Protein AF-0000000086677381 (afdb_homodimer)

Sequence (700 aa):
MGLAEIAEVVGISAPALYKHFRSKQDLLCALLEDELAALDEALAVGGGDIYDALATFAAERTAFGVLWQRERPKVDSADRARFDERMAALRDRVTIGTTGEPVLTRAMLSVVESTTYYADRPDRTAQRAALRNILVAVGGTSGLTTVCPPVVAASGPLLSARPWLSRRQAILILAPQLTQVRGGYDDVTMEDLGTAAGMSGAAAYHYFPSKADVFQAAFAQAASWGQAMLEQAWTAATSPDDMLDRVLAGAVRLSKDFPAIIRTALNNTVELPEPQRVAALAGAAQYTGEWQRCLAVVRPDLSKEDIEVLTFAVLAMIGDLAGPTSGDNVVVPAADLVVLARRVVLTGVAMGLAEIAEVVGISAPALYKHFRSKQDLLCALLEDELAALDEALAVGGGDIYDALATFAAERTAFGVLWQRERPKVDSADRARFDERMAALRDRVTIGTTGEPVLTRAMLSVVESTTYYADRPDRTAQRAALRNILVAVGGTSGLTTVCPPVVAASGPLLSARPWLSRRQAILILAPQLTQVRGGYDDVTMEDLGTAAGMSGAAAYHYFPSKADVFQAAFAQAASWGQAMLEQAWTAATSPDDMLDRVLAGAVRLSKDFPAIIRTALNNTVELPEPQRVAALAGAAQYTGEWQRCLAVVRPDLSKEDIEVLTFAVLAMIGDLAGPTSGDNVVVPAADLVVLARRVVLTGVA

Secondary structure (DSSP, 8-state):
--HHHHHHHHT--HHHHHHH-SSHHHHHHHHHHHHHHHHHHHHHHSTT-HHHHHHHHHHH-TTHHHIIIIIGGGS-HHHHHHHHHHHHHHHHHHHHHTTS-HHHHHHHHHHHHGGGGGTT-S-HHHHHHHHHHHHHHHHT------B-----------GGG-TTS-HHHHHHHHHHHHHHHHTSGGG--HHHHHHHTTS-HHHHHHH-SSHHHHHHHHHHHHHHHHHHHHHHHHHH-SSHHHHHHHHHHHHHHHHHH-HHHHHHHHHSGGGSPTTHHHHHHHHHHHHHHHHHHHHHHH-TTS-HHHHHHHHHHHHHHHHHHHSPPSS---B--HHHHHHHHHHHHHHS--/--HHHHHHHHT--HHHHHHH-SSHHHHHHHHHHHHHHHHHHHHHHSTT-HHHHHHHHHHH-TTHHHIIIIIGGGS-HHHHHHHHHHHHHHHHHHHHHTTS-HHHHHHHHHHHHGGGGGTT-S-HHHHHHHHHHHHHHHHT------B-----------GGG-TTS-HHHHHHHHHHHHHHHHTSGGG--HHHHHHHTTS-HHHHHHH-SSHHHHHHHHHHHHHHHHHHHHHHHHHH-SSHHHHHHHHHHHHHHHHHH-HHHHHHHHHSGGGSPTTHHHHHHHHHHHHHHHHHHHHHHH-TTS-HHHHHHHHHHHHHHHHHHHSPPSS---B--HHHHHHHHHHHHHHS--

pLDDT: mean 85.24, std 13.35, range [35.53, 97.75]

Organism: NCBI:txid175570

Nearest PDB structures (foldseek):
  9b7y-assembly1_D  TM=8.079E-01  e=8.214E-14  Mycobacterium tuberculosis H37Rv
  6yj2-assembly1_A  TM=9.111E-01  e=9.525E-06  Mycobacterium tuberculosis H37Rv
  6yj2-assembly2_C  TM=7.985E-01  e=2.273E-05  Mycobacterium tuberculosis H37Rv
  3ccy-assembly1_A-2  TM=8.434E-01  e=1.239E-04  Bordetella parapertussis 12822
  4g12-assembly1_A  TM=8.703E-01  e=2.278E-04  Mycobacterium tuberculosis

Solvent-accessible surface area (backbone atoms only — not comparable to full-atom values): 36465 Å² total; per-residue (Å²): 123,54,68,51,55,46,15,59,62,68,70,42,64,44,72,64,49,59,76,76,28,95,39,74,62,52,42,52,51,50,52,52,49,50,51,53,50,49,51,51,49,34,63,66,61,35,80,78,41,55,44,55,20,48,16,49,44,22,56,69,44,28,46,49,24,51,45,58,71,48,45,42,52,64,44,56,69,68,59,35,52,53,52,51,51,53,49,50,55,52,46,49,51,51,12,68,67,62,72,61,40,60,69,48,38,52,38,42,50,27,37,37,30,27,34,41,81,59,57,86,58,83,60,50,66,62,48,23,53,40,41,22,34,29,38,47,31,48,56,66,59,77,86,68,73,68,41,67,56,75,78,58,79,72,65,59,71,58,69,67,71,41,84,86,52,50,70,64,56,39,38,40,60,43,47,35,46,46,19,66,72,56,22,26,74,88,64,52,47,52,49,54,42,10,49,60,50,69,40,49,36,73,59,39,44,76,74,29,88,40,64,54,52,40,51,32,51,34,39,44,49,53,32,50,49,51,43,47,47,46,51,50,21,60,68,55,35,87,46,57,68,49,24,49,53,41,39,42,50,47,51,42,49,50,18,49,63,35,29,43,52,51,44,38,48,73,65,43,42,82,72,39,55,83,68,44,21,59,57,35,50,51,38,51,49,52,44,52,50,53,49,34,52,53,48,41,65,64,40,70,88,56,52,74,66,54,38,50,53,51,45,40,25,47,52,33,26,42,42,59,44,38,27,71,43,99,82,44,62,48,37,52,48,67,71,45,53,36,52,53,47,50,43,28,70,73,52,6,66,123,123,54,69,52,53,48,16,60,61,71,71,41,64,43,73,64,50,59,75,77,29,94,38,72,61,52,43,52,50,50,52,51,50,50,49,54,50,51,51,52,48,33,62,66,61,33,81,79,42,55,44,55,20,47,16,49,45,23,57,71,44,27,44,48,24,51,45,59,72,46,46,42,50,64,44,56,69,70,58,36,51,52,51,51,50,53,47,50,55,53,46,49,52,49,13,68,68,62,71,60,40,62,70,47,39,51,40,43,50,28,38,39,30,28,32,40,82,60,57,86,58,82,59,51,66,63,49,22,53,40,42,22,34,29,37,46,30,49,55,67,58,77,87,69,68,72,40,67,56,74,78,58,77,72,64,57,72,57,68,67,71,40,83,85,53,51,70,66,57,40,37,40,59,43,48,36,44,47,19,66,72,56,22,26,74,87,64,52,47,52,48,54,42,9,49,61,46,69,39,49,35,72,58,38,44,76,73,31,88,39,62,56,50,41,51,31,51,34,38,44,49,52,30,52,48,50,45,48,48,46,52,50,21,61,69,57,35,87,44,56,68,50,23,49,52,41,39,42,48,46,52,44,49,50,20,48,63,36,30,43,52,52,45,39,48,74,66,44,41,83,74,38,54,84,68,43,20,60,56,36,48,50,39,51,49,52,44,53,50,52,49,33,53,53,49,42,67,63,39,70,87,55,52,75,66,53,38,49,53,50,44,40,26,47,51,32,25,43,41,58,44,39,27,70,42,100,84,42,62,47,36,53,41,66,69,43,51,36,52,52,48,50,44,28,70,73,51,7,64,125

Structure (mmCIF, N/CA/C/O backbone):
data_AF-0000000086677381-model_v1
#
loop_
_entity.id
_entity.type
_entity.pdbx_description
1 polymer 'TetR family transcriptional regulator'
#
loop_
_atom_site.group_PDB
_atom_site.id
_atom_site.type_symbol
_atom_site.label_atom_id
_atom_site.label_alt_id
_atom_site.label_comp_id
_atom_site.label_asym_id
_atom_site.label_entity_id
_atom_site.label_seq_id
_atom_site.pdbx_PDB_ins_code
_atom_site.Cartn_x
_atom_site.Cartn_y
_atom_site.Cartn_z
_atom_site.occupancy
_atom_site.B_iso_or_equiv
_atom_site.auth_seq_id
_atom_site.auth_comp_id
_atom_site.auth_asym_id
_atom_site.auth_atom_id
_atom_site.pdbx_PDB_model_num
ATOM 1 N N . MET A 1 1 ? -8.352 -21.5 -23.578 1 52.47 1 MET A N 1
ATOM 2 C CA . MET A 1 1 ? -7.285 -21.812 -24.531 1 52.47 1 MET A CA 1
ATOM 3 C C . MET A 1 1 ? -7.77 -22.781 -25.594 1 52.47 1 MET A C 1
ATOM 5 O O . MET A 1 1 ? -8.484 -23.734 -25.281 1 52.47 1 MET A O 1
ATOM 9 N N . GLY A 1 2 ? -7.688 -22.281 -26.719 1 55.53 2 GLY A N 1
ATOM 10 C CA . GLY A 1 2 ? -8.039 -23.203 -27.797 1 55.53 2 GLY A CA 1
ATOM 11 C C . GLY A 1 2 ? -7.133 -24.422 -27.859 1 55.53 2 GLY A C 1
ATOM 12 O O . GLY A 1 2 ? -6.113 -24.469 -27.172 1 55.53 2 GLY A O 1
ATOM 13 N N . LEU A 1 3 ? -7.617 -25.438 -28.422 1 54.19 3 LEU A N 1
ATOM 14 C CA . LEU A 1 3 ? -6.898 -26.688 -28.578 1 54.19 3 LEU A CA 1
ATOM 15 C C . LEU A 1 3 ? -5.473 -26.453 -29.047 1 54.19 3 LEU A C 1
ATOM 17 O O . LEU A 1 3 ? -4.539 -27.109 -28.594 1 54.19 3 LEU A O 1
ATOM 21 N N . ALA A 1 4 ? -5.371 -25.469 -29.828 1 53.22 4 ALA A N 1
ATOM 22 C CA . ALA A 1 4 ? -4.062 -25.172 -30.406 1 53.22 4 ALA A CA 1
ATOM 23 C C . ALA A 1 4 ? -3.121 -24.562 -29.375 1 53.22 4 ALA A C 1
ATOM 25 O O . ALA A 1 4 ? -1.938 -24.906 -29.328 1 53.22 4 ALA A O 1
ATOM 26 N N . GLU A 1 5 ? -3.637 -23.734 -28.562 1 60.88 5 GLU A N 1
ATOM 27 C CA . GLU A 1 5 ? -2.818 -23.094 -27.531 1 60.88 5 GLU A CA 1
ATOM 28 C C . GLU A 1 5 ? -2.391 -24.078 -26.453 1 60.88 5 GLU A C 1
ATOM 30 O O . GLU A 1 5 ? -1.255 -24.031 -25.984 1 60.88 5 GLU A O 1
ATOM 35 N N . ILE A 1 6 ? -3.363 -24.922 -26.219 1 60.03 6 ILE A N 1
ATOM 36 C CA . ILE A 1 6 ? -3.045 -26 -25.281 1 60.03 6 ILE A CA 1
ATOM 37 C C . ILE A 1 6 ? -1.959 -26.891 -25.875 1 60.03 6 ILE A C 1
ATOM 39 O O . ILE A 1 6 ? -1.016 -27.281 -25.188 1 60.03 6 ILE A O 1
ATOM 43 N N . ALA A 1 7 ? -2.221 -27.109 -27.141 1 56.72 7 ALA A N 1
ATOM 44 C CA . ALA A 1 7 ? -1.248 -27.938 -27.859 1 56.72 7 ALA A CA 1
ATOM 45 C C . ALA A 1 7 ? 0.146 -27.312 -27.797 1 56.72 7 ALA A C 1
ATOM 47 O O . ALA A 1 7 ? 1.138 -28.031 -27.594 1 56.72 7 ALA A O 1
ATOM 48 N N . GLU A 1 8 ? 0.105 -26.047 -27.922 1 59.12 8 GLU A N 1
ATOM 49 C CA . GLU A 1 8 ? 1.378 -25.328 -27.906 1 59.12 8 GLU A CA 1
ATOM 50 C C . GLU A 1 8 ? 2.041 -25.406 -26.531 1 59.12 8 GLU A C 1
ATOM 52 O O . GLU A 1 8 ? 3.256 -25.594 -26.438 1 59.12 8 GLU A O 1
ATOM 57 N N . VAL A 1 9 ? 1.159 -25.375 -25.594 1 57.81 9 VAL A N 1
ATOM 58 C CA . VAL A 1 9 ? 1.688 -25.359 -24.234 1 57.81 9 VAL A CA 1
ATOM 59 C C . VAL A 1 9 ? 2.182 -26.75 -23.859 1 57.81 9 VAL A C 1
ATOM 61 O O . VAL A 1 9 ? 3.193 -26.891 -23.156 1 57.81 9 VAL A O 1
ATOM 64 N N . VAL A 1 10 ? 1.461 -27.797 -24.438 1 56.66 10 VAL A N 1
ATOM 65 C CA . VAL A 1 10 ? 1.819 -29.172 -24.078 1 56.66 10 VAL A CA 1
ATOM 66 C C . VAL A 1 10 ? 2.77 -29.75 -25.125 1 56.66 10 VAL A C 1
ATOM 68 O O . VAL A 1 10 ? 3.291 -30.859 -24.938 1 56.66 10 VAL A O 1
ATOM 71 N N . GLY A 1 11 ? 3.113 -28.875 -26.125 1 52.03 11 GLY A N 1
ATOM 72 C CA . GLY A 1 11 ? 4.066 -29.266 -27.141 1 52.03 11 GLY A CA 1
ATOM 73 C C . GLY A 1 11 ? 3.508 -30.297 -28.109 1 52.03 11 GLY A C 1
ATOM 74 O O . GLY A 1 11 ? 4.242 -31.172 -28.594 1 52.03 11 GLY A O 1
ATOM 75 N N . ILE A 1 12 ? 2.264 -30.531 -28.234 1 52.84 12 ILE A N 1
ATOM 76 C CA . ILE A 1 12 ? 1.64 -31.453 -29.188 1 52.84 12 ILE A CA 1
ATOM 77 C C . ILE A 1 12 ? 0.984 -30.641 -30.312 1 52.84 12 ILE A C 1
ATOM 79 O O . ILE A 1 12 ? 0.414 -29.578 -30.062 1 52.84 12 ILE A O 1
ATOM 83 N N . SER A 1 13 ? 1.271 -31.109 -31.531 1 51.22 13 SER A N 1
ATOM 84 C CA . SER A 1 13 ? 0.668 -30.453 -32.688 1 51.22 13 SER A CA 1
ATOM 85 C C . SER A 1 13 ? -0.854 -30.531 -32.656 1 51.22 13 SER A C 1
ATOM 87 O O . SER A 1 13 ? -1.41 -31.531 -32.156 1 51.22 13 SER A O 1
ATOM 89 N N . ALA A 1 14 ? -1.6 -29.469 -32.906 1 55.62 14 ALA A N 1
ATOM 90 C CA . ALA A 1 14 ? -3.055 -29.344 -32.875 1 55.62 14 ALA A CA 1
ATOM 91 C C . ALA A 1 14 ? -3.715 -30.422 -33.719 1 55.62 14 ALA A C 1
ATOM 93 O O . ALA A 1 14 ? -4.68 -31.062 -33.281 1 55.62 14 ALA A O 1
ATOM 94 N N . PRO A 1 15 ? -3.326 -30.688 -34.844 1 53.16 15 PRO A N 1
ATOM 95 C CA . PRO A 1 15 ? -3.986 -31.719 -35.656 1 53.16 15 PRO A CA 1
ATOM 96 C C . PRO A 1 15 ? -3.943 -33.094 -35 1 53.16 15 PRO A C 1
ATOM 98 O O . PRO A 1 15 ? -4.898 -33.875 -35.125 1 53.16 15 PRO A O 1
ATOM 101 N N . ALA A 1 16 ? -2.971 -33.406 -34.375 1 52.66 16 ALA A N 1
ATOM 102 C CA . ALA A 1 16 ? -2.818 -34.688 -33.719 1 52.66 16 ALA A CA 1
ATOM 103 C C . ALA A 1 16 ? -3.768 -34.812 -32.531 1 52.66 16 ALA A C 1
ATOM 105 O O . ALA A 1 16 ? -4.262 -35.906 -32.219 1 52.66 16 ALA A O 1
ATOM 106 N N . LEU A 1 17 ? -4.035 -33.688 -32 1 59.62 17 LEU A N 1
ATOM 107 C CA . LEU A 1 17 ? -4.895 -33.688 -30.828 1 59.62 17 LEU A CA 1
ATOM 108 C C . LEU A 1 17 ? -6.348 -33.938 -31.203 1 59.62 17 LEU A C 1
ATOM 110 O O . LEU A 1 17 ? -7.062 -34.656 -30.484 1 59.62 17 LEU A O 1
ATOM 114 N N . TYR A 1 18 ? -6.703 -33.469 -32.375 1 59.12 18 TYR A N 1
ATOM 115 C CA . TYR A 1 18 ? -8.086 -33.594 -32.844 1 59.12 18 TYR A CA 1
ATOM 116 C C . TYR A 1 18 ? -8.414 -35.062 -33.188 1 59.12 18 TYR A C 1
ATOM 118 O O . TYR A 1 18 ? -9.57 -35.469 -33.094 1 59.12 18 TYR A O 1
ATOM 126 N N . LYS A 1 19 ? -7.477 -35.781 -33.594 1 59.31 19 LYS A N 1
ATOM 127 C CA . LYS A 1 19 ? -7.707 -37.156 -34.031 1 59.31 19 LYS A CA 1
ATOM 128 C C . LYS A 1 19 ? -7.918 -38.094 -32.812 1 59.31 19 LYS A C 1
ATOM 130 O O . LYS A 1 19 ? -8.656 -39.062 -32.906 1 59.31 19 LYS A O 1
ATOM 135 N N . HIS A 1 20 ? -7.398 -37.781 -31.812 1 61.97 20 HIS A N 1
ATOM 136 C CA . HIS A 1 20 ? -7.383 -38.688 -30.688 1 61.97 20 HIS A CA 1
ATOM 137 C C . HIS A 1 20 ? -8.414 -38.312 -29.641 1 61.97 20 HIS A C 1
ATOM 139 O O . HIS A 1 20 ? -8.828 -39.156 -28.828 1 61.97 20 HIS A O 1
ATOM 145 N N . PHE A 1 21 ? -8.883 -37 -29.766 1 67.5 21 PHE A N 1
ATOM 146 C CA . PHE A 1 21 ? -9.766 -36.594 -28.672 1 67.5 21 PHE A CA 1
ATOM 147 C C . PHE A 1 21 ? -11.086 -36.094 -29.203 1 67.5 21 PHE A C 1
ATOM 149 O O . PHE A 1 21 ? -11.125 -35.406 -30.234 1 67.5 21 PHE A O 1
ATOM 156 N N . ARG A 1 22 ? -12.188 -36.656 -28.688 1 66.19 22 ARG A N 1
ATOM 157 C CA . ARG A 1 22 ? -13.555 -36.438 -29.125 1 66.19 22 ARG A CA 1
ATOM 158 C C . ARG A 1 22 ? -13.977 -35 -28.828 1 66.19 22 ARG A C 1
ATOM 160 O O . ARG A 1 22 ? -14.836 -34.438 -29.516 1 66.19 22 ARG A O 1
ATOM 167 N N . SER A 1 23 ? -13.453 -34.531 -27.766 1 79.44 23 SER A N 1
ATOM 168 C CA . SER A 1 23 ? -13.859 -33.188 -27.328 1 79.44 23 SER A CA 1
ATOM 169 C C . SER A 1 23 ? -12.742 -32.469 -26.578 1 79.44 23 SER A C 1
ATOM 171 O O . SER A 1 23 ? -11.758 -33.125 -26.188 1 79.44 23 SER A O 1
ATOM 173 N N . LYS A 1 24 ? -12.812 -31.219 -26.516 1 78.75 24 LYS A N 1
ATOM 174 C CA . LYS A 1 24 ? -11.891 -30.422 -25.703 1 78.75 24 LYS A CA 1
ATOM 175 C C . LYS A 1 24 ? -11.859 -30.922 -24.266 1 78.75 24 LYS A C 1
ATOM 177 O O . LYS A 1 24 ? -10.797 -30.969 -23.641 1 78.75 24 LYS A O 1
ATOM 182 N N . GLN A 1 25 ? -12.945 -31.344 -23.828 1 82.62 25 GLN A N 1
ATOM 183 C CA . GLN A 1 25 ? -13.07 -31.859 -22.469 1 82.62 25 GLN A CA 1
ATOM 184 C C . GLN A 1 25 ? -12.273 -33.156 -22.281 1 82.62 25 GLN A C 1
ATOM 186 O O . GLN A 1 25 ? -11.57 -33.312 -21.297 1 82.62 25 GLN A O 1
ATOM 191 N N . ASP A 1 26 ? -12.383 -33.938 -23.234 1 85.75 26 ASP A N 1
ATOM 192 C CA . ASP A 1 26 ? -11.68 -35.219 -23.188 1 85.75 26 ASP A CA 1
ATOM 193 C C . ASP A 1 26 ? -10.164 -35 -23.234 1 85.75 26 ASP A C 1
ATOM 195 O O . ASP A 1 26 ? -9.422 -35.688 -22.531 1 85.75 26 ASP A O 1
ATOM 199 N N . LEU A 1 27 ? -9.805 -34.156 -24.078 1 85.5 27 LEU A N 1
ATOM 200 C CA . LEU A 1 27 ? -8.383 -33.844 -24.203 1 85.5 27 LEU A CA 1
ATOM 201 C C . LEU A 1 27 ? -7.84 -33.281 -22.891 1 85.5 27 LEU A C 1
ATOM 203 O O . LEU A 1 27 ? -6.781 -33.719 -22.422 1 85.5 27 LEU A O 1
ATOM 207 N N . LEU A 1 28 ? -8.523 -32.344 -22.297 1 87.69 28 LEU A N 1
ATOM 208 C CA . LEU A 1 28 ? -8.102 -31.75 -21.031 1 87.69 28 LEU A CA 1
ATOM 209 C C . LEU A 1 28 ? -7.996 -32.812 -19.938 1 87.69 28 LEU A C 1
ATOM 211 O O . LEU A 1 28 ? -7.031 -32.812 -19.156 1 87.69 28 LEU A O 1
ATOM 215 N N . CYS A 1 29 ? -8.945 -33.656 -19.875 1 90.31 29 CYS A N 1
ATOM 216 C CA . CYS A 1 29 ? -8.938 -34.719 -18.875 1 90.31 29 CYS A CA 1
ATOM 217 C C . CYS A 1 29 ? -7.746 -35.656 -19.062 1 90.31 29 CYS A C 1
ATOM 219 O O . CYS A 1 29 ? -7.09 -36.031 -18.094 1 90.31 29 CYS A O 1
ATOM 221 N N . ALA A 1 30 ? -7.52 -35.969 -20.297 1 90.38 30 ALA A N 1
ATOM 222 C CA . ALA A 1 30 ? -6.391 -36.844 -20.594 1 90.38 30 ALA A CA 1
ATOM 223 C C . ALA A 1 30 ? -5.07 -36.188 -20.188 1 90.38 30 ALA A C 1
ATOM 225 O O . ALA A 1 30 ? -4.184 -36.844 -19.656 1 90.38 30 ALA A O 1
ATOM 226 N N . LEU A 1 31 ? -4.918 -34.969 -20.484 1 90.06 31 LEU A N 1
ATOM 227 C CA . LEU A 1 31 ? -3.701 -34.219 -20.141 1 90.06 31 LEU A CA 1
ATOM 228 C C . LEU A 1 31 ? -3.523 -34.156 -18.641 1 90.06 31 LEU A C 1
ATOM 230 O O . LEU A 1 31 ? -2.42 -34.344 -18.125 1 90.06 31 LEU A O 1
ATOM 234 N N . LEU A 1 32 ? -4.559 -33.812 -17.938 1 93.25 32 LEU A N 1
ATOM 235 C CA . LEU A 1 32 ? -4.508 -33.75 -16.484 1 93.25 32 LEU A CA 1
ATOM 236 C C . LEU A 1 32 ? -4.164 -35.094 -15.883 1 93.25 32 LEU A C 1
ATOM 238 O O . LEU A 1 32 ? -3.371 -35.188 -14.945 1 93.25 32 LEU A O 1
ATOM 242 N N . GLU A 1 33 ? -4.785 -36.156 -16.438 1 93.19 33 GLU A N 1
ATOM 243 C CA . GLU A 1 33 ? -4.469 -37.5 -15.992 1 93.19 33 GLU A CA 1
ATOM 244 C C . GLU A 1 33 ? -2.992 -37.812 -16.203 1 93.19 33 GLU A C 1
ATOM 246 O O . GLU A 1 33 ? -2.355 -38.406 -15.328 1 93.19 33 GLU A O 1
ATOM 251 N N . ASP A 1 34 ? -2.543 -37.469 -17.328 1 93.44 34 ASP A N 1
ATOM 252 C CA . ASP A 1 34 ? -1.144 -37.719 -17.672 1 93.44 34 ASP A CA 1
ATOM 253 C C . ASP A 1 34 ? -0.211 -36.969 -16.703 1 93.44 34 ASP A C 1
ATOM 255 O O . ASP A 1 34 ? 0.804 -37.531 -16.281 1 93.44 34 ASP A O 1
ATOM 259 N N . GLU A 1 35 ? -0.477 -35.719 -16.438 1 94.12 35 GLU A N 1
ATOM 260 C CA . GLU A 1 35 ? 0.331 -34.938 -15.516 1 94.12 35 GLU A CA 1
ATOM 261 C C . GLU A 1 35 ? 0.336 -35.562 -14.125 1 94.12 35 GLU A C 1
ATOM 263 O O . GLU A 1 35 ? 1.386 -35.656 -13.484 1 94.12 35 GLU A O 1
ATOM 268 N N . LEU A 1 36 ? -0.848 -35.938 -13.594 1 95.69 36 LEU A N 1
ATOM 269 C CA . LEU A 1 36 ? -0.958 -36.531 -12.258 1 95.69 36 LEU A CA 1
ATOM 270 C C . LEU A 1 36 ? -0.256 -37.875 -12.195 1 95.69 36 LEU A C 1
ATOM 272 O O . LEU A 1 36 ? 0.368 -38.219 -11.188 1 95.69 36 LEU A O 1
ATOM 276 N N . ALA A 1 37 ? -0.398 -38.625 -13.305 1 95.38 37 ALA A N 1
ATOM 277 C CA . ALA A 1 37 ? 0.305 -39.906 -13.383 1 95.38 37 ALA A CA 1
ATOM 278 C C . ALA A 1 37 ? 1.817 -39.719 -13.352 1 95.38 37 ALA A C 1
ATOM 280 O O . ALA A 1 37 ? 2.541 -40.469 -12.703 1 95.38 37 ALA A O 1
ATOM 281 N N . ALA A 1 38 ? 2.285 -38.75 -14.078 1 94.88 38 ALA A N 1
ATOM 282 C CA . ALA A 1 38 ? 3.713 -38.438 -14.102 1 94.88 38 ALA A CA 1
ATOM 283 C C . ALA A 1 38 ? 4.211 -38.031 -12.719 1 94.88 38 ALA A C 1
ATOM 285 O O . ALA A 1 38 ? 5.309 -38.406 -12.312 1 94.88 38 ALA A O 1
ATOM 286 N N . LEU A 1 39 ? 3.441 -37.188 -12.039 1 95.69 39 LEU A N 1
ATOM 287 C CA . LEU A 1 39 ? 3.809 -36.781 -10.688 1 95.69 39 LEU A CA 1
ATOM 288 C C . LEU A 1 39 ? 3.84 -37.969 -9.742 1 95.69 39 LEU A C 1
ATOM 290 O O . LEU A 1 39 ? 4.758 -38.125 -8.93 1 95.69 39 LEU A O 1
ATOM 294 N N . ASP A 1 40 ? 2.855 -38.844 -9.859 1 95 40 ASP A N 1
ATOM 295 C CA . ASP A 1 40 ? 2.789 -40.062 -9.07 1 95 40 ASP A CA 1
ATOM 296 C C . ASP A 1 40 ? 4.027 -40.938 -9.297 1 95 40 ASP A C 1
ATOM 298 O O . ASP A 1 40 ? 4.625 -41.406 -8.344 1 95 40 ASP A O 1
ATOM 302 N N . GLU A 1 41 ? 4.387 -41.062 -10.508 1 94.38 41 GLU A N 1
ATOM 303 C CA . GLU A 1 41 ? 5.559 -41.875 -10.867 1 94.38 41 GLU A CA 1
ATOM 304 C C . GLU A 1 41 ? 6.836 -41.219 -10.328 1 94.38 41 GLU A C 1
ATOM 306 O O . GLU A 1 41 ? 7.723 -41.938 -9.836 1 94.38 41 GLU A O 1
ATOM 311 N N . ALA A 1 42 ? 6.953 -39.938 -10.492 1 93.56 42 ALA A N 1
ATOM 312 C CA . ALA A 1 42 ? 8.125 -39.25 -9.992 1 93.56 42 ALA A CA 1
ATOM 313 C C . ALA A 1 42 ? 8.289 -39.438 -8.484 1 93.56 42 ALA A C 1
ATOM 315 O O . ALA A 1 42 ? 9.406 -39.656 -8 1 93.56 42 ALA A O 1
ATOM 316 N N . LEU A 1 43 ? 7.23 -39.406 -7.711 1 93.38 43 LEU A N 1
ATOM 317 C CA . LEU A 1 43 ? 7.27 -39.562 -6.262 1 93.38 43 LEU A CA 1
ATOM 318 C C . LEU A 1 43 ? 7.574 -41 -5.875 1 93.38 43 LEU A C 1
ATOM 320 O O . LEU A 1 43 ? 8.148 -41.25 -4.812 1 93.38 43 LEU A O 1
ATOM 324 N N . ALA A 1 44 ? 7.164 -41.938 -6.711 1 89 44 ALA A N 1
ATOM 325 C CA . ALA A 1 44 ? 7.398 -43.344 -6.449 1 89 44 ALA A CA 1
ATOM 326 C C . ALA A 1 44 ? 8.867 -43.719 -6.656 1 89 44 ALA A C 1
ATOM 328 O O . ALA A 1 44 ? 9.438 -44.5 -5.895 1 89 44 ALA A O 1
ATOM 329 N N . VAL A 1 45 ? 9.5 -43.188 -7.684 1 78.94 45 VAL A N 1
ATOM 330 C CA . VAL A 1 45 ? 10.867 -43.5 -8.078 1 78.94 45 VAL A CA 1
ATOM 331 C C . VAL A 1 45 ? 11.852 -42.781 -7.172 1 78.94 45 VAL A C 1
ATOM 333 O O . VAL A 1 45 ? 12.953 -43.25 -6.914 1 78.94 45 VAL A O 1
ATOM 336 N N . GLY A 1 46 ? 11.648 -41.594 -6.863 1 68.19 46 GLY A N 1
ATOM 337 C CA . GLY A 1 46 ? 12.57 -40.656 -6.234 1 68.19 46 GLY A CA 1
ATOM 338 C C . GLY A 1 46 ? 13.203 -41.219 -4.969 1 68.19 46 GLY A C 1
ATOM 339 O O . GLY A 1 46 ? 14.133 -40.625 -4.422 1 68.19 46 GLY A O 1
ATOM 340 N N . GLY A 1 47 ? 13.102 -42.688 -4.754 1 64.44 47 GLY A N 1
ATOM 341 C CA . GLY A 1 47 ? 13.922 -43.469 -3.857 1 64.44 47 GLY A CA 1
ATOM 342 C C . GLY A 1 47 ? 14.234 -42.781 -2.551 1 64.44 47 GLY A C 1
ATOM 343 O O . GLY A 1 47 ? 15.352 -42.875 -2.031 1 64.44 47 GLY A O 1
ATOM 344 N N . GLY A 1 48 ? 13.508 -41.781 -1.96 1 75.88 48 GLY A N 1
ATOM 345 C CA . GLY A 1 48 ? 13.68 -41.188 -0.642 1 75.88 48 GLY A CA 1
ATOM 346 C C . GLY A 1 48 ? 13.898 -39.688 -0.683 1 75.88 48 GLY A C 1
ATOM 347 O O . GLY A 1 48 ? 13.734 -39 0.329 1 75.88 48 GLY A O 1
ATOM 348 N N . ASP A 1 49 ? 14.32 -39.188 -1.836 1 90.75 49 ASP A N 1
ATOM 349 C CA . ASP A 1 49 ? 14.492 -37.75 -1.889 1 90.75 49 ASP A CA 1
ATOM 350 C C . ASP A 1 49 ? 13.328 -37.062 -2.617 1 90.75 49 ASP A C 1
ATOM 352 O O . ASP A 1 49 ? 13.422 -36.781 -3.807 1 90.75 49 ASP A O 1
ATOM 356 N N . ILE A 1 50 ? 12.375 -36.781 -1.968 1 94.38 50 ILE A N 1
ATOM 357 C CA . ILE A 1 50 ? 11.133 -36.219 -2.496 1 94.38 50 ILE A CA 1
ATOM 358 C C . ILE A 1 50 ? 11.398 -34.875 -3.131 1 94.38 50 ILE A C 1
ATOM 360 O O . ILE A 1 50 ? 10.758 -34.5 -4.121 1 94.38 50 ILE A O 1
ATOM 364 N N . TYR A 1 51 ? 12.391 -34.125 -2.598 1 95 51 TYR A N 1
ATOM 365 C CA . TYR A 1 51 ? 12.695 -32.812 -3.137 1 95 51 TYR A CA 1
ATOM 366 C C . TYR A 1 51 ? 13.258 -32.906 -4.547 1 95 51 TYR A C 1
ATOM 368 O O . TYR A 1 51 ? 12.883 -32.156 -5.434 1 95 51 TYR A O 1
ATOM 376 N N . ASP A 1 52 ? 14.078 -33.875 -4.73 1 94.31 52 ASP A N 1
ATOM 377 C CA . ASP A 1 52 ? 14.648 -34.094 -6.055 1 94.31 52 ASP A CA 1
ATOM 378 C C . ASP A 1 52 ? 13.578 -34.562 -7.035 1 94.31 52 ASP A C 1
ATOM 380 O O . ASP A 1 52 ? 13.578 -34.188 -8.203 1 94.31 52 ASP A O 1
ATOM 384 N N . ALA A 1 53 ? 12.742 -35.438 -6.555 1 95.31 53 ALA A N 1
ATOM 385 C CA . ALA A 1 53 ? 11.664 -35.969 -7.387 1 95.31 53 ALA A CA 1
ATOM 386 C C . ALA A 1 53 ? 10.75 -34.844 -7.863 1 95.31 53 ALA A C 1
ATOM 388 O O . ALA A 1 53 ? 10.414 -34.75 -9.047 1 95.31 53 ALA A O 1
ATOM 389 N N . LEU A 1 54 ? 10.359 -33.969 -6.949 1 96.38 54 LEU A N 1
ATOM 390 C CA . LEU A 1 54 ? 9.492 -32.844 -7.277 1 96.38 54 LEU A CA 1
ATOM 391 C C . LEU A 1 54 ? 10.188 -31.891 -8.234 1 96.38 54 LEU A C 1
ATOM 393 O O . LEU A 1 54 ? 9.57 -31.391 -9.18 1 96.38 54 LEU A O 1
ATOM 397 N N . ALA A 1 55 ? 11.469 -31.609 -7.973 1 95.31 55 ALA A N 1
ATOM 398 C CA . ALA A 1 55 ? 12.227 -30.703 -8.828 1 95.31 55 ALA A CA 1
ATOM 399 C C . ALA A 1 55 ? 12.336 -31.25 -10.25 1 95.31 55 ALA A C 1
ATOM 401 O O . ALA A 1 55 ? 12.203 -30.5 -11.219 1 95.31 55 ALA A O 1
ATOM 402 N N . THR A 1 56 ? 12.562 -32.531 -10.336 1 93.25 56 THR A N 1
ATOM 403 C CA . THR A 1 56 ? 12.672 -33.188 -11.633 1 93.25 56 THR A CA 1
ATOM 404 C C . THR A 1 56 ? 11.352 -33.094 -12.391 1 93.25 56 THR A C 1
ATOM 406 O O . THR A 1 56 ? 11.32 -32.75 -13.57 1 93.25 56 THR A O 1
ATOM 409 N N . PHE A 1 57 ? 10.352 -33.438 -11.68 1 94.5 57 PHE A N 1
ATOM 410 C CA . PHE A 1 57 ? 9.023 -33.344 -12.281 1 94.5 57 PHE A CA 1
ATOM 411 C C . PHE A 1 57 ? 8.742 -31.922 -12.773 1 94.5 57 PHE A C 1
ATOM 413 O O . PHE A 1 57 ? 8.297 -31.734 -13.914 1 94.5 57 PHE A O 1
ATOM 420 N N . ALA A 1 58 ? 8.992 -30.938 -11.906 1 94.75 58 ALA A N 1
ATOM 421 C CA . ALA A 1 58 ? 8.711 -29.547 -12.227 1 94.75 58 ALA A CA 1
ATOM 422 C C . ALA A 1 58 ? 9.508 -29.094 -13.453 1 94.75 58 ALA A C 1
ATOM 424 O O . ALA A 1 58 ? 8.992 -28.344 -14.289 1 94.75 58 ALA A O 1
ATOM 425 N N . ALA A 1 59 ? 10.75 -29.469 -13.57 1 90.94 59 ALA A N 1
ATOM 426 C CA . ALA A 1 59 ? 11.617 -29.062 -14.672 1 90.94 59 ALA A CA 1
ATOM 427 C C . ALA A 1 59 ? 11.18 -29.703 -15.984 1 90.94 59 ALA A C 1
ATOM 429 O O . ALA A 1 59 ? 11.344 -29.125 -17.062 1 90.94 59 ALA A O 1
ATOM 430 N N . GLU A 1 60 ? 10.555 -30.875 -15.906 1 89.5 60 GLU A N 1
ATOM 431 C CA . GLU A 1 60 ? 10.195 -31.625 -17.109 1 89.5 60 GLU A CA 1
ATOM 432 C C . GLU A 1 60 ? 8.773 -31.312 -17.562 1 89.5 60 GLU A C 1
ATOM 434 O O . GLU A 1 60 ? 8.477 -31.312 -18.75 1 89.5 60 GLU A O 1
ATOM 439 N N . ARG A 1 61 ? 7.965 -31.125 -16.578 1 91 61 ARG A N 1
ATOM 440 C CA . ARG A 1 61 ? 6.551 -30.922 -16.875 1 91 61 ARG A CA 1
ATOM 441 C C . ARG A 1 61 ? 6.148 -29.469 -16.609 1 91 61 ARG A C 1
ATOM 443 O O . ARG A 1 61 ? 5.336 -29.203 -15.727 1 91 61 ARG A O 1
ATOM 450 N N . THR A 1 62 ? 6.629 -28.594 -17.484 1 89.06 62 THR A N 1
ATOM 451 C CA . THR A 1 62 ? 6.496 -27.172 -17.25 1 89.06 62 THR A CA 1
ATOM 452 C C . THR A 1 62 ? 5.066 -26.703 -17.516 1 89.06 62 THR A C 1
ATOM 454 O O . THR A 1 62 ? 4.684 -25.594 -17.125 1 89.06 62 THR A O 1
ATOM 457 N N . ALA A 1 63 ? 4.219 -27.562 -18.062 1 86.75 63 ALA A N 1
ATOM 458 C CA . ALA A 1 63 ? 2.838 -27.188 -18.359 1 86.75 63 ALA A CA 1
ATOM 459 C C . ALA A 1 63 ? 1.918 -27.516 -17.188 1 86.75 63 ALA A C 1
ATOM 461 O O . ALA A 1 63 ? 0.756 -27.109 -17.156 1 86.75 63 ALA A O 1
ATOM 462 N N . PHE A 1 64 ? 2.412 -28.219 -16.203 1 90.38 64 PHE A N 1
ATOM 463 C CA . PHE A 1 64 ? 1.589 -28.703 -15.094 1 90.38 64 PHE A CA 1
ATOM 464 C C . PHE A 1 64 ? 0.852 -27.547 -14.422 1 90.38 64 PHE A C 1
ATOM 466 O O . PHE A 1 64 ? -0.345 -27.656 -14.141 1 90.38 64 PHE A O 1
ATOM 473 N N . GLY A 1 65 ? 1.564 -26.469 -14.18 1 88.5 65 GLY A N 1
ATOM 474 C CA . GLY A 1 65 ? 0.973 -25.328 -13.492 1 88.5 65 GLY A CA 1
ATOM 475 C C . GLY A 1 65 ? -0.235 -24.766 -14.211 1 88.5 65 GLY A C 1
ATOM 476 O O . GLY A 1 65 ? -1.276 -24.531 -13.594 1 88.5 65 GLY A O 1
ATOM 477 N N . VAL A 1 66 ? -0.104 -24.547 -15.453 1 84.25 66 VAL A N 1
ATOM 478 C CA . VAL A 1 66 ? -1.188 -23.984 -16.25 1 84.25 66 VAL A CA 1
ATOM 479 C C . VAL A 1 66 ? -2.363 -24.953 -16.297 1 84.25 66 VAL A C 1
ATOM 481 O O . VAL A 1 66 ? -3.52 -24.547 -16.156 1 84.25 66 VAL A O 1
ATOM 484 N N . LEU A 1 67 ? -2.084 -26.219 -16.469 1 87.19 67 LEU A N 1
ATOM 485 C CA . LEU A 1 67 ? -3.141 -27.219 -16.562 1 87.19 67 LEU A CA 1
ATOM 486 C C . LEU A 1 67 ? -3.893 -27.328 -15.234 1 87.19 67 LEU A C 1
ATOM 488 O O . LEU A 1 67 ? -5.125 -27.391 -15.227 1 87.19 67 LEU A O 1
ATOM 492 N N . TRP A 1 68 ? -3.133 -27.297 -14.234 1 89.25 68 TRP A N 1
ATOM 493 C CA . TRP A 1 68 ? -3.736 -27.5 -12.922 1 89.25 68 TRP A CA 1
ATOM 494 C C . TRP A 1 68 ? -4.48 -26.25 -12.461 1 89.25 68 TRP A C 1
ATOM 496 O O . TRP A 1 68 ? -5.59 -26.344 -11.93 1 89.25 68 TRP A O 1
ATOM 506 N N . GLN A 1 69 ? -3.945 -25.094 -12.633 1 83.06 69 GLN A N 1
ATOM 507 C CA . GLN A 1 69 ? -4.504 -23.875 -12.078 1 83.06 69 GLN A CA 1
ATOM 508 C C . GLN A 1 69 ? -5.566 -23.281 -13.008 1 83.06 69 GLN A C 1
ATOM 510 O O . GLN A 1 69 ? -6.555 -22.719 -12.539 1 83.06 69 GLN A O 1
ATOM 515 N N . ARG A 1 70 ? -5.379 -23.375 -14.242 1 80.81 70 ARG A N 1
ATOM 516 C CA . ARG A 1 70 ? -6.234 -22.656 -15.18 1 80.81 70 ARG A CA 1
ATOM 517 C C . ARG A 1 70 ? -7.215 -23.609 -15.867 1 80.81 70 ARG A C 1
ATOM 519 O O . ARG A 1 70 ? -8.367 -23.25 -16.094 1 80.81 70 ARG A O 1
ATOM 526 N N . GLU A 1 71 ? -6.75 -24.797 -16.203 1 82.94 71 GLU A N 1
ATOM 527 C CA . GLU A 1 71 ? -7.555 -25.672 -17.047 1 82.94 71 GLU A CA 1
ATOM 528 C C . GLU A 1 71 ? -8.414 -26.625 -16.219 1 82.94 71 GLU A C 1
ATOM 530 O O . GLU A 1 71 ? -9.539 -26.938 -16.594 1 82.94 71 GLU A O 1
ATOM 535 N N . ARG A 1 72 ? -7.969 -27.078 -15.141 1 86.62 72 ARG A N 1
ATOM 536 C CA . ARG A 1 72 ? -8.664 -28.031 -14.281 1 86.62 72 ARG A CA 1
ATOM 537 C C . ARG A 1 72 ? -10.055 -27.531 -13.914 1 86.62 72 ARG A C 1
ATOM 539 O O . ARG A 1 72 ? -11.031 -28.281 -13.93 1 86.62 72 ARG A O 1
ATOM 546 N N . PRO A 1 73 ? -10.18 -26.203 -13.594 1 81.94 73 PRO A N 1
ATOM 547 C CA . PRO A 1 73 ? -11.516 -25.719 -13.227 1 81.94 73 PRO A CA 1
ATOM 548 C C . PRO A 1 73 ? -12.508 -25.797 -14.383 1 81.94 73 PRO A C 1
ATOM 550 O O . PRO A 1 73 ? -13.719 -25.688 -14.164 1 81.94 73 PRO A O 1
ATOM 553 N N . LYS A 1 74 ? -12.031 -26.031 -15.562 1 81.12 74 LYS A N 1
ATOM 554 C CA . LYS A 1 74 ? -12.891 -26.016 -16.75 1 81.12 74 LYS A CA 1
ATOM 555 C C . LYS A 1 74 ? -13.477 -27.391 -17.016 1 81.12 74 LYS A C 1
ATOM 557 O O . LYS A 1 74 ? -14.383 -27.531 -17.844 1 81.12 74 LYS A O 1
ATOM 562 N N . VAL A 1 75 ? -12.969 -28.422 -16.422 1 86.25 75 VAL A N 1
ATOM 563 C CA . VAL A 1 75 ? -13.492 -29.766 -16.641 1 86.25 75 VAL A CA 1
ATOM 564 C C . VAL A 1 75 ? -14.773 -29.953 -15.836 1 86.25 75 VAL A C 1
ATOM 566 O O . VAL A 1 75 ? -15.078 -29.156 -14.938 1 86.25 75 VAL A O 1
ATOM 569 N N . ASP A 1 76 ? -15.523 -30.938 -16.234 1 86.88 76 ASP A N 1
ATOM 570 C CA . ASP A 1 76 ? -16.797 -31.188 -15.555 1 86.88 76 ASP A CA 1
ATOM 571 C C . ASP A 1 76 ? -16.562 -31.5 -14.078 1 86.88 76 ASP A C 1
ATOM 573 O O . ASP A 1 76 ? -15.492 -31.953 -13.688 1 86.88 76 ASP A O 1
ATOM 577 N N . SER A 1 77 ? -17.594 -31.281 -13.266 1 87.88 77 SER A N 1
ATOM 578 C CA . SER A 1 77 ? -17.516 -31.359 -11.812 1 87.88 77 SER A CA 1
ATOM 579 C C . SER A 1 77 ? -17.062 -32.75 -11.352 1 87.88 77 SER A C 1
ATOM 581 O O . SER A 1 77 ? -16.266 -32.844 -10.406 1 87.88 77 SER A O 1
ATOM 583 N N . ALA A 1 78 ? -17.578 -33.75 -12 1 91.75 78 ALA A N 1
ATOM 584 C CA . ALA A 1 78 ? -17.234 -35.094 -11.602 1 91.75 78 ALA A CA 1
ATOM 585 C C . ALA A 1 78 ? -15.75 -35.375 -11.836 1 91.75 78 ALA A C 1
ATOM 587 O O . ALA A 1 78 ? -15.07 -35.938 -10.969 1 91.75 78 ALA A O 1
ATOM 588 N N . ASP A 1 79 ? -15.266 -35 -13 1 92.5 79 ASP A N 1
ATOM 589 C CA . ASP A 1 79 ? -13.852 -35.188 -13.328 1 92.5 79 ASP A CA 1
ATOM 590 C C . ASP A 1 79 ? -12.961 -34.312 -12.43 1 92.5 79 ASP A C 1
ATOM 592 O O . ASP A 1 79 ? -11.914 -34.781 -11.969 1 92.5 79 ASP A O 1
ATOM 596 N N . ARG A 1 80 ? -13.375 -33.156 -12.18 1 91.25 80 ARG A N 1
ATOM 597 C CA . ARG A 1 80 ? -12.625 -32.281 -11.289 1 91.25 80 ARG A CA 1
ATOM 598 C C . ARG A 1 80 ? -12.469 -32.906 -9.906 1 91.25 80 ARG A C 1
ATOM 600 O O . ARG A 1 80 ? -11.383 -32.875 -9.32 1 91.25 80 ARG A O 1
ATOM 607 N N . ALA A 1 81 ? -13.555 -33.406 -9.414 1 92.06 81 ALA A N 1
ATOM 608 C CA . ALA A 1 81 ? -13.516 -34.062 -8.109 1 92.06 81 ALA A CA 1
ATOM 609 C C . ALA A 1 81 ? -12.523 -35.219 -8.102 1 92.06 81 ALA A C 1
ATOM 611 O O . ALA A 1 81 ? -11.797 -35.438 -7.125 1 92.06 81 ALA A O 1
ATOM 612 N N . ARG A 1 82 ? -12.562 -35.969 -9.18 1 94.38 82 ARG A N 1
ATOM 613 C CA . ARG A 1 82 ? -11.641 -37.094 -9.305 1 94.38 82 ARG A CA 1
ATOM 614 C C . ARG A 1 82 ? -10.195 -36.625 -9.297 1 94.38 82 ARG A C 1
ATOM 616 O O . ARG A 1 82 ? -9.344 -37.188 -8.625 1 94.38 82 ARG A O 1
ATOM 623 N N . PHE A 1 83 ? -9.867 -35.625 -10.055 1 94.44 83 PHE A N 1
ATOM 624 C CA . PHE A 1 83 ? -8.516 -35.062 -10.102 1 94.44 83 PHE A CA 1
ATOM 625 C C . PHE A 1 83 ? -8.117 -34.5 -8.742 1 94.44 83 PHE A C 1
ATOM 627 O O . PHE A 1 83 ? -6.977 -34.688 -8.305 1 94.44 83 PHE A O 1
ATOM 634 N N . ASP A 1 84 ? -9.047 -33.844 -8.102 1 92.38 84 ASP A N 1
ATOM 635 C CA . ASP A 1 84 ? -8.773 -33.25 -6.789 1 92.38 84 ASP A CA 1
ATOM 636 C C . ASP A 1 84 ? -8.453 -34.375 -5.773 1 92.38 84 ASP A C 1
ATOM 638 O O . ASP A 1 84 ? -7.578 -34.188 -4.926 1 92.38 84 ASP A O 1
ATOM 642 N N . GLU A 1 85 ? -9.156 -35.406 -5.863 1 93.94 85 GLU A N 1
ATOM 643 C CA . GLU A 1 85 ? -8.898 -36.531 -4.98 1 93.94 85 GLU A CA 1
ATOM 644 C C . GLU A 1 85 ? -7.52 -37.156 -5.238 1 93.94 85 GLU A C 1
ATOM 646 O O . GLU A 1 85 ? -6.805 -37.5 -4.301 1 93.94 85 GLU A O 1
ATOM 651 N N . ARG A 1 86 ? -7.211 -37.312 -6.492 1 95.12 86 ARG A N 1
ATOM 652 C CA . ARG A 1 86 ? -5.898 -37.844 -6.852 1 95.12 86 ARG A CA 1
ATOM 653 C C . ARG A 1 86 ? -4.789 -36.906 -6.359 1 95.12 86 ARG A C 1
ATOM 655 O O . ARG A 1 86 ? -3.771 -37.375 -5.84 1 95.12 86 ARG A O 1
ATOM 662 N N . MET A 1 87 ? -4.969 -35.688 -6.523 1 94.31 87 MET A N 1
ATOM 663 C CA . MET A 1 87 ? -3.988 -34.719 -6.059 1 94.31 87 MET A CA 1
ATOM 664 C C . MET A 1 87 ? -3.857 -34.75 -4.539 1 94.31 87 MET A C 1
ATOM 666 O O . MET A 1 87 ? -2.758 -34.625 -4.004 1 94.31 87 MET A O 1
ATOM 670 N N . ALA A 1 88 ? -4.984 -34.906 -3.867 1 92.75 88 ALA A N 1
ATOM 671 C CA . ALA A 1 88 ? -4.961 -35 -2.41 1 92.75 88 ALA A CA 1
ATOM 672 C C . ALA A 1 88 ? -4.082 -36.156 -1.955 1 92.75 88 ALA A C 1
ATOM 674 O O . ALA A 1 88 ? -3.318 -36.031 -0.995 1 92.75 88 ALA A O 1
ATOM 675 N N . ALA A 1 89 ? -4.246 -37.25 -2.643 1 93.75 89 ALA A N 1
ATOM 676 C CA . ALA A 1 89 ? -3.436 -38.406 -2.32 1 93.75 89 ALA A CA 1
ATOM 677 C C . ALA A 1 89 ? -1.953 -38.125 -2.543 1 93.75 89 ALA A C 1
ATOM 679 O O . ALA A 1 89 ? -1.108 -38.562 -1.749 1 93.75 89 ALA A O 1
ATOM 680 N N . LEU A 1 90 ? -1.61 -37.469 -3.596 1 94.38 90 LEU A N 1
ATOM 681 C CA . LEU A 1 90 ? -0.226 -37.125 -3.893 1 94.38 90 LEU A CA 1
ATOM 682 C C . LEU A 1 90 ? 0.322 -36.156 -2.857 1 94.38 90 LEU A C 1
ATOM 684 O O . LEU A 1 90 ? 1.472 -36.281 -2.43 1 94.38 90 LEU A O 1
ATOM 688 N N . ARG A 1 91 ? -0.469 -35.219 -2.467 1 92.94 91 ARG A N 1
ATOM 689 C CA . ARG A 1 91 ? -0.089 -34.281 -1.426 1 92.94 91 ARG A CA 1
ATOM 690 C C . ARG A 1 91 ? 0.22 -35 -0.117 1 92.94 91 ARG A C 1
ATOM 692 O O . ARG A 1 91 ? 1.174 -34.656 0.581 1 92.94 91 ARG A O 1
ATOM 699 N N . ASP A 1 92 ? -0.632 -35.906 0.198 1 91.94 92 ASP A N 1
ATOM 700 C CA . ASP A 1 92 ? -0.415 -36.688 1.413 1 91.94 92 ASP A CA 1
ATOM 701 C C . ASP A 1 92 ? 0.929 -37.406 1.369 1 91.94 92 ASP A C 1
ATOM 703 O O . ASP A 1 92 ? 1.648 -37.469 2.369 1 91.94 92 ASP A O 1
ATOM 707 N N . ARG A 1 93 ? 1.238 -37.969 0.285 1 92.25 93 ARG A N 1
ATOM 708 C CA . ARG A 1 93 ? 2.51 -38.688 0.115 1 92.25 93 ARG A CA 1
ATOM 709 C C . ARG A 1 93 ? 3.686 -37.719 0.31 1 92.25 93 ARG A C 1
ATOM 711 O O . ARG A 1 93 ? 4.68 -38.062 0.948 1 92.25 93 ARG A O 1
ATOM 718 N N . VAL A 1 94 ? 3.584 -36.531 -0.262 1 92.38 94 VAL A N 1
ATOM 719 C CA . VAL A 1 94 ? 4.637 -35.531 -0.126 1 92.38 94 VAL A CA 1
ATOM 720 C C . VAL A 1 94 ? 4.746 -35.094 1.331 1 92.38 94 VAL A C 1
ATOM 722 O O . VAL A 1 94 ? 5.852 -34.938 1.855 1 92.38 94 VAL A O 1
ATOM 725 N N . THR A 1 95 ? 3.625 -34.906 1.982 1 89.56 95 THR A N 1
ATOM 726 C CA . THR A 1 95 ? 3.596 -34.5 3.379 1 89.56 95 THR A CA 1
ATOM 727 C C . THR A 1 95 ? 4.297 -35.531 4.266 1 89.56 95 THR A C 1
ATOM 729 O O . THR A 1 95 ? 5.16 -35.156 5.07 1 89.56 95 THR A O 1
ATOM 732 N N . ILE A 1 96 ? 3.957 -36.719 4.082 1 85.69 96 ILE A N 1
ATOM 733 C CA . ILE A 1 96 ? 4.508 -37.812 4.887 1 85.69 96 ILE A CA 1
ATOM 734 C C . ILE A 1 96 ? 6 -37.969 4.59 1 85.69 96 ILE A C 1
ATOM 736 O O . ILE A 1 96 ? 6.797 -38.219 5.5 1 85.69 96 ILE A O 1
ATOM 740 N N . GLY A 1 97 ? 6.414 -37.781 3.42 1 85.25 97 GLY A N 1
ATOM 741 C CA . GLY A 1 97 ? 7.785 -38 2.992 1 85.25 97 GLY A CA 1
ATOM 742 C C . GLY A 1 97 ? 8.703 -36.844 3.285 1 85.25 97 GLY A C 1
ATOM 743 O O . GLY A 1 97 ? 9.914 -36.938 3.076 1 85.25 97 GLY A O 1
ATOM 744 N N . THR A 1 98 ? 8.172 -35.75 3.795 1 87.75 98 THR A N 1
ATOM 745 C CA . THR A 1 98 ? 8.984 -34.594 4.074 1 87.75 98 THR A CA 1
ATOM 746 C C . THR A 1 98 ? 8.773 -34.125 5.512 1 87.75 98 THR A C 1
ATOM 748 O O . THR A 1 98 ? 9.242 -34.75 6.453 1 87.75 98 THR A O 1
ATOM 751 N N . THR A 1 99 ? 8.016 -33.062 5.762 1 81.31 99 THR A N 1
ATOM 752 C CA . THR A 1 99 ? 8 -32.375 7.062 1 81.31 99 THR A CA 1
ATOM 753 C C . THR A 1 99 ? 6.781 -32.812 7.871 1 81.31 99 THR A C 1
ATOM 755 O O . THR A 1 99 ? 6.727 -32.625 9.086 1 81.31 99 THR A O 1
ATOM 758 N N . GLY A 1 100 ? 5.816 -33.406 7.219 1 84.38 100 GLY A N 1
ATOM 759 C CA . GLY A 1 100 ? 4.562 -33.719 7.879 1 84.38 100 GLY A CA 1
ATOM 760 C C . GLY A 1 100 ? 3.641 -32.531 8.008 1 84.38 100 GLY A C 1
ATOM 761 O O . GLY A 1 100 ? 2.596 -32.594 8.664 1 84.38 100 GLY A O 1
ATOM 762 N N . GLU A 1 101 ? 4.016 -31.469 7.465 1 88.5 101 GLU A N 1
ATOM 763 C CA . GLU A 1 101 ? 3.223 -30.25 7.547 1 88.5 101 GLU A CA 1
ATOM 764 C C . GLU A 1 101 ? 2.516 -29.969 6.223 1 88.5 101 GLU A C 1
ATOM 766 O O . GLU A 1 101 ? 3.146 -29.531 5.258 1 88.5 101 GLU A O 1
ATOM 771 N N . PRO A 1 102 ? 1.266 -30.078 6.176 1 87.75 102 PRO A N 1
ATOM 772 C CA . PRO A 1 102 ? 0.508 -29.906 4.934 1 87.75 102 PRO A CA 1
ATOM 773 C C . PRO A 1 102 ? 0.725 -28.531 4.301 1 87.75 102 PRO A C 1
ATOM 775 O O . PRO A 1 102 ? 0.707 -28.391 3.076 1 87.75 102 PRO A O 1
ATOM 778 N N . VAL A 1 103 ? 0.902 -27.516 5.145 1 88.75 103 VAL A N 1
ATOM 779 C CA . VAL A 1 103 ? 1.094 -26.156 4.617 1 88.75 103 VAL A CA 1
ATOM 780 C C . VAL A 1 103 ? 2.379 -26.109 3.795 1 88.75 103 VAL A C 1
ATOM 782 O O . VAL A 1 103 ? 2.43 -25.453 2.756 1 88.75 103 VAL A O 1
ATOM 785 N N . LEU A 1 104 ? 3.346 -26.797 4.211 1 92.69 104 LEU A N 1
ATOM 786 C CA . LEU A 1 104 ? 4.613 -26.812 3.488 1 92.69 104 LEU A CA 1
ATOM 787 C C . LEU A 1 104 ? 4.496 -27.625 2.201 1 92.69 104 LEU A C 1
ATOM 789 O O . LEU A 1 104 ? 5.137 -27.297 1.198 1 92.69 104 LEU A O 1
ATOM 793 N N . THR A 1 105 ? 3.721 -28.672 2.262 1 92.75 105 THR A N 1
ATOM 794 C CA . THR A 1 105 ? 3.447 -29.422 1.045 1 92.75 105 THR A CA 1
ATOM 795 C C . THR A 1 105 ? 2.773 -28.547 -0.001 1 92.75 105 THR A C 1
ATOM 797 O O . THR A 1 105 ? 3.146 -28.578 -1.176 1 92.75 105 THR A O 1
ATOM 800 N N . ARG A 1 106 ? 1.834 -27.766 0.442 1 91.75 106 ARG A N 1
ATOM 801 C CA . ARG A 1 106 ? 1.17 -26.828 -0.458 1 91.75 106 ARG A CA 1
ATOM 802 C C . ARG A 1 106 ? 2.166 -25.844 -1.049 1 91.75 106 ARG A C 1
ATOM 804 O O . ARG A 1 106 ? 2.109 -25.531 -2.24 1 91.75 106 ARG A O 1
ATOM 811 N N . ALA A 1 107 ? 2.996 -25.359 -0.197 1 94.25 107 ALA A N 1
ATOM 812 C CA . ALA A 1 107 ? 4.023 -24.438 -0.651 1 94.25 107 ALA A CA 1
ATOM 813 C C . ALA A 1 107 ? 4.926 -25.078 -1.696 1 94.25 107 ALA A C 1
ATOM 815 O O . ALA A 1 107 ? 5.246 -24.469 -2.717 1 94.25 107 ALA A O 1
ATOM 816 N N . MET A 1 108 ? 5.312 -26.266 -1.478 1 95.62 108 MET A N 1
ATOM 817 C CA . MET A 1 108 ? 6.18 -26.969 -2.412 1 95.62 108 MET A CA 1
ATOM 818 C C . MET A 1 108 ? 5.488 -27.172 -3.756 1 95.62 108 MET A C 1
ATOM 820 O O . MET A 1 108 ? 6.102 -26.984 -4.809 1 95.62 108 MET A O 1
ATOM 824 N N . LEU A 1 109 ? 4.27 -27.516 -3.688 1 94.56 109 LEU A N 1
ATOM 825 C CA . LEU A 1 109 ? 3.539 -27.719 -4.934 1 94.56 109 LEU A CA 1
ATOM 826 C C . LEU A 1 109 ? 3.359 -26.406 -5.684 1 94.56 109 LEU A C 1
ATOM 828 O O . LEU A 1 109 ? 3.354 -26.391 -6.918 1 94.56 109 LEU A O 1
ATOM 832 N N . SER A 1 110 ? 3.211 -25.328 -4.934 1 93.94 110 SER A N 1
ATOM 833 C CA . SER A 1 110 ? 3.162 -24.031 -5.582 1 93.94 110 SER A CA 1
ATOM 834 C C . SER A 1 110 ? 4.457 -23.734 -6.332 1 93.94 110 SER A C 1
ATOM 836 O O . SER A 1 110 ? 4.434 -23.141 -7.414 1 93.94 110 SER A O 1
ATOM 838 N N . VAL A 1 111 ? 5.543 -24.109 -5.758 1 95.94 111 VAL A N 1
ATOM 839 C CA . VAL A 1 111 ? 6.844 -23.938 -6.398 1 95.94 111 VAL A CA 1
ATOM 840 C C . VAL A 1 111 ? 6.898 -24.781 -7.68 1 95.94 111 VAL A C 1
ATOM 842 O O . VAL A 1 111 ? 7.336 -24.281 -8.727 1 95.94 111 VAL A O 1
ATOM 845 N N . VAL A 1 112 ? 6.426 -25.969 -7.609 1 95.62 112 VAL A N 1
ATOM 846 C CA . VAL A 1 112 ? 6.391 -26.859 -8.766 1 95.62 112 VAL A CA 1
ATOM 847 C C . VAL A 1 112 ? 5.543 -26.234 -9.867 1 95.62 112 VAL A C 1
ATOM 849 O O . VAL A 1 112 ? 5.953 -26.203 -11.031 1 95.62 112 VAL A O 1
ATOM 852 N N . GLU A 1 113 ? 4.422 -25.719 -9.5 1 92.88 113 GLU A N 1
ATOM 853 C CA . GLU A 1 113 ? 3.484 -25.125 -10.453 1 92.88 113 GLU A CA 1
ATOM 854 C C . GLU A 1 113 ? 4.055 -23.859 -11.07 1 92.88 113 GLU A C 1
ATOM 856 O O . GLU A 1 113 ? 3.67 -23.469 -12.18 1 92.88 113 GLU A O 1
ATOM 861 N N . SER A 1 114 ? 4.977 -23.203 -10.406 1 92.81 114 SER A N 1
ATOM 862 C CA . SER A 1 114 ? 5.484 -21.906 -10.836 1 92.81 114 SER A CA 1
ATOM 863 C C . SER A 1 114 ? 6.316 -22.016 -12.109 1 92.81 114 SER A C 1
ATOM 865 O O . SER A 1 114 ? 6.582 -21.031 -12.781 1 92.81 114 SER A O 1
ATOM 867 N N . THR A 1 115 ? 6.754 -23.219 -12.516 1 91.62 115 THR A N 1
ATOM 868 C CA . THR A 1 115 ? 7.625 -23.422 -13.664 1 91.62 115 THR A CA 1
ATOM 869 C C . THR A 1 115 ? 6.906 -23.031 -14.961 1 91.62 115 THR A C 1
ATOM 871 O O . THR A 1 115 ? 7.551 -22.734 -15.969 1 91.62 115 THR A O 1
ATOM 874 N N . THR A 1 116 ? 5.629 -23 -14.906 1 86.75 116 THR A N 1
ATOM 875 C CA . THR A 1 116 ? 4.836 -22.672 -16.078 1 86.75 116 THR A CA 1
ATOM 876 C C . THR A 1 116 ? 5.07 -21.219 -16.5 1 86.75 116 THR A C 1
ATOM 878 O O . THR A 1 116 ? 4.863 -20.844 -17.656 1 86.75 116 THR A O 1
ATOM 881 N N . TYR A 1 117 ? 5.543 -20.391 -15.617 1 86.38 117 TYR A N 1
ATOM 882 C CA . TYR A 1 117 ? 5.707 -18.969 -15.883 1 86.38 117 TYR A CA 1
ATOM 883 C C . TYR A 1 117 ? 7.02 -18.688 -16.609 1 86.38 117 TYR A C 1
ATOM 885 O O . TYR A 1 117 ? 7.223 -17.609 -17.156 1 86.38 117 TYR A O 1
ATOM 893 N N . TYR A 1 118 ? 7.914 -19.625 -16.641 1 82.81 118 TYR A N 1
ATOM 894 C CA . TYR A 1 118 ? 9.211 -19.469 -17.281 1 82.81 118 TYR A CA 1
ATOM 895 C C . TYR A 1 118 ? 9.609 -20.734 -18.031 1 82.81 118 TYR A C 1
ATOM 897 O O . TYR A 1 118 ? 10.75 -21.188 -17.922 1 82.81 118 TYR A O 1
ATOM 905 N N . ALA A 1 119 ? 8.734 -21.328 -18.703 1 72.31 119 ALA A N 1
ATOM 906 C CA . ALA A 1 119 ? 8.867 -22.625 -19.344 1 72.31 119 ALA A CA 1
ATOM 907 C C . ALA A 1 119 ? 9.891 -22.578 -20.469 1 72.31 119 ALA A C 1
ATOM 909 O O . ALA A 1 119 ? 10.492 -23.594 -20.828 1 72.31 119 ALA A O 1
ATOM 910 N N . ASP A 1 120 ? 10.156 -21.5 -21.016 1 68.94 120 ASP A N 1
ATOM 911 C CA . ASP A 1 120 ? 10.984 -21.406 -22.203 1 68.94 120 ASP A CA 1
ATOM 912 C C . ASP A 1 120 ? 12.469 -21.438 -21.844 1 68.94 120 ASP A C 1
ATOM 914 O O . ASP A 1 120 ? 13.328 -21.266 -22.719 1 68.94 120 ASP A O 1
ATOM 918 N N . ARG A 1 121 ? 12.852 -21.953 -20.719 1 65.56 121 ARG A N 1
ATOM 919 C CA . ARG A 1 121 ? 14.25 -21.781 -20.359 1 65.56 121 ARG A CA 1
ATOM 920 C C . ARG A 1 121 ? 15.086 -22.984 -20.812 1 65.56 121 ARG A C 1
ATOM 922 O O . ARG A 1 121 ? 14.68 -24.125 -20.641 1 65.56 121 ARG A O 1
ATOM 929 N N . PRO A 1 122 ? 16.219 -22.594 -21.297 1 63.69 122 PRO A N 1
ATOM 930 C CA . PRO A 1 122 ? 17.016 -23.594 -22.016 1 63.69 122 PRO A CA 1
ATOM 931 C C . PRO A 1 122 ? 17.75 -24.547 -21.062 1 63.69 122 PRO A C 1
ATOM 933 O O . PRO A 1 122 ? 17.938 -25.719 -21.391 1 63.69 122 PRO A O 1
ATOM 936 N N . ASP A 1 123 ? 18.234 -24.031 -19.938 1 81.75 123 ASP A N 1
ATOM 937 C CA . ASP A 1 123 ? 19.078 -24.906 -19.125 1 81.75 123 ASP A CA 1
ATOM 938 C C . ASP A 1 123 ? 18.25 -25.609 -18.062 1 81.75 123 ASP A C 1
ATOM 940 O O . ASP A 1 123 ? 18.141 -25.125 -16.922 1 81.75 123 ASP A O 1
ATOM 944 N N . ARG A 1 124 ? 17.781 -26.828 -18.359 1 83.5 124 ARG A N 1
ATOM 945 C CA . ARG A 1 124 ? 16.891 -27.609 -17.5 1 83.5 124 ARG A CA 1
ATOM 946 C C . ARG A 1 124 ? 17.625 -28.109 -16.281 1 83.5 124 ARG A C 1
ATOM 948 O O . ARG A 1 124 ? 17.031 -28.234 -15.195 1 83.5 124 ARG A O 1
ATOM 955 N N . THR A 1 125 ? 18.906 -28.297 -16.453 1 86.75 125 THR A N 1
ATOM 956 C CA . THR A 1 125 ? 19.688 -28.812 -15.328 1 86.75 125 THR A CA 1
ATOM 957 C C . THR A 1 125 ? 19.844 -27.75 -14.234 1 86.75 125 THR A C 1
ATOM 959 O O . THR A 1 125 ? 19.609 -28.031 -13.055 1 86.75 125 THR A O 1
ATOM 962 N N . ALA A 1 126 ? 20.172 -26.625 -14.664 1 87.62 126 ALA A N 1
ATOM 963 C CA . ALA A 1 126 ? 20.312 -25.531 -13.711 1 87.62 126 ALA A CA 1
ATOM 964 C C . ALA A 1 126 ? 18.969 -25.203 -13.055 1 87.62 126 ALA A C 1
ATOM 966 O O . ALA A 1 126 ? 18.906 -24.906 -11.859 1 87.62 126 ALA A O 1
ATOM 967 N N . GLN A 1 127 ? 17.953 -25.312 -13.805 1 90.25 127 GLN A N 1
ATOM 968 C CA . GLN A 1 127 ? 16.609 -25.047 -13.289 1 90.25 127 GLN A CA 1
ATOM 969 C C . GLN A 1 127 ? 16.219 -26.078 -12.234 1 90.25 127 GLN A C 1
ATOM 971 O O . GLN A 1 127 ? 15.672 -25.734 -11.188 1 90.25 127 GLN A O 1
ATOM 976 N N . ARG A 1 128 ? 16.5 -27.312 -12.57 1 92.44 128 ARG A N 1
ATOM 977 C CA . ARG A 1 128 ? 16.203 -28.391 -11.633 1 92.44 128 ARG A CA 1
ATOM 978 C C . ARG A 1 128 ? 16.938 -28.188 -10.312 1 92.44 128 ARG A C 1
ATOM 980 O O . ARG A 1 128 ? 16.359 -28.375 -9.242 1 92.44 128 ARG A O 1
ATOM 987 N N . ALA A 1 129 ? 18.188 -27.828 -10.391 1 93.19 129 ALA A N 1
ATOM 988 C CA . ALA A 1 129 ? 18.984 -27.609 -9.195 1 93.19 129 ALA A CA 1
ATOM 989 C C . ALA A 1 129 ? 18.422 -26.469 -8.352 1 93.19 129 ALA A C 1
ATOM 991 O O . ALA A 1 129 ? 18.328 -26.578 -7.129 1 93.19 129 ALA A O 1
ATOM 992 N N . ALA A 1 130 ? 18.078 -25.391 -9.047 1 93.94 130 ALA A N 1
ATOM 993 C CA . ALA A 1 130 ? 17.484 -24.25 -8.352 1 93.94 130 ALA A CA 1
ATOM 994 C C . ALA A 1 130 ? 16.172 -24.625 -7.676 1 93.94 130 ALA A C 1
ATOM 996 O O . ALA A 1 130 ? 15.953 -24.281 -6.512 1 93.94 130 ALA A O 1
ATOM 997 N N . LEU A 1 131 ? 15.352 -25.359 -8.383 1 95.62 131 LEU A N 1
ATOM 998 C CA . LEU A 1 131 ? 14.062 -25.781 -7.855 1 95.62 131 LEU A CA 1
ATOM 999 C C . LEU A 1 131 ? 14.242 -26.688 -6.641 1 95.62 131 LEU A C 1
ATOM 1001 O O . LEU A 1 131 ? 13.539 -26.547 -5.641 1 95.62 131 LEU A O 1
ATOM 1005 N N . ARG A 1 132 ? 15.172 -27.609 -6.758 1 95.38 132 ARG A N 1
ATOM 1006 C CA . ARG A 1 132 ? 15.414 -28.5 -5.633 1 95.38 132 ARG A CA 1
ATOM 1007 C C . ARG A 1 132 ? 15.828 -27.719 -4.391 1 95.38 132 ARG A C 1
ATOM 1009 O O . ARG A 1 132 ? 15.336 -28 -3.291 1 95.38 132 ARG A O 1
ATOM 1016 N N . ASN A 1 133 ? 16.734 -26.812 -4.578 1 95.31 133 ASN A N 1
ATOM 1017 C CA . ASN A 1 133 ? 17.188 -26 -3.451 1 95.31 133 ASN A CA 1
ATOM 1018 C C . ASN A 1 133 ? 16.047 -25.219 -2.818 1 95.31 133 ASN A C 1
ATOM 1020 O O . ASN A 1 133 ? 15.977 -25.094 -1.595 1 95.31 133 ASN A O 1
ATOM 1024 N N . ILE A 1 134 ? 15.164 -24.672 -3.631 1 97.06 134 ILE A N 1
ATOM 1025 C CA . ILE A 1 134 ? 14.008 -23.938 -3.141 1 97.06 134 ILE A CA 1
ATOM 1026 C C . ILE A 1 134 ? 13.086 -24.875 -2.363 1 97.06 134 ILE A C 1
ATOM 1028 O O . ILE A 1 134 ? 12.617 -24.531 -1.276 1 97.06 134 ILE A O 1
ATOM 1032 N N . LEU A 1 135 ? 12.859 -26.016 -2.906 1 96.88 135 LEU A N 1
ATOM 1033 C CA . LEU A 1 135 ? 11.984 -27 -2.264 1 96.88 135 LEU A CA 1
ATOM 1034 C C . LEU A 1 135 ? 12.555 -27.438 -0.921 1 96.88 135 LEU A C 1
ATOM 1036 O O . LEU A 1 135 ? 11.82 -27.594 0.056 1 96.88 135 LEU A O 1
ATOM 1040 N N . VAL A 1 136 ? 13.875 -27.656 -0.838 1 95.06 136 VAL A N 1
ATOM 1041 C CA . VAL A 1 136 ? 14.547 -28 0.408 1 95.06 136 VAL A CA 1
ATOM 1042 C C . VAL A 1 136 ? 14.383 -26.875 1.423 1 95.06 136 VAL A C 1
ATOM 1044 O O . VAL A 1 136 ? 14.141 -27.125 2.605 1 95.06 136 VAL A O 1
ATOM 1047 N N . ALA A 1 137 ? 14.516 -25.688 0.966 1 95.69 137 ALA A N 1
ATOM 1048 C CA . ALA A 1 137 ? 14.344 -24.531 1.848 1 95.69 137 ALA A CA 1
ATOM 1049 C C . ALA A 1 137 ? 12.922 -24.484 2.412 1 95.69 137 ALA A C 1
ATOM 1051 O O . ALA A 1 137 ? 12.727 -24.219 3.6 1 95.69 137 ALA A O 1
ATOM 1052 N N . VAL A 1 138 ? 11.938 -24.703 1.532 1 95.94 138 VAL A N 1
ATOM 1053 C CA . VAL A 1 138 ? 10.547 -24.75 1.977 1 95.94 138 VAL A CA 1
ATOM 1054 C C . VAL A 1 138 ? 10.375 -25.844 3.023 1 95.94 138 VAL A C 1
ATOM 1056 O O . VAL A 1 138 ? 9.836 -25.594 4.105 1 95.94 138 VAL A O 1
ATOM 1059 N N . GLY A 1 139 ? 10.836 -27.047 2.695 1 92.56 139 GLY A N 1
ATOM 1060 C CA . GLY A 1 139 ? 10.695 -28.188 3.59 1 92.56 139 GLY A CA 1
ATOM 1061 C C . GLY A 1 139 ? 11.422 -28 4.91 1 92.56 139 GLY A C 1
ATOM 1062 O O . GLY A 1 139 ? 11.031 -28.578 5.926 1 92.56 139 GLY A O 1
ATOM 1063 N N . GLY A 1 140 ? 12.43 -27.203 4.91 1 89.25 140 GLY A N 1
ATOM 1064 C CA . GLY A 1 140 ? 13.234 -26.969 6.098 1 89.25 140 GLY A CA 1
ATOM 1065 C C . GLY A 1 140 ? 12.672 -25.875 6.992 1 89.25 140 GLY A C 1
ATOM 1066 O O . GLY A 1 140 ? 13.25 -25.562 8.039 1 89.25 140 GLY A O 1
ATOM 1067 N N . THR A 1 141 ? 11.594 -25.312 6.613 1 89.5 141 THR A N 1
ATOM 1068 C CA . THR A 1 141 ? 10.984 -24.25 7.426 1 89.5 141 THR A CA 1
ATOM 1069 C C . THR A 1 141 ? 10.227 -24.859 8.602 1 89.5 141 THR A C 1
ATOM 1071 O O . THR A 1 141 ? 9.555 -25.875 8.461 1 89.5 141 THR A O 1
ATOM 1074 N N . SER A 1 142 ? 10.438 -24.281 9.789 1 85.44 142 SER A N 1
ATOM 1075 C CA . SER A 1 142 ? 9.758 -24.734 11 1 85.44 142 SER A CA 1
ATOM 1076 C C . SER A 1 142 ? 9.125 -23.562 11.75 1 85.44 142 SER A C 1
ATOM 1078 O O . SER A 1 142 ? 9.414 -22.406 11.453 1 85.44 142 SER A O 1
ATOM 1080 N N . GLY A 1 143 ? 8.125 -23.906 12.617 1 79.5 143 GLY A N 1
ATOM 1081 C CA . GLY A 1 143 ? 7.578 -22.891 13.516 1 79.5 143 GLY A CA 1
ATOM 1082 C C . GLY A 1 143 ? 6.41 -22.125 12.914 1 79.5 143 GLY A C 1
ATOM 1083 O O . GLY A 1 143 ? 6.109 -21.016 13.344 1 79.5 143 GLY A O 1
ATOM 1084 N N . LEU A 1 144 ? 5.859 -22.656 11.867 1 82.19 144 LEU A N 1
ATOM 1085 C CA . LEU A 1 144 ? 4.688 -22 11.305 1 82.19 144 LEU A CA 1
ATOM 1086 C C . LEU A 1 144 ? 3.455 -22.25 12.172 1 82.19 144 LEU A C 1
ATOM 1088 O O . LEU A 1 144 ? 3.277 -23.344 12.711 1 82.19 144 LEU A O 1
ATOM 1092 N N . THR A 1 145 ? 2.699 -21.172 12.664 1 77.88 145 THR A N 1
ATOM 1093 C CA . THR A 1 145 ? 1.528 -21.25 13.523 1 77.88 145 THR A CA 1
ATOM 1094 C C . THR A 1 145 ? 0.255 -21.406 12.703 1 77.88 145 THR A C 1
ATOM 1096 O O . THR A 1 145 ? -0.842 -21.5 13.258 1 77.88 145 THR A O 1
ATOM 1099 N N . THR A 1 146 ? 0.115 -22.359 11.805 1 68.69 146 THR A N 1
ATOM 1100 C CA . THR A 1 146 ? -1.059 -22.484 10.945 1 68.69 146 THR A CA 1
ATOM 1101 C C . THR A 1 146 ? -2.34 -22.453 11.773 1 68.69 146 THR A C 1
ATOM 1103 O O . THR A 1 146 ? -2.359 -22.906 12.922 1 68.69 146 THR A O 1
ATOM 1106 N N . VAL A 1 147 ? -3.252 -21.547 11.328 1 62.62 147 VAL A N 1
ATOM 1107 C CA . VAL A 1 147 ? -4.52 -21.422 12.039 1 62.62 147 VAL A CA 1
ATOM 1108 C C . VAL A 1 147 ? -5.66 -21.906 11.141 1 62.62 147 VAL A C 1
ATOM 1110 O O . VAL A 1 147 ? -5.57 -21.844 9.914 1 62.62 147 VAL A O 1
ATOM 1113 N N . CYS A 1 148 ? -6.449 -22.703 11.617 1 56.84 148 CYS A N 1
ATOM 1114 C CA . CYS A 1 148 ? -7.684 -23.047 10.93 1 56.84 148 CYS A CA 1
ATOM 1115 C C . CYS A 1 148 ? -8.812 -22.109 11.32 1 56.84 148 CYS A C 1
ATOM 1117 O O . CYS A 1 148 ? -9.453 -22.297 12.359 1 56.84 148 CYS A O 1
ATOM 1119 N N . PRO A 1 149 ? -8.758 -20.938 10.648 1 54.84 149 PRO A N 1
ATOM 1120 C CA . PRO A 1 149 ? -9.891 -20.125 11.094 1 54.84 149 PRO A CA 1
ATOM 1121 C C . PRO A 1 149 ? -11.234 -20.812 10.898 1 54.84 149 PRO A C 1
ATOM 1123 O O . PRO A 1 149 ? -11.359 -21.688 10.039 1 54.84 149 PRO A O 1
ATOM 1126 N N . PRO A 1 150 ? -12.148 -20.625 11.883 1 48.12 150 PRO A N 1
ATOM 1127 C CA . PRO A 1 150 ? -13.477 -21.203 11.633 1 48.12 150 PRO A CA 1
ATOM 1128 C C . PRO A 1 150 ? -14.016 -20.859 10.25 1 48.12 150 PRO A C 1
ATOM 1130 O O . PRO A 1 150 ? -13.727 -19.781 9.719 1 48.12 150 PRO A O 1
ATOM 1133 N N . VAL A 1 151 ? -14.273 -22.016 9.562 1 43.72 151 VAL A N 1
ATOM 1134 C CA . VAL A 1 151 ? -14.922 -21.859 8.273 1 43.72 151 VAL A CA 1
ATOM 1135 C C . VAL A 1 151 ? -15.961 -20.75 8.344 1 43.72 151 VAL A C 1
ATOM 1137 O O . VAL A 1 151 ? -17.016 -20.922 8.961 1 43.72 151 VAL A O 1
ATOM 1140 N N . VAL A 1 152 ? -15.742 -19.656 8.844 1 41.88 152 VAL A N 1
ATOM 1141 C CA . VAL A 1 152 ? -16.844 -18.719 8.656 1 41.88 152 VAL A CA 1
ATOM 1142 C C . VAL A 1 152 ? -17.188 -18.641 7.176 1 41.88 152 VAL A C 1
ATOM 1144 O O . VAL A 1 152 ? -16.312 -18.438 6.332 1 41.88 152 VAL A O 1
ATOM 1147 N N . ALA A 1 153 ? -18.219 -19.438 6.691 1 35.53 153 ALA A N 1
ATOM 1148 C CA . ALA A 1 153 ? -18.781 -19.172 5.371 1 35.53 153 ALA A CA 1
ATOM 1149 C C . ALA A 1 153 ? -18.516 -17.734 4.938 1 35.53 153 ALA A C 1
ATOM 1151 O O . ALA A 1 153 ? -19 -16.797 5.574 1 35.53 153 ALA A O 1
ATOM 1152 N N . ALA A 1 154 ? -17.391 -17.422 4.738 1 43.62 154 ALA A N 1
ATOM 1153 C CA . ALA A 1 154 ? -17.062 -16.094 4.215 1 43.62 154 ALA A CA 1
ATOM 1154 C C . ALA A 1 154 ? -18.172 -15.578 3.299 1 43.62 154 ALA A C 1
ATOM 1156 O O . ALA A 1 154 ? -18.094 -15.711 2.076 1 43.62 154 ALA A O 1
ATOM 1157 N N . SER A 1 155 ? -19.312 -15.93 3.445 1 37.81 155 SER A N 1
ATOM 1158 C CA . SER A 1 155 ? -20.266 -15.117 2.691 1 37.81 155 SER A CA 1
ATOM 1159 C C . SER A 1 155 ? -19.922 -13.633 2.789 1 37.81 155 SER A C 1
ATOM 1161 O O . SER A 1 155 ? -20.391 -12.945 3.691 1 37.81 155 SER A O 1
ATOM 1163 N N . GLY A 1 156 ? -18.672 -13.297 2.822 1 45.47 156 GLY A N 1
ATOM 1164 C CA . GLY A 1 156 ? -18.562 -11.844 2.82 1 45.47 156 GLY A CA 1
ATOM 1165 C C . GLY A 1 156 ? -19.734 -11.156 2.127 1 45.47 156 GLY A C 1
ATOM 1166 O O . GLY A 1 156 ? -20.422 -11.766 1.305 1 45.47 156 GLY A O 1
ATOM 1167 N N . PRO A 1 157 ? -20.297 -10.273 2.863 1 47.22 157 PRO A N 1
ATOM 1168 C CA . PRO A 1 157 ? -21.422 -9.609 2.217 1 47.22 157 PRO A CA 1
ATOM 1169 C C . PRO A 1 157 ? -21.219 -9.414 0.718 1 47.22 157 PRO A C 1
ATOM 1171 O O . PRO A 1 157 ? -20.094 -9.164 0.276 1 47.22 157 PRO A O 1
ATOM 1174 N N . LEU A 1 158 ? -22.062 -10.055 0.003 1 51.03 158 LEU A N 1
ATOM 1175 C CA . LEU A 1 158 ? -22.141 -9.742 -1.419 1 51.03 158 LEU A CA 1
ATOM 1176 C C . LEU A 1 158 ? -21.781 -8.281 -1.679 1 51.03 158 LEU A C 1
ATOM 1178 O O . LEU A 1 158 ? -21.984 -7.426 -0.815 1 51.03 158 LEU A O 1
ATOM 1182 N N . LEU A 1 159 ? -20.797 -8.008 -2.594 1 57 159 LEU A N 1
ATOM 1183 C CA . LEU A 1 159 ? -20.375 -6.691 -3.062 1 57 159 LEU A CA 1
ATOM 1184 C C . LEU A 1 159 ? -21.531 -5.695 -2.99 1 57 159 LEU A C 1
ATOM 1186 O O . LEU A 1 159 ? -21.312 -4.492 -2.822 1 57 159 LEU A O 1
ATOM 1190 N N . SER A 1 160 ? -22.812 -6.25 -3.057 1 55.72 160 SER A N 1
ATOM 1191 C CA . SER A 1 160 ? -23.969 -5.359 -3.012 1 55.72 160 SER A CA 1
ATOM 1192 C C . SER A 1 160 ? -24.062 -4.652 -1.663 1 55.72 160 SER A C 1
ATOM 1194 O O . SER A 1 160 ? -24.719 -3.609 -1.55 1 55.72 160 SER A O 1
ATOM 1196 N N . ALA A 1 161 ? -23.344 -5.16 -0.677 1 59.72 161 ALA A N 1
ATOM 1197 C CA . ALA A 1 161 ? -23.5 -4.59 0.658 1 59.72 161 ALA A CA 1
ATOM 1198 C C . ALA A 1 161 ? -22.438 -3.521 0.923 1 59.72 161 ALA A C 1
ATOM 1200 O O . ALA A 1 161 ? -22.422 -2.922 2 1 59.72 161 ALA A O 1
ATOM 1201 N N . ARG A 1 162 ? -21.734 -3.195 -0.231 1 76.94 162 ARG A N 1
ATOM 1202 C CA . ARG A 1 162 ? -20.688 -2.195 0.013 1 76.94 162 ARG A CA 1
ATOM 1203 C C . ARG A 1 162 ? -21.016 -0.885 -0.695 1 76.94 162 ARG A C 1
ATOM 1205 O O . ARG A 1 162 ? -20.5 -0.614 -1.781 1 76.94 162 ARG A O 1
ATOM 1212 N N . PRO A 1 163 ? -21.891 -0.038 -0.063 1 75.25 163 PRO A N 1
ATOM 1213 C CA . PRO A 1 163 ? -22.391 1.168 -0.727 1 75.25 163 PRO A CA 1
ATOM 1214 C C . PRO A 1 163 ? -21.281 2.176 -1.036 1 75.25 163 PRO A C 1
ATOM 1216 O O . PR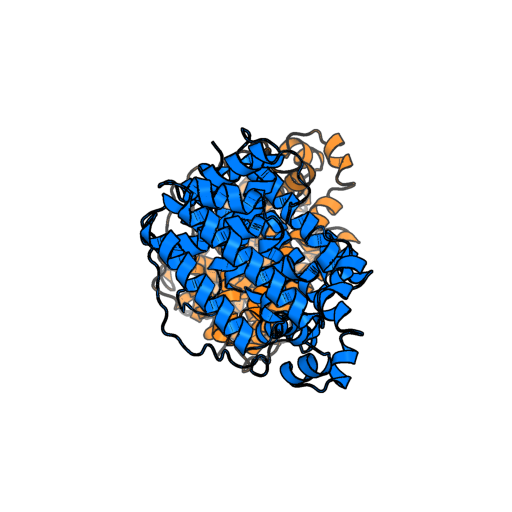O A 1 163 ? -21.484 3.092 -1.837 1 75.25 163 PRO A O 1
ATOM 1219 N N . TRP A 1 164 ? -20.094 1.9 -0.48 1 80.81 164 TRP A N 1
ATOM 1220 C CA . TRP A 1 164 ? -19.031 2.881 -0.691 1 80.81 164 TRP A CA 1
ATOM 1221 C C . TRP A 1 164 ? -18.281 2.592 -1.981 1 80.81 164 TRP A C 1
ATOM 1223 O O . TRP A 1 164 ? -17.516 3.436 -2.465 1 80.81 164 TRP A O 1
ATOM 1233 N N . LEU A 1 165 ? -18.547 1.47 -2.543 1 84 165 LEU A N 1
ATOM 1234 C CA . LEU A 1 165 ? -17.875 1.137 -3.795 1 84 165 LEU A CA 1
ATOM 1235 C C . LEU A 1 165 ? -18.688 1.606 -4.992 1 84 165 LEU A C 1
ATOM 1237 O O . LEU A 1 165 ? -19.906 1.444 -5.016 1 84 165 LEU A O 1
ATOM 1241 N N . SER A 1 166 ? -18.016 2.322 -5.898 1 83.44 166 SER A N 1
ATOM 1242 C CA . SER A 1 166 ? -18.703 2.623 -7.152 1 83.44 166 SER A CA 1
ATOM 1243 C C . SER A 1 166 ? -19.047 1.347 -7.91 1 83.44 166 SER A C 1
ATOM 1245 O O . SER A 1 166 ? -18.438 0.297 -7.684 1 83.44 166 SER A O 1
ATOM 1247 N N . ARG A 1 167 ? -20.016 1.471 -8.789 1 85.19 167 ARG A N 1
ATOM 1248 C CA . ARG A 1 167 ? -20.422 0.322 -9.594 1 85.19 167 ARG A CA 1
ATOM 1249 C C . ARG A 1 167 ? -19.281 -0.165 -10.477 1 85.19 167 ARG A C 1
ATOM 1251 O O . ARG A 1 167 ? -19.109 -1.37 -10.664 1 85.19 167 ARG A O 1
ATOM 1258 N N . ARG A 1 168 ? -18.516 0.775 -10.977 1 88.62 168 ARG A N 1
ATOM 1259 C CA . ARG A 1 168 ? -17.359 0.407 -11.797 1 88.62 168 ARG A CA 1
ATOM 1260 C C . ARG A 1 168 ? -16.359 -0.409 -10.992 1 88.62 168 ARG A C 1
ATOM 1262 O O . ARG A 1 168 ? -15.883 -1.453 -11.453 1 88.62 168 ARG A O 1
ATOM 1269 N N . GLN A 1 169 ? -16.078 0.069 -9.82 1 87.69 169 GLN A N 1
ATOM 1270 C CA . GLN A 1 169 ? -15.133 -0.614 -8.953 1 87.69 169 GLN A CA 1
ATOM 1271 C C . GLN A 1 169 ? -15.664 -1.975 -8.516 1 87.69 169 GLN A C 1
ATOM 1273 O O . GLN A 1 169 ? -14.891 -2.926 -8.359 1 87.69 169 GLN A O 1
ATOM 1278 N N . ALA A 1 170 ? -16.938 -2.033 -8.328 1 86.69 170 ALA A N 1
ATOM 1279 C CA . ALA A 1 170 ? -17.547 -3.303 -7.961 1 86.69 170 ALA A CA 1
ATOM 1280 C C . ALA A 1 170 ? -17.328 -4.355 -9.047 1 86.69 170 ALA A C 1
ATOM 1282 O O . ALA A 1 170 ? -16.969 -5.496 -8.75 1 86.69 170 ALA A O 1
ATOM 1283 N N . ILE A 1 171 ? -17.484 -3.91 -10.258 1 89.69 171 ILE A N 1
ATOM 1284 C CA . ILE A 1 171 ? -17.281 -4.828 -11.375 1 89.69 171 ILE A CA 1
ATOM 1285 C C . ILE A 1 171 ? -15.828 -5.297 -11.406 1 89.69 171 ILE A C 1
ATOM 1287 O O . ILE A 1 171 ? -15.555 -6.484 -11.594 1 89.69 171 ILE A O 1
ATOM 1291 N N . LEU A 1 172 ? -14.922 -4.438 -11.172 1 90.25 172 LEU A N 1
ATOM 1292 C CA . LEU A 1 172 ? -13.492 -4.73 -11.258 1 90.25 172 LEU A CA 1
ATOM 1293 C C . LEU A 1 172 ? -13.078 -5.754 -10.203 1 90.25 172 LEU A C 1
ATOM 1295 O O . LEU A 1 172 ? -12.242 -6.617 -10.461 1 90.25 172 LEU A O 1
ATOM 1299 N N . ILE A 1 173 ? -13.695 -5.746 -9.141 1 86.5 173 ILE A N 1
ATOM 1300 C CA . ILE A 1 173 ? -13.297 -6.609 -8.031 1 86.5 173 ILE A CA 1
ATOM 1301 C C . ILE A 1 173 ? -13.992 -7.965 -8.156 1 86.5 173 ILE A C 1
ATOM 1303 O O . ILE A 1 173 ? -13.43 -8.992 -7.77 1 86.5 173 ILE A O 1
ATOM 1307 N N . LEU A 1 174 ? -15.133 -7.906 -8.711 1 87.44 174 LEU A N 1
ATOM 1308 C CA . LEU A 1 174 ? -15.945 -9.117 -8.766 1 87.44 174 LEU A CA 1
ATOM 1309 C C . LEU A 1 174 ? -15.516 -10.008 -9.922 1 87.44 174 LEU A C 1
ATOM 1311 O O . LEU A 1 174 ? -15.672 -11.227 -9.859 1 87.44 174 LEU A O 1
ATOM 1315 N N . ALA A 1 175 ? -14.969 -9.422 -10.922 1 90.69 175 ALA A N 1
ATOM 1316 C CA . ALA A 1 175 ? -14.648 -10.18 -12.125 1 90.69 175 ALA A CA 1
ATOM 1317 C C . ALA A 1 175 ? -13.648 -11.297 -11.82 1 90.69 175 ALA A C 1
ATOM 1319 O O . ALA A 1 175 ? -13.914 -12.469 -12.094 1 90.69 175 ALA A O 1
ATOM 1320 N N . PRO A 1 176 ? -12.555 -10.938 -11.172 1 88.44 176 PRO A N 1
ATOM 1321 C CA . PRO A 1 176 ? -11.625 -12.023 -10.82 1 88.44 176 PRO A CA 1
ATOM 1322 C C . PRO A 1 176 ? -12.234 -13.023 -9.844 1 88.44 176 PRO A C 1
ATOM 1324 O O . PRO A 1 176 ? -11.945 -14.219 -9.93 1 88.44 176 PRO A O 1
ATOM 1327 N N . GLN A 1 177 ? -13.055 -12.641 -8.961 1 85.69 177 GLN A N 1
ATOM 1328 C CA . GLN A 1 177 ? -13.688 -13.531 -7.996 1 85.69 177 GLN A CA 1
ATOM 1329 C C . GLN A 1 177 ? -14.617 -14.523 -8.688 1 85.69 177 GLN A C 1
ATOM 1331 O O . GLN A 1 177 ? -14.609 -15.711 -8.375 1 85.69 177 GLN A O 1
ATOM 1336 N N . LEU A 1 178 ? -15.391 -13.961 -9.594 1 86.69 178 LEU A N 1
ATOM 1337 C CA . LEU A 1 178 ? -16.328 -14.812 -10.328 1 86.69 178 LEU A CA 1
ATOM 1338 C C . LEU A 1 178 ? -15.57 -15.812 -11.195 1 86.69 178 LEU A C 1
ATOM 1340 O O . LEU A 1 178 ? -16.031 -16.938 -11.398 1 86.69 178 LEU A O 1
ATOM 1344 N N . THR A 1 179 ? -14.508 -15.359 -11.766 1 84.38 179 THR A N 1
ATOM 1345 C CA . THR A 1 179 ? -13.688 -16.234 -12.586 1 84.38 179 THR A CA 1
ATOM 1346 C C . THR A 1 179 ? -13.18 -17.422 -11.781 1 84.38 179 THR A C 1
ATOM 1348 O O . THR A 1 179 ? -13.117 -18.547 -12.281 1 84.38 179 THR A O 1
ATOM 1351 N N . GLN A 1 180 ? -12.836 -17.219 -10.586 1 77.44 180 GLN A N 1
ATOM 1352 C CA . GLN A 1 180 ? -12.344 -18.297 -9.711 1 77.44 180 GLN A CA 1
ATOM 1353 C C . GLN A 1 180 ? -13.453 -19.281 -9.391 1 77.44 180 GLN A C 1
ATOM 1355 O O . GLN A 1 180 ? -13.219 -20.5 -9.336 1 77.44 180 GLN A O 1
ATOM 1360 N N . VAL A 1 181 ? -14.609 -18.766 -9.227 1 76.19 181 VAL A N 1
ATOM 1361 C CA . VAL A 1 181 ? -15.734 -19.609 -8.828 1 76.19 181 VAL A CA 1
ATOM 1362 C C . VAL A 1 181 ? -16.281 -20.359 -10.039 1 76.19 181 VAL A C 1
ATOM 1364 O O . VAL A 1 181 ? -16.672 -21.531 -9.922 1 76.19 181 VAL A O 1
ATOM 1367 N N . ARG A 1 182 ? -16.344 -19.688 -11.148 1 76.56 182 ARG A N 1
ATOM 1368 C CA . ARG A 1 182 ? -16.984 -20.25 -12.328 1 76.56 182 ARG A CA 1
ATOM 1369 C C . ARG A 1 182 ? -16.016 -21.094 -13.141 1 76.56 182 ARG A C 1
ATOM 1371 O O . ARG A 1 182 ? -16.406 -21.797 -14.07 1 76.56 182 ARG A O 1
ATOM 1378 N N . GLY A 1 183 ? -14.703 -20.969 -12.797 1 70.81 183 GLY A N 1
ATOM 1379 C CA . GLY A 1 183 ? -13.773 -21.906 -13.43 1 70.81 183 GLY A CA 1
ATOM 1380 C C . GLY A 1 183 ? -12.891 -21.25 -14.469 1 70.81 183 GLY A C 1
ATOM 1381 O O . GLY A 1 183 ? -12.078 -21.922 -15.109 1 70.81 183 GLY A O 1
ATOM 1382 N N . GLY A 1 184 ? -13.156 -19.969 -14.711 1 77.44 184 GLY A N 1
ATOM 1383 C CA . GLY A 1 184 ? -12.234 -19.359 -15.664 1 77.44 184 GLY A CA 1
ATOM 1384 C C . GLY A 1 184 ? -12.828 -18.156 -16.375 1 77.44 184 GLY A C 1
ATOM 1385 O O . GLY A 1 184 ? -13.992 -17.812 -16.156 1 77.44 184 GLY A O 1
ATOM 1386 N N . TYR A 1 185 ? -12.031 -17.547 -17.234 1 82.88 185 TYR A N 1
ATOM 1387 C CA . TYR A 1 185 ? -12.375 -16.328 -17.969 1 82.88 185 TYR A CA 1
ATOM 1388 C C . TYR A 1 185 ? -13.555 -16.578 -18.891 1 82.88 185 TYR A C 1
ATOM 1390 O O . TYR A 1 185 ? -14.484 -15.773 -18.969 1 82.88 185 TYR A O 1
ATOM 1398 N N . ASP A 1 186 ? -13.609 -17.719 -19.547 1 82.62 186 ASP A N 1
ATOM 1399 C CA . ASP A 1 186 ? -14.609 -17.984 -20.562 1 82.62 186 ASP A CA 1
ATOM 1400 C C . ASP A 1 186 ? -15.969 -18.281 -19.938 1 82.62 186 ASP A C 1
ATOM 1402 O O . ASP A 1 186 ? -17 -18.156 -20.609 1 82.62 186 ASP A O 1
ATOM 1406 N N . ASP A 1 187 ? -15.984 -18.562 -18.75 1 84.56 187 ASP A N 1
ATOM 1407 C CA . ASP A 1 187 ? -17.219 -18.969 -18.094 1 84.56 187 ASP A CA 1
ATOM 1408 C C . ASP A 1 187 ? -17.891 -17.781 -17.422 1 84.56 187 ASP A C 1
ATOM 1410 O O . ASP A 1 187 ? -18.922 -17.922 -16.75 1 84.56 187 ASP A O 1
ATOM 1414 N N . VAL A 1 188 ? -17.312 -16.656 -17.516 1 90.12 188 VAL A N 1
ATOM 1415 C CA . VAL A 1 188 ? -17.859 -15.438 -16.953 1 90.12 188 VAL A CA 1
ATOM 1416 C C . VAL A 1 188 ? -18.359 -14.523 -18.078 1 90.12 188 VAL A C 1
ATOM 1418 O O . VAL A 1 188 ? -17.688 -14.367 -19.094 1 90.12 188 VAL A O 1
ATOM 1421 N N . THR A 1 189 ? -19.594 -14.031 -17.969 1 92.38 189 THR A N 1
ATOM 1422 C CA . THR A 1 189 ? -20.156 -13.141 -18.969 1 92.38 189 THR A CA 1
ATOM 1423 C C . THR A 1 189 ? -20.406 -11.75 -18.375 1 92.38 189 THR A C 1
ATOM 1425 O O . THR A 1 189 ? -20.312 -11.562 -17.172 1 92.38 189 THR A O 1
ATOM 1428 N N . MET A 1 190 ? -20.609 -10.859 -19.312 1 93.44 190 MET A N 1
ATOM 1429 C CA . MET A 1 190 ? -20.969 -9.516 -18.875 1 93.44 190 MET A CA 1
ATOM 1430 C C . MET A 1 190 ? -22.266 -9.531 -18.062 1 93.44 190 MET A C 1
ATOM 1432 O O . MET A 1 190 ? -22.422 -8.75 -17.125 1 93.44 190 MET A O 1
ATOM 1436 N N . GLU A 1 191 ? -23.156 -10.359 -18.391 1 92.88 191 GLU A N 1
ATOM 1437 C CA . GLU A 1 191 ? -24.406 -10.508 -17.656 1 92.88 191 GLU A CA 1
ATOM 1438 C C . GLU A 1 191 ? -24.141 -10.992 -16.234 1 92.88 191 GLU A C 1
ATOM 1440 O O . GLU A 1 191 ? -24.75 -10.492 -15.281 1 92.88 191 GLU A O 1
ATOM 1445 N N . ASP A 1 192 ? -23.234 -11.93 -16.156 1 92.19 192 ASP A N 1
ATOM 1446 C CA . ASP A 1 192 ? -22.844 -12.422 -14.836 1 92.19 192 ASP A CA 1
ATOM 1447 C C . ASP A 1 192 ? -22.266 -11.297 -13.977 1 92.19 192 ASP A C 1
ATOM 1449 O O . ASP A 1 192 ? -22.594 -11.188 -12.797 1 92.19 192 ASP A O 1
ATOM 1453 N N . LEU A 1 193 ? -21.391 -10.5 -14.578 1 91.56 193 LEU A N 1
ATOM 1454 C CA . LEU A 1 193 ? -20.719 -9.414 -13.875 1 91.56 193 LEU A CA 1
ATOM 1455 C C . LEU A 1 193 ? -21.703 -8.344 -13.438 1 91.56 193 LEU A C 1
ATOM 1457 O O . LEU A 1 193 ? -21.656 -7.859 -12.312 1 91.56 193 LEU A O 1
ATOM 1461 N N . GLY A 1 194 ? -22.609 -7.969 -14.336 1 90.56 194 GLY A N 1
ATOM 1462 C CA . GLY A 1 194 ? -23.656 -7.027 -13.984 1 90.56 194 GLY A CA 1
ATOM 1463 C C . GLY A 1 194 ? -24.516 -7.496 -12.82 1 90.56 194 GLY A C 1
ATOM 1464 O O . GLY A 1 194 ? -24.688 -6.766 -11.844 1 90.56 194 GLY A O 1
ATOM 1465 N N . THR A 1 195 ? -24.953 -8.742 -12.867 1 88.69 195 THR A N 1
ATOM 1466 C CA . THR A 1 195 ? -25.797 -9.328 -11.836 1 88.69 195 THR A CA 1
ATOM 1467 C C . THR A 1 195 ? -25.078 -9.352 -10.492 1 88.69 195 THR A C 1
ATOM 1469 O O . THR A 1 195 ? -25.656 -9 -9.461 1 88.69 195 THR A O 1
ATOM 1472 N N . ALA A 1 196 ? -23.859 -9.75 -10.57 1 86 196 ALA A N 1
ATOM 1473 C CA . ALA A 1 196 ? -23.062 -9.828 -9.344 1 86 196 ALA A CA 1
ATOM 1474 C C . ALA A 1 196 ? -22.891 -8.453 -8.711 1 86 196 ALA A C 1
ATOM 1476 O O . ALA A 1 196 ? -22.828 -8.328 -7.488 1 86 196 ALA A O 1
ATOM 1477 N N . ALA A 1 197 ? -22.797 -7.449 -9.508 1 86.38 197 ALA A N 1
ATOM 1478 C CA . ALA A 1 197 ? -22.609 -6.082 -9.039 1 86.38 197 ALA A CA 1
ATOM 1479 C C . ALA A 1 197 ? -23.953 -5.422 -8.719 1 86.38 197 ALA A C 1
ATOM 1481 O O . ALA A 1 197 ? -24 -4.223 -8.43 1 86.38 197 ALA A O 1
ATOM 1482 N N . GLY A 1 198 ? -25.016 -6.148 -8.859 1 85.94 198 GLY A N 1
ATOM 1483 C CA . GLY A 1 198 ? -26.328 -5.629 -8.539 1 85.94 198 GLY A CA 1
ATOM 1484 C C . GLY A 1 198 ? -26.922 -4.785 -9.648 1 85.94 198 GLY A C 1
ATOM 1485 O O . GLY A 1 198 ? -27.703 -3.869 -9.383 1 85.94 198 GLY A O 1
ATOM 1486 N N . MET A 1 199 ? -26.422 -4.984 -10.742 1 89.06 199 MET A N 1
ATOM 1487 C CA . MET A 1 199 ? -26.906 -4.266 -11.914 1 89.06 199 MET A CA 1
ATOM 1488 C C . MET A 1 199 ? -27.281 -5.234 -13.031 1 89.06 199 MET A C 1
ATOM 1490 O O . MET A 1 199 ? -27.078 -6.441 -12.906 1 89.06 199 MET A O 1
ATOM 1494 N N . SER A 1 200 ? -27.922 -4.652 -14.094 1 87.75 200 SER A N 1
ATOM 1495 C CA . SER A 1 200 ? -28.188 -5.453 -15.281 1 87.75 200 SER A CA 1
ATOM 1496 C C . SER A 1 200 ? -26.938 -5.613 -16.125 1 87.75 200 SER A C 1
ATOM 1498 O O . SER A 1 200 ? -25.969 -4.852 -15.977 1 87.75 200 SER A O 1
ATOM 1500 N N . GLY A 1 201 ? -26.953 -6.707 -16.969 1 87 201 GLY A N 1
ATOM 1501 C CA . GLY A 1 201 ? -25.875 -6.848 -17.938 1 87 201 GLY A CA 1
ATOM 1502 C C . GLY A 1 201 ? -25.703 -5.625 -18.828 1 87 201 GLY A C 1
ATOM 1503 O O . GLY A 1 201 ? -24.578 -5.184 -19.078 1 87 201 GLY A O 1
ATOM 1504 N N . ALA A 1 202 ? -26.812 -5.047 -19.219 1 89.94 202 ALA A N 1
ATOM 1505 C CA . ALA A 1 202 ? -26.797 -3.854 -20.062 1 89.94 202 ALA A CA 1
ATOM 1506 C C . ALA A 1 202 ? -26.141 -2.682 -19.344 1 89.94 202 ALA A C 1
ATOM 1508 O O . ALA A 1 202 ? -25.391 -1.916 -19.953 1 89.94 202 ALA A O 1
ATOM 1509 N N . ALA A 1 203 ? -26.344 -2.553 -18.141 1 91.19 203 ALA A N 1
ATOM 1510 C CA . ALA A 1 203 ? -25.75 -1.482 -17.344 1 91.19 203 ALA A CA 1
ATOM 1511 C C . ALA A 1 203 ? -24.234 -1.663 -17.234 1 91.19 203 ALA A C 1
ATOM 1513 O O . ALA A 1 203 ? -23.484 -0.684 -17.203 1 91.19 203 ALA A O 1
ATOM 1514 N N . ALA A 1 204 ? -23.781 -2.928 -17.125 1 92.38 204 ALA A N 1
ATOM 1515 C CA . ALA A 1 204 ? -22.359 -3.219 -17.031 1 92.38 204 ALA A CA 1
ATOM 1516 C C . ALA A 1 204 ? -21.625 -2.725 -18.281 1 92.38 204 ALA A C 1
ATOM 1518 O O . ALA A 1 204 ? -20.469 -2.273 -18.188 1 92.38 204 ALA A O 1
ATOM 1519 N N . TYR A 1 205 ? -22.312 -2.729 -19.391 1 94 205 TYR A N 1
ATOM 1520 C CA . TYR A 1 205 ? -21.703 -2.324 -20.656 1 94 205 TYR A CA 1
ATOM 1521 C C . TYR A 1 205 ? -21.484 -0.818 -20.688 1 94 205 TYR A C 1
ATOM 1523 O O . TYR A 1 205 ? -20.688 -0.324 -21.5 1 94 205 TYR A O 1
ATOM 1531 N N . HIS A 1 206 ? -22.156 -0.085 -19.875 1 93.75 206 HIS A N 1
ATOM 1532 C CA . HIS A 1 206 ? -21.938 1.353 -19.781 1 93.75 206 HIS A CA 1
ATOM 1533 C C . HIS A 1 206 ? -20.578 1.657 -19.156 1 93.75 206 HIS A C 1
ATOM 1535 O O . HIS A 1 206 ? -19.984 2.703 -19.438 1 93.75 206 HIS A O 1
ATOM 1541 N N . TYR A 1 207 ? -20.094 0.735 -18.406 1 93.31 207 TYR A N 1
ATOM 1542 C CA . TYR A 1 207 ? -18.828 0.955 -17.719 1 93.31 207 TYR A CA 1
ATOM 1543 C C . TYR A 1 207 ? -17.672 0.33 -18.5 1 93.31 207 TYR A C 1
ATOM 1545 O O . TYR A 1 207 ? -16.562 0.88 -18.531 1 93.31 207 TYR A O 1
ATOM 1553 N N . PHE A 1 208 ? -17.969 -0.808 -19.031 1 95.75 208 PHE A N 1
ATOM 1554 C CA . PHE A 1 208 ? -16.938 -1.516 -19.781 1 95.75 208 PHE A CA 1
ATOM 1555 C C . PHE A 1 208 ? -17.516 -2.072 -21.078 1 95.75 208 PHE A C 1
ATOM 1557 O O . PHE A 1 208 ? -18.5 -2.807 -21.062 1 95.75 208 PHE A O 1
ATOM 1564 N N . PRO A 1 209 ? -16.828 -1.762 -22.141 1 94.56 209 PRO A N 1
ATOM 1565 C CA . PRO A 1 209 ? -17.375 -2.176 -23.438 1 94.56 209 PRO A CA 1
ATOM 1566 C C . PRO A 1 209 ? -17.359 -3.691 -23.625 1 94.56 209 PRO A C 1
ATOM 1568 O O . PRO A 1 209 ? -18.141 -4.223 -24.422 1 94.56 209 PRO A O 1
ATOM 1571 N N . SER A 1 210 ? -16.453 -4.379 -22.969 1 94.25 210 SER A N 1
ATOM 1572 C CA . SER A 1 210 ? -16.344 -5.828 -23.109 1 94.25 210 SER A CA 1
ATOM 1573 C C . SER A 1 210 ? -15.812 -6.469 -21.844 1 94.25 210 SER A C 1
ATOM 1575 O O . SER A 1 210 ? -15.273 -5.785 -20.969 1 94.25 210 SER A O 1
ATOM 1577 N N . LYS A 1 211 ? -15.992 -7.738 -21.781 1 93.25 211 LYS A N 1
ATOM 1578 C CA . LYS A 1 211 ? -15.438 -8.508 -20.656 1 93.25 211 LYS A CA 1
ATOM 1579 C C . LYS A 1 211 ? -13.922 -8.406 -20.625 1 93.25 211 LYS A C 1
ATOM 1581 O O . LYS A 1 211 ? -13.32 -8.336 -19.562 1 93.25 211 LYS A O 1
ATOM 1586 N N . ALA A 1 212 ? -13.312 -8.398 -21.844 1 94 212 ALA A N 1
ATOM 1587 C CA . ALA A 1 212 ? -11.859 -8.266 -21.938 1 94 212 ALA A CA 1
ATOM 1588 C C . ALA A 1 212 ? -11.391 -6.945 -21.344 1 94 212 ALA A C 1
ATOM 1590 O O . ALA A 1 212 ? -10.352 -6.895 -20.688 1 94 212 ALA A O 1
ATOM 1591 N N . ASP A 1 213 ? -12.172 -5.957 -21.5 1 95.56 213 ASP A N 1
ATOM 1592 C CA . ASP A 1 213 ? -11.836 -4.648 -20.938 1 95.56 213 ASP A CA 1
ATOM 1593 C C . ASP A 1 213 ? -11.914 -4.664 -19.422 1 95.56 213 ASP A C 1
ATOM 1595 O O . ASP A 1 213 ? -11.141 -3.984 -18.75 1 95.56 213 ASP A O 1
ATOM 1599 N N . VAL A 1 214 ? -12.852 -5.375 -18.891 1 95.44 214 VAL A N 1
ATOM 1600 C CA . VAL A 1 214 ? -12.992 -5.504 -17.453 1 95.44 214 VAL A CA 1
ATOM 1601 C C . VAL A 1 214 ? -11.734 -6.145 -16.859 1 95.44 214 VAL A C 1
ATOM 1603 O O . VAL A 1 214 ? -11.148 -5.621 -15.914 1 95.44 214 VAL A O 1
ATOM 1606 N N . PHE A 1 215 ? -11.336 -7.199 -17.453 1 94.5 215 PHE A N 1
ATOM 1607 C CA . PHE A 1 215 ? -10.195 -7.949 -16.922 1 94.5 215 PHE A CA 1
ATOM 1608 C C . PHE A 1 215 ? -8.898 -7.18 -17.125 1 94.5 215 PHE A C 1
ATOM 1610 O O . PHE A 1 215 ? -8.023 -7.18 -16.266 1 94.5 215 PHE A O 1
ATOM 1617 N N . GLN A 1 216 ? -8.781 -6.57 -18.297 1 94.75 216 GLN A N 1
ATOM 1618 C CA . GLN A 1 216 ? -7.609 -5.727 -18.5 1 94.75 216 GLN A CA 1
ATOM 1619 C C . GLN A 1 216 ? -7.5 -4.656 -17.422 1 94.75 216 GLN A C 1
ATOM 1621 O O . GLN A 1 216 ? -6.422 -4.43 -16.875 1 94.75 216 GLN A O 1
ATOM 1626 N N . ALA A 1 217 ? -8.609 -4.043 -17.156 1 94.38 217 ALA A N 1
ATOM 1627 C CA . ALA A 1 217 ? -8.633 -2.992 -16.141 1 94.38 217 ALA A CA 1
ATOM 1628 C C . ALA A 1 217 ? -8.344 -3.559 -14.75 1 94.38 217 ALA A C 1
ATOM 1630 O O . ALA A 1 217 ? -7.629 -2.939 -13.961 1 94.38 217 ALA A O 1
ATOM 1631 N N . ALA A 1 218 ? -8.906 -4.68 -14.414 1 93.88 218 ALA A N 1
ATOM 1632 C CA . ALA A 1 218 ? -8.672 -5.332 -13.133 1 93.88 218 ALA A CA 1
ATOM 1633 C C . ALA A 1 218 ? -7.199 -5.691 -12.961 1 93.88 218 ALA A C 1
ATOM 1635 O O . ALA A 1 218 ? -6.613 -5.445 -11.906 1 93.88 218 ALA A O 1
ATOM 1636 N N . PHE A 1 219 ? -6.609 -6.219 -13.992 1 93.81 219 PHE A N 1
ATOM 1637 C CA . PHE A 1 219 ? -5.207 -6.621 -13.938 1 93.81 219 PHE A CA 1
ATOM 1638 C C . PHE A 1 219 ? -4.293 -5.402 -13.883 1 93.81 219 PHE A C 1
ATOM 1640 O O . PHE A 1 219 ? -3.268 -5.422 -13.195 1 93.81 219 PHE A O 1
ATOM 1647 N N . ALA A 1 220 ? -4.676 -4.395 -14.633 1 91.88 220 ALA A N 1
ATOM 1648 C CA . ALA A 1 220 ? -3.918 -3.145 -14.57 1 91.88 220 ALA A CA 1
ATOM 1649 C C . ALA A 1 220 ? -3.941 -2.559 -13.164 1 91.88 220 ALA A C 1
ATOM 1651 O O . ALA A 1 220 ? -2.939 -2.014 -12.695 1 91.88 220 ALA A O 1
ATOM 1652 N N . GLN A 1 221 ? -5.043 -2.641 -12.539 1 90.56 221 GLN A N 1
ATOM 1653 C CA . GLN A 1 221 ? -5.168 -2.172 -11.156 1 90.56 221 GLN A CA 1
ATOM 1654 C C . GLN A 1 221 ? -4.277 -2.979 -10.219 1 90.56 221 GLN A C 1
ATOM 1656 O O . GLN A 1 221 ? -3.58 -2.408 -9.375 1 90.56 221 GLN A O 1
ATOM 1661 N N . ALA A 1 222 ? -4.293 -4.238 -10.328 1 92.19 222 ALA A N 1
ATOM 1662 C CA . ALA A 1 222 ? -3.436 -5.102 -9.516 1 92.19 222 ALA A CA 1
ATOM 1663 C C . ALA A 1 222 ? -1.962 -4.766 -9.727 1 92.19 222 ALA A C 1
ATOM 1665 O O . ALA A 1 222 ? -1.192 -4.684 -8.766 1 92.19 222 ALA A O 1
ATOM 1666 N N . ALA A 1 223 ? -1.605 -4.582 -10.992 1 91.38 223 ALA A N 1
ATOM 1667 C CA . ALA A 1 223 ? -0.228 -4.227 -11.328 1 91.38 223 ALA A CA 1
ATOM 1668 C C . ALA A 1 223 ? 0.162 -2.891 -10.703 1 91.38 223 ALA A C 1
ATOM 1670 O O . ALA A 1 223 ? 1.272 -2.738 -10.195 1 91.38 223 ALA A O 1
ATOM 1671 N N . SER A 1 224 ? -0.76 -1.972 -10.789 1 90.31 224 SER A N 1
ATOM 1672 C CA . SER A 1 224 ? -0.504 -0.655 -10.211 1 90.31 224 SER A CA 1
ATOM 1673 C C . SER A 1 224 ? -0.304 -0.741 -8.703 1 90.31 224 SER A C 1
ATOM 1675 O O . SER A 1 224 ? 0.558 -0.059 -8.148 1 90.31 224 SER A O 1
ATOM 1677 N N . TRP A 1 225 ? -1.097 -1.531 -8.016 1 92 225 TRP A N 1
ATOM 1678 C CA . TRP A 1 225 ? -0.946 -1.748 -6.582 1 92 225 TRP A CA 1
ATOM 1679 C C . TRP A 1 225 ? 0.408 -2.373 -6.266 1 92 225 TRP A C 1
ATOM 1681 O O . TRP A 1 225 ? 1.1 -1.938 -5.34 1 92 225 TRP A O 1
ATOM 1691 N N . GLY A 1 226 ? 0.736 -3.359 -7.023 1 94.25 226 GLY A N 1
ATOM 1692 C CA . GLY A 1 226 ? 2.025 -4.008 -6.836 1 94.25 226 GLY A CA 1
ATOM 1693 C C . GLY A 1 226 ? 3.199 -3.07 -7.051 1 94.25 226 GLY A C 1
ATOM 1694 O O . GLY A 1 226 ? 4.16 -3.086 -6.281 1 94.25 226 GLY A O 1
ATOM 1695 N N . GLN A 1 227 ? 3.09 -2.266 -8.086 1 90.69 227 GLN A N 1
ATOM 1696 C CA . GLN A 1 227 ? 4.16 -1.319 -8.391 1 90.69 227 GLN A CA 1
ATOM 1697 C C . GLN A 1 227 ? 4.312 -0.288 -7.273 1 90.69 227 GLN A C 1
ATOM 1699 O O . GLN A 1 227 ? 5.434 0.036 -6.871 1 90.69 227 GLN A O 1
ATOM 1704 N N . ALA A 1 228 ? 3.217 0.205 -6.855 1 90.75 228 ALA A N 1
ATOM 1705 C CA . ALA A 1 228 ? 3.254 1.175 -5.762 1 90.75 228 ALA A CA 1
ATOM 1706 C C . ALA A 1 228 ? 3.859 0.561 -4.504 1 90.75 228 ALA A C 1
ATOM 1708 O O . ALA A 1 228 ? 4.652 1.205 -3.811 1 90.75 228 ALA A O 1
ATOM 1709 N N . MET A 1 229 ? 3.469 -0.623 -4.223 1 93.88 229 MET A N 1
ATOM 1710 C CA . MET A 1 229 ? 3.982 -1.348 -3.062 1 93.88 229 MET A CA 1
ATOM 1711 C C . MET A 1 229 ? 5.496 -1.521 -3.154 1 93.88 229 MET A C 1
ATOM 1713 O O . MET A 1 229 ? 6.211 -1.285 -2.18 1 93.88 229 MET A O 1
ATOM 1717 N N . LEU A 1 230 ? 6 -1.896 -4.273 1 93.88 230 LEU A N 1
ATOM 1718 C CA . LEU A 1 230 ? 7.434 -2.094 -4.465 1 93.88 230 LEU A CA 1
ATOM 1719 C C . LEU A 1 230 ? 8.18 -0.77 -4.367 1 93.88 230 LEU A C 1
ATOM 1721 O O . LEU A 1 230 ? 9.234 -0.692 -3.723 1 93.88 230 LEU A O 1
ATOM 1725 N N . GLU A 1 231 ? 7.609 0.228 -5 1 88.81 231 GLU A N 1
ATOM 1726 C CA . GLU A 1 231 ? 8.227 1.551 -4.957 1 88.81 231 GLU A CA 1
ATOM 1727 C C . GLU A 1 231 ? 8.352 2.055 -3.523 1 88.81 231 GLU A C 1
ATOM 1729 O O . GLU A 1 231 ? 9.391 2.604 -3.145 1 88.81 231 GLU A O 1
ATOM 1734 N N . GLN A 1 232 ? 7.332 1.902 -2.785 1 91.69 232 GLN A N 1
ATOM 1735 C CA . GLN A 1 232 ? 7.359 2.299 -1.382 1 91.69 232 GLN A CA 1
ATOM 1736 C C . GLN A 1 232 ? 8.398 1.5 -0.601 1 91.69 232 GLN A C 1
ATOM 1738 O O . GLN A 1 232 ? 9.148 2.062 0.2 1 91.69 232 GLN A O 1
ATOM 1743 N N . ALA A 1 233 ? 8.453 0.223 -0.844 1 92.06 233 ALA A N 1
ATOM 1744 C CA . ALA A 1 233 ? 9.383 -0.655 -0.133 1 92.06 233 ALA A CA 1
ATOM 1745 C C . ALA A 1 233 ? 10.828 -0.259 -0.404 1 92.06 233 ALA A C 1
ATOM 1747 O O . ALA A 1 233 ? 11.625 -0.116 0.527 1 92.06 233 ALA A O 1
ATOM 1748 N N . TRP A 1 234 ? 11.125 0.006 -1.706 1 88.19 234 TRP A N 1
ATOM 1749 C CA . TRP A 1 234 ? 12.484 0.385 -2.084 1 88.19 234 TRP A CA 1
ATOM 1750 C C . TRP A 1 234 ? 12.859 1.737 -1.486 1 88.19 234 TRP A C 1
ATOM 1752 O O . TRP A 1 234 ? 14 1.941 -1.061 1 88.19 234 TRP A O 1
ATOM 1762 N N . THR A 1 235 ? 11.914 2.564 -1.499 1 85.94 235 THR A N 1
ATOM 1763 C CA . THR A 1 235 ? 12.18 3.939 -1.084 1 85.94 235 THR A CA 1
ATOM 1764 C C . THR A 1 235 ? 12.359 4.02 0.429 1 85.94 235 THR A C 1
ATOM 1766 O O . THR A 1 235 ? 13.219 4.758 0.916 1 85.94 235 THR A O 1
ATOM 1769 N N . ALA A 1 236 ? 11.633 3.24 1.148 1 88.19 236 ALA A N 1
ATOM 1770 C CA . ALA A 1 236 ? 11.641 3.307 2.607 1 88.19 236 ALA A CA 1
ATOM 1771 C C . ALA A 1 236 ? 12.773 2.463 3.189 1 88.19 236 ALA A C 1
ATOM 1773 O O . ALA A 1 236 ? 13.141 2.625 4.355 1 88.19 236 ALA A O 1
ATOM 1774 N N . ALA A 1 237 ? 13.281 1.543 2.41 1 90.19 237 ALA A N 1
ATOM 1775 C CA . ALA A 1 237 ? 14.242 0.564 2.916 1 90.19 237 ALA A CA 1
ATOM 1776 C C . ALA A 1 237 ? 15.555 1.234 3.307 1 90.19 237 ALA A C 1
ATOM 1778 O O . ALA A 1 237 ? 16.016 2.15 2.625 1 90.19 237 ALA A O 1
ATOM 1779 N N . THR A 1 238 ? 16.188 0.738 4.391 1 85.31 238 THR A N 1
ATOM 1780 C CA . THR A 1 238 ? 17.453 1.281 4.875 1 85.31 238 THR A CA 1
ATOM 1781 C C . THR A 1 238 ? 18.594 0.302 4.613 1 85.31 238 THR A C 1
ATOM 1783 O O . THR A 1 238 ? 19.766 0.641 4.809 1 85.31 238 THR A O 1
ATOM 1786 N N . SER A 1 239 ? 18.375 -0.906 4.293 1 90.12 239 SER A N 1
ATOM 1787 C CA . SER A 1 239 ? 19.312 -1.966 3.938 1 90.12 239 SER A CA 1
ATOM 1788 C C . SER A 1 239 ? 18.656 -2.986 3.006 1 90.12 239 SER A C 1
ATOM 1790 O O . SER A 1 239 ? 17.438 -3.021 2.869 1 90.12 239 SER A O 1
ATOM 1792 N N . PRO A 1 240 ? 19.422 -3.762 2.332 1 91.19 240 PRO A N 1
ATOM 1793 C CA . PRO A 1 240 ? 18.844 -4.805 1.483 1 91.19 240 PRO A CA 1
ATOM 1794 C C . PRO A 1 240 ? 17.922 -5.758 2.256 1 91.19 240 PRO A C 1
ATOM 1796 O O . PRO A 1 240 ? 16.875 -6.156 1.75 1 91.19 240 PRO A O 1
ATOM 1799 N N . ASP A 1 241 ? 18.297 -6.098 3.477 1 92.88 241 ASP A N 1
ATOM 1800 C CA . ASP A 1 241 ? 17.469 -6.973 4.305 1 92.88 241 ASP A CA 1
ATOM 1801 C C . ASP A 1 241 ? 16.141 -6.305 4.656 1 92.88 241 ASP A C 1
ATOM 1803 O O . ASP A 1 241 ? 15.086 -6.941 4.613 1 92.88 241 ASP A O 1
ATOM 1807 N N . ASP A 1 242 ? 16.25 -5.07 4.988 1 93.25 242 ASP A N 1
ATOM 1808 C CA . ASP A 1 242 ? 15.047 -4.301 5.273 1 93.25 242 ASP A CA 1
ATOM 1809 C C . ASP A 1 242 ? 14.148 -4.203 4.039 1 93.25 242 ASP A C 1
ATOM 1811 O O . ASP A 1 242 ? 12.93 -4.293 4.145 1 93.25 242 ASP A O 1
ATOM 1815 N N . MET A 1 243 ? 14.797 -4.02 2.906 1 93.38 243 MET A N 1
ATOM 1816 C CA . MET A 1 243 ? 14.07 -3.971 1.642 1 93.38 243 MET A CA 1
ATOM 1817 C C . MET A 1 243 ? 13.312 -5.27 1.398 1 93.38 243 MET A C 1
ATOM 1819 O O . MET A 1 243 ? 12.125 -5.25 1.065 1 93.38 243 MET A O 1
ATOM 1823 N N . LEU A 1 244 ? 13.984 -6.352 1.608 1 96.12 244 LEU A N 1
ATOM 1824 C CA . LEU A 1 244 ? 13.359 -7.656 1.419 1 96.12 244 LEU A CA 1
ATOM 1825 C C . LEU A 1 244 ? 12.156 -7.82 2.342 1 96.12 244 LEU A C 1
ATOM 1827 O O . LEU A 1 244 ? 11.094 -8.258 1.905 1 96.12 244 LEU A O 1
ATOM 1831 N N . ASP A 1 245 ? 12.32 -7.48 3.594 1 96.31 245 ASP A N 1
ATOM 1832 C CA . ASP A 1 245 ? 11.242 -7.621 4.57 1 96.31 245 ASP A CA 1
ATOM 1833 C C . ASP A 1 245 ? 10.023 -6.793 4.164 1 96.31 245 ASP A C 1
ATOM 1835 O O . ASP A 1 245 ? 8.891 -7.258 4.27 1 96.31 245 ASP A O 1
ATOM 1839 N N . ARG A 1 246 ? 10.273 -5.609 3.701 1 95.31 246 ARG A N 1
ATOM 1840 C CA . ARG A 1 246 ? 9.188 -4.727 3.287 1 95.31 246 ARG A CA 1
ATOM 1841 C C . ARG A 1 246 ? 8.484 -5.27 2.049 1 95.31 246 ARG A C 1
ATOM 1843 O O . ARG A 1 246 ? 7.258 -5.227 1.957 1 95.31 246 ARG A O 1
ATOM 1850 N N . VAL A 1 247 ? 9.281 -5.719 1.119 1 96.88 247 VAL A N 1
ATOM 1851 C CA . VAL A 1 247 ? 8.734 -6.258 -0.12 1 96.88 247 VAL A CA 1
ATOM 1852 C C . VAL A 1 247 ? 7.871 -7.484 0.187 1 96.88 247 VAL A C 1
ATOM 1854 O O . VAL A 1 247 ? 6.742 -7.594 -0.291 1 96.88 247 VAL A O 1
ATOM 1857 N N . LEU A 1 248 ? 8.367 -8.383 0.988 1 97.75 248 LEU A N 1
ATOM 1858 C CA . LEU A 1 248 ? 7.637 -9.602 1.318 1 97.75 248 LEU A CA 1
ATOM 1859 C C . LEU A 1 248 ? 6.375 -9.289 2.113 1 97.75 248 LEU A C 1
ATOM 1861 O O . LEU A 1 248 ? 5.309 -9.836 1.834 1 97.75 248 LEU A O 1
ATOM 1865 N N . ALA A 1 249 ? 6.469 -8.438 3.094 1 96.81 249 ALA A N 1
ATOM 1866 C CA . ALA A 1 249 ? 5.301 -8.047 3.879 1 96.81 249 ALA A CA 1
ATOM 1867 C C . ALA A 1 249 ? 4.227 -7.43 2.992 1 96.81 249 ALA A C 1
ATOM 1869 O O . ALA A 1 249 ? 3.037 -7.723 3.148 1 96.81 249 ALA A O 1
ATOM 1870 N N . GLY A 1 250 ? 4.672 -6.566 2.111 1 96.44 250 GLY A N 1
ATOM 1871 C CA . GLY A 1 250 ? 3.74 -5.938 1.189 1 96.44 250 GLY A CA 1
ATOM 1872 C C . GLY A 1 250 ? 3.082 -6.926 0.245 1 96.44 250 GLY A C 1
ATOM 1873 O O . GLY A 1 250 ? 1.87 -6.867 0.021 1 96.44 250 GLY A O 1
ATOM 1874 N N . ALA A 1 251 ? 3.842 -7.789 -0.325 1 96.88 251 ALA A N 1
ATOM 1875 C CA . ALA A 1 251 ? 3.316 -8.789 -1.252 1 96.88 251 ALA A CA 1
ATOM 1876 C C . ALA A 1 251 ? 2.318 -9.711 -0.557 1 96.88 251 ALA A C 1
ATOM 1878 O O . ALA A 1 251 ? 1.275 -10.047 -1.122 1 96.88 251 ALA A O 1
ATOM 1879 N N . VAL A 1 252 ? 2.625 -10.133 0.625 1 96.62 252 VAL A N 1
ATOM 1880 C CA . VAL A 1 252 ? 1.742 -11 1.4 1 96.62 252 VAL A CA 1
ATOM 1881 C C . VAL A 1 252 ? 0.441 -10.266 1.711 1 96.62 252 VAL A C 1
ATOM 1883 O O . VAL A 1 252 ? -0.648 -10.82 1.548 1 96.62 252 VAL A O 1
ATOM 1886 N N . ARG A 1 253 ? 0.547 -9.062 2.104 1 94.25 253 ARG A N 1
ATOM 1887 C CA . ARG A 1 253 ? -0.643 -8.273 2.408 1 94.25 253 ARG A CA 1
ATOM 1888 C C . ARG A 1 253 ? -1.541 -8.141 1.182 1 94.25 253 ARG A C 1
ATOM 1890 O O . ARG A 1 253 ? -2.754 -8.336 1.271 1 94.25 253 ARG A O 1
ATOM 1897 N N . LEU A 1 254 ? -0.972 -7.746 0.082 1 94.19 254 LEU A N 1
ATOM 1898 C CA . LEU A 1 254 ? -1.736 -7.598 -1.151 1 94.19 254 LEU A CA 1
ATOM 1899 C C . LEU A 1 254 ? -2.426 -8.906 -1.525 1 94.19 254 LEU A C 1
ATOM 1901 O O . LEU A 1 254 ? -3.607 -8.906 -1.882 1 94.19 254 LEU A O 1
ATOM 1905 N N . SER A 1 255 ? -1.669 -9.977 -1.401 1 93.94 255 SER A N 1
ATOM 1906 C CA . SER A 1 255 ? -2.209 -11.273 -1.792 1 93.94 255 SER A CA 1
ATOM 1907 C C . SER A 1 255 ? -3.309 -11.727 -0.837 1 93.94 255 SER A C 1
ATOM 1909 O O . SER A 1 255 ? -4.258 -12.398 -1.248 1 93.94 255 SER A O 1
ATOM 1911 N N . LYS A 1 256 ? -3.184 -11.438 0.381 1 91.88 256 LYS A N 1
ATOM 1912 C CA . LYS A 1 256 ? -4.211 -11.805 1.352 1 91.88 256 LYS A CA 1
ATOM 1913 C C . LYS A 1 256 ? -5.457 -10.945 1.189 1 91.88 256 LYS A C 1
ATOM 1915 O O . LYS A 1 256 ? -6.582 -11.438 1.319 1 91.88 256 LYS A O 1
ATOM 1920 N N . ASP A 1 257 ? -5.273 -9.719 0.901 1 89.69 257 ASP A N 1
ATOM 1921 C CA . ASP A 1 257 ? -6.395 -8.797 0.739 1 89.69 257 ASP A CA 1
ATOM 1922 C C . ASP A 1 257 ? -7.129 -9.055 -0.575 1 89.69 257 ASP A C 1
ATOM 1924 O O . ASP A 1 257 ? -8.344 -8.867 -0.66 1 89.69 257 ASP A O 1
ATOM 1928 N N . PHE A 1 258 ? -6.336 -9.484 -1.591 1 90.12 258 PHE A N 1
ATOM 1929 C CA . PHE A 1 258 ? -6.914 -9.625 -2.922 1 90.12 258 PHE A CA 1
ATOM 1930 C C . PHE A 1 258 ? -6.473 -10.93 -3.566 1 90.12 258 PHE A C 1
ATOM 1932 O O . PHE A 1 258 ? -5.926 -10.93 -4.672 1 90.12 258 PHE A O 1
ATOM 1939 N N . PRO A 1 259 ? -6.797 -11.992 -2.986 1 88.06 259 PRO A N 1
ATOM 1940 C CA . PRO A 1 259 ? -6.289 -13.266 -3.486 1 88.06 259 PRO A CA 1
ATOM 1941 C C . PRO A 1 259 ? -6.781 -13.586 -4.898 1 88.06 259 PRO A C 1
ATOM 1943 O O . PRO A 1 259 ? -6 -14.047 -5.734 1 88.06 259 PRO A O 1
ATOM 1946 N N . ALA A 1 260 ? -8.016 -13.266 -5.219 1 86.56 260 ALA A N 1
ATOM 1947 C CA . ALA A 1 260 ? -8.578 -13.617 -6.516 1 86.56 260 ALA A CA 1
ATOM 1948 C C . ALA A 1 260 ? -7.906 -12.836 -7.641 1 86.56 260 ALA A C 1
ATOM 1950 O O . ALA A 1 260 ? -7.555 -13.406 -8.68 1 86.56 260 ALA A O 1
ATOM 1951 N N . ILE A 1 261 ? -7.734 -11.555 -7.414 1 88.56 261 ILE A N 1
ATOM 1952 C CA . ILE A 1 261 ? -7.172 -10.711 -8.469 1 88.56 261 ILE A CA 1
ATOM 1953 C C . ILE A 1 261 ? -5.715 -11.094 -8.711 1 88.56 261 ILE A C 1
ATOM 1955 O O . ILE A 1 261 ? -5.266 -11.156 -9.859 1 88.56 261 ILE A O 1
ATOM 1959 N N . ILE A 1 262 ? -4.988 -11.359 -7.66 1 87.38 262 ILE A N 1
ATOM 1960 C CA . ILE A 1 262 ? -3.576 -11.703 -7.781 1 87.38 262 ILE A CA 1
ATOM 1961 C C . ILE A 1 262 ? -3.43 -13.047 -8.484 1 87.38 262 ILE A C 1
ATOM 1963 O O . ILE A 1 262 ? -2.633 -13.18 -9.422 1 87.38 262 ILE A O 1
ATOM 1967 N N . ARG A 1 263 ? -4.234 -13.977 -8.094 1 83.69 263 ARG A N 1
ATOM 1968 C CA . ARG A 1 263 ? -4.168 -15.297 -8.703 1 83.69 263 ARG A CA 1
ATOM 1969 C C . ARG A 1 263 ? -4.57 -15.25 -10.172 1 83.69 263 ARG A C 1
ATOM 1971 O O . ARG A 1 263 ? -3.918 -15.859 -11.023 1 83.69 263 ARG A O 1
ATOM 1978 N N . THR A 1 264 ? -5.629 -14.547 -10.477 1 86.56 264 THR A N 1
ATOM 1979 C CA . THR A 1 264 ? -6.102 -14.469 -11.852 1 86.56 264 THR A CA 1
ATOM 1980 C C . THR A 1 264 ? -5.117 -13.688 -12.719 1 86.56 264 THR A C 1
ATOM 1982 O O . THR A 1 264 ? -4.941 -14 -13.898 1 86.56 264 THR A O 1
ATOM 1985 N N . ALA A 1 265 ? -4.52 -12.672 -12.133 1 87.38 265 ALA A N 1
ATOM 1986 C CA . ALA A 1 265 ? -3.537 -11.891 -12.883 1 87.38 265 ALA A CA 1
ATOM 1987 C C . ALA A 1 265 ? -2.328 -12.75 -13.25 1 87.38 265 ALA A C 1
ATOM 1989 O O . ALA A 1 265 ? -1.752 -12.586 -14.328 1 87.38 265 ALA A O 1
ATOM 1990 N N . LEU A 1 266 ? -1.981 -13.664 -12.438 1 80.06 266 LEU A N 1
ATOM 1991 C CA . LEU A 1 266 ? -0.846 -14.539 -12.695 1 80.06 266 LEU A CA 1
ATOM 1992 C C . LEU A 1 266 ? -1.227 -15.656 -13.664 1 80.06 266 LEU A C 1
ATOM 1994 O O . LEU A 1 266 ? -0.428 -16.031 -14.523 1 80.06 266 LEU A O 1
ATOM 1998 N N . ASN A 1 267 ? -2.516 -16.031 -13.594 1 78.56 267 ASN A N 1
ATOM 1999 C CA . ASN A 1 267 ? -2.857 -17.281 -14.266 1 78.56 267 ASN A CA 1
ATOM 2000 C C . ASN A 1 267 ? -3.656 -17.031 -15.539 1 78.56 267 ASN A C 1
ATOM 2002 O O . ASN A 1 267 ? -3.646 -17.859 -16.453 1 78.56 267 ASN A O 1
ATOM 2006 N N . ASN A 1 268 ? -4.316 -15.883 -15.648 1 80.75 268 ASN A N 1
ATOM 2007 C CA . ASN A 1 268 ? -5.352 -15.773 -16.672 1 80.75 268 ASN A CA 1
ATOM 2008 C C . ASN A 1 268 ? -5.062 -14.641 -17.641 1 80.75 268 ASN A C 1
ATOM 2010 O O . ASN A 1 268 ? -5.809 -14.438 -18.609 1 80.75 268 ASN A O 1
ATOM 2014 N N . THR A 1 269 ? -3.992 -13.945 -17.422 1 84.25 269 THR A N 1
ATOM 2015 C CA . THR A 1 269 ? -3.666 -12.828 -18.297 1 84.25 269 THR A CA 1
ATOM 2016 C C . THR A 1 269 ? -3.549 -13.297 -19.75 1 84.25 269 THR A C 1
ATOM 2018 O O . THR A 1 269 ? -4.016 -12.617 -20.672 1 84.25 269 THR A O 1
ATOM 2021 N N . VAL A 1 270 ? -3.057 -14.438 -19.969 1 79.62 270 VAL A N 1
ATOM 2022 C CA . VAL A 1 270 ? -2.768 -14.977 -21.297 1 79.62 270 VAL A CA 1
ATOM 2023 C C . VAL A 1 270 ? -4.074 -15.32 -22.016 1 79.62 270 VAL A C 1
ATOM 2025 O O . VAL A 1 270 ? -4.09 -15.508 -23.234 1 79.62 270 VAL A O 1
ATOM 2028 N N . GLU A 1 271 ? -5.125 -15.391 -21.297 1 82.62 271 GLU A N 1
ATOM 2029 C CA . GLU A 1 271 ? -6.414 -15.766 -21.875 1 82.62 271 GLU A CA 1
ATOM 2030 C C . GLU A 1 271 ? -7.113 -14.562 -22.5 1 82.62 271 GLU A C 1
ATOM 2032 O O . GLU A 1 271 ? -8.086 -14.719 -23.234 1 82.62 271 GLU A O 1
ATOM 2037 N N . LEU A 1 272 ? -6.645 -13.406 -22.172 1 88.31 272 LEU A N 1
ATOM 2038 C CA . LEU A 1 272 ? -7.266 -12.203 -22.719 1 88.31 272 LEU A CA 1
ATOM 2039 C C . LEU A 1 272 ? -6.984 -12.078 -24.219 1 88.31 272 LEU A C 1
ATOM 2041 O O . LEU A 1 272 ? -5.914 -12.469 -24.688 1 88.31 272 LEU A O 1
ATOM 2045 N N . PRO A 1 273 ? -7.961 -11.602 -24.953 1 90.06 273 PRO A N 1
ATOM 2046 C CA . PRO A 1 273 ? -7.68 -11.305 -26.359 1 90.06 273 PRO A CA 1
ATOM 2047 C C . PRO A 1 273 ? -6.77 -10.086 -26.547 1 90.06 273 PRO A C 1
ATOM 2049 O O . PRO A 1 273 ? -6.566 -9.32 -25.594 1 90.06 273 PRO A O 1
ATOM 2052 N N . GLU A 1 274 ? -6.156 -10.055 -27.75 1 90.5 274 GLU A N 1
ATOM 2053 C CA . GLU A 1 274 ? -5.457 -8.82 -28.094 1 90.5 274 GLU A CA 1
ATOM 2054 C C . GLU A 1 274 ? -6.441 -7.688 -28.375 1 90.5 274 GLU A C 1
ATOM 2056 O O . GLU A 1 274 ? -7.523 -7.918 -28.922 1 90.5 274 GLU A O 1
ATOM 2061 N N . PRO A 1 275 ? -6.152 -6.488 -28.062 1 92.75 275 PRO A N 1
ATOM 2062 C CA . PRO A 1 275 ? -4.883 -5.949 -27.578 1 92.75 275 PRO A CA 1
ATOM 2063 C C . PRO A 1 275 ? -4.785 -5.973 -26.047 1 92.75 275 PRO A C 1
ATOM 2065 O O . PRO A 1 275 ? -3.727 -5.68 -25.484 1 92.75 275 PRO A O 1
ATOM 2068 N N . GLN A 1 276 ? -5.887 -6.371 -25.328 1 92.19 276 GLN A N 1
ATOM 2069 C CA . GLN A 1 276 ? -5.926 -6.332 -23.875 1 92.19 276 GLN A CA 1
ATOM 2070 C C . GLN A 1 276 ? -4.848 -7.23 -23.266 1 92.19 276 GLN A C 1
ATOM 2072 O O . GLN A 1 276 ? -4.246 -6.887 -22.25 1 92.19 276 GLN A O 1
ATOM 2077 N N . ARG A 1 277 ? -4.586 -8.281 -23.953 1 92.06 277 ARG A N 1
ATOM 2078 C CA . ARG A 1 277 ? -3.568 -9.219 -23.484 1 92.06 277 ARG A CA 1
ATOM 2079 C C . ARG A 1 277 ? -2.195 -8.555 -23.438 1 92.06 277 ARG A C 1
ATOM 2081 O O . ARG A 1 277 ? -1.464 -8.703 -22.453 1 92.06 277 ARG A O 1
ATOM 2088 N N . VAL A 1 278 ? -1.824 -7.859 -24.453 1 91.5 278 VAL A N 1
ATOM 2089 C CA . VAL A 1 278 ? -0.515 -7.227 -24.562 1 91.5 278 VAL A CA 1
ATOM 2090 C C . VAL A 1 278 ? -0.322 -6.242 -23.422 1 91.5 278 VAL A C 1
ATOM 2092 O O . VAL A 1 278 ? 0.708 -6.262 -22.734 1 91.5 278 VAL A O 1
ATOM 2095 N N . ALA A 1 279 ? -1.329 -5.477 -23.188 1 91.75 279 ALA A N 1
ATOM 2096 C CA . ALA A 1 279 ? -1.268 -4.488 -22.125 1 91.75 279 ALA A CA 1
ATOM 2097 C C . ALA A 1 279 ? -1.143 -5.16 -20.75 1 91.75 279 ALA A C 1
ATOM 2099 O O . ALA A 1 279 ? -0.351 -4.727 -19.922 1 91.75 279 ALA A O 1
ATOM 2100 N N . ALA A 1 280 ? -1.91 -6.156 -20.531 1 91.25 280 ALA A N 1
ATOM 2101 C CA . ALA A 1 280 ? -1.91 -6.859 -19.25 1 91.25 280 ALA A CA 1
ATOM 2102 C C . ALA A 1 280 ? -0.575 -7.559 -19.016 1 91.25 280 ALA A C 1
ATOM 2104 O O . ALA A 1 280 ? -0.053 -7.539 -17.891 1 91.25 280 ALA A O 1
ATOM 2105 N N . LEU A 1 281 ? 0.004 -8.117 -20.094 1 90.19 281 LEU A N 1
ATOM 2106 C CA . LEU A 1 281 ? 1.289 -8.797 -19.969 1 90.19 281 LEU A CA 1
ATOM 2107 C C . LEU A 1 281 ? 2.404 -7.801 -19.672 1 90.19 281 LEU A C 1
ATOM 2109 O O . LEU A 1 281 ? 3.34 -8.117 -18.922 1 90.19 281 LEU A O 1
ATOM 2113 N N . ALA A 1 282 ? 2.273 -6.648 -20.219 1 91.44 282 ALA A N 1
ATOM 2114 C CA . ALA A 1 282 ? 3.27 -5.609 -19.953 1 91.44 282 ALA A CA 1
ATOM 2115 C C . ALA A 1 282 ? 3.275 -5.219 -18.484 1 91.44 282 ALA A C 1
ATOM 2117 O O . ALA A 1 282 ? 4.34 -5.023 -17.891 1 91.44 282 ALA A O 1
ATOM 2118 N N . GLY A 1 283 ? 2.111 -5.074 -17.891 1 91.31 283 GLY A N 1
ATOM 2119 C CA . GLY A 1 283 ? 2.012 -4.781 -16.469 1 91.31 283 GLY A CA 1
ATOM 2120 C C . GLY A 1 283 ? 2.592 -5.871 -15.594 1 91.31 283 GLY A C 1
ATOM 2121 O O . GLY A 1 283 ? 3.312 -5.586 -14.633 1 91.31 283 GLY A O 1
ATOM 2122 N N . ALA A 1 284 ? 2.285 -7.062 -15.969 1 90.19 284 ALA A N 1
ATOM 2123 C CA . ALA A 1 284 ? 2.814 -8.203 -15.227 1 90.19 284 ALA A CA 1
ATOM 2124 C C . ALA A 1 284 ? 4.332 -8.273 -15.344 1 90.19 284 ALA A C 1
ATOM 2126 O O . ALA A 1 284 ? 5.023 -8.516 -14.352 1 90.19 284 ALA A O 1
ATOM 2127 N N . ALA A 1 285 ? 4.828 -8.039 -16.547 1 90.81 285 ALA A N 1
ATOM 2128 C CA . ALA A 1 285 ? 6.27 -8.07 -16.797 1 90.81 285 ALA A CA 1
ATOM 2129 C C . ALA A 1 285 ? 6.988 -6.988 -15.992 1 90.81 285 ALA A C 1
ATOM 2131 O O . ALA A 1 285 ? 8.07 -7.227 -15.445 1 90.81 285 ALA A O 1
ATOM 2132 N N . GLN A 1 286 ? 6.387 -5.879 -15.961 1 91.38 286 GLN A N 1
ATOM 2133 C CA . GLN A 1 286 ? 6.969 -4.785 -15.188 1 91.38 286 GLN A CA 1
ATOM 2134 C C . GLN A 1 286 ? 7.02 -5.125 -13.703 1 91.38 286 GLN A C 1
ATOM 2136 O O . GLN A 1 286 ? 8.031 -4.887 -13.039 1 91.38 286 GLN A O 1
ATOM 2141 N N . TYR A 1 287 ? 6.004 -5.656 -13.18 1 92.62 287 TYR A N 1
ATOM 2142 C CA . TYR A 1 287 ? 5.922 -6.035 -11.773 1 92.62 287 TYR A CA 1
ATOM 2143 C C . TYR A 1 287 ? 6.949 -7.105 -11.43 1 92.62 287 TYR A C 1
ATOM 2145 O O . TYR A 1 287 ? 7.723 -6.957 -10.484 1 92.62 287 TYR A O 1
ATOM 2153 N N . THR A 1 288 ? 7.012 -8.133 -12.172 1 93.69 288 THR A N 1
ATOM 2154 C CA . THR A 1 288 ? 7.941 -9.227 -11.906 1 93.69 288 THR A CA 1
ATOM 2155 C C . THR A 1 288 ? 9.383 -8.781 -12.133 1 93.69 288 THR A C 1
ATOM 2157 O O . THR A 1 288 ? 10.297 -9.242 -11.445 1 93.69 288 THR A O 1
ATOM 2160 N N . GLY A 1 289 ? 9.57 -7.918 -13.148 1 93.19 289 GLY A N 1
ATOM 2161 C CA . GLY A 1 289 ? 10.898 -7.352 -13.359 1 93.19 289 GLY A CA 1
ATOM 2162 C C . GLY A 1 289 ? 11.422 -6.594 -12.156 1 93.19 289 GLY A C 1
ATOM 2163 O O . GLY A 1 289 ? 12.594 -6.711 -11.812 1 93.19 289 GLY A O 1
ATOM 2164 N N . GLU A 1 290 ? 10.539 -5.852 -11.539 1 92.44 290 GLU A N 1
ATOM 2165 C CA . GLU A 1 290 ? 10.93 -5.113 -10.344 1 92.44 290 GLU A CA 1
ATOM 2166 C C . GLU A 1 290 ? 11.242 -6.059 -9.188 1 92.44 290 GLU A C 1
ATOM 2168 O O . GLU A 1 290 ? 12.156 -5.812 -8.406 1 92.44 290 GLU A O 1
ATOM 2173 N N . TRP A 1 291 ? 10.5 -7.102 -9.055 1 95.19 291 TRP A N 1
ATOM 2174 C CA . TRP A 1 291 ? 10.797 -8.141 -8.07 1 95.19 291 TRP A CA 1
ATOM 2175 C C . TRP A 1 291 ? 12.195 -8.711 -8.297 1 95.19 291 TRP A C 1
ATOM 2177 O O . TRP A 1 291 ? 12.961 -8.875 -7.344 1 95.19 291 TRP A O 1
ATOM 2187 N N . GLN A 1 292 ? 12.477 -9 -9.531 1 95.25 292 GLN A N 1
ATOM 2188 C CA . GLN A 1 292 ? 13.773 -9.578 -9.859 1 95.25 292 GLN A CA 1
ATOM 2189 C C . GLN A 1 292 ? 14.906 -8.617 -9.516 1 95.25 292 GLN A C 1
ATOM 2191 O O . GLN A 1 292 ? 15.953 -9.031 -9.016 1 95.25 292 GLN A O 1
ATOM 2196 N N . ARG A 1 293 ? 14.68 -7.387 -9.742 1 92.81 293 ARG A N 1
ATOM 2197 C CA . ARG A 1 293 ? 15.68 -6.391 -9.383 1 92.81 293 ARG A CA 1
ATOM 2198 C C . ARG A 1 293 ? 15.914 -6.367 -7.879 1 92.81 293 ARG A C 1
ATOM 2200 O O . ARG A 1 293 ? 17.047 -6.305 -7.422 1 92.81 293 ARG A O 1
ATOM 2207 N N . CYS A 1 294 ? 14.82 -6.422 -7.137 1 93.19 294 CYS A N 1
ATOM 2208 C CA . CYS A 1 294 ? 14.922 -6.445 -5.684 1 93.19 294 CYS A CA 1
ATOM 2209 C C . CYS A 1 294 ? 15.695 -7.664 -5.207 1 93.19 294 CYS A C 1
ATOM 2211 O O . CYS A 1 294 ? 16.609 -7.547 -4.383 1 93.19 294 CYS A O 1
ATOM 2213 N N . LEU A 1 295 ? 15.375 -8.797 -5.719 1 95.38 295 LEU A N 1
ATOM 2214 C CA . LEU A 1 295 ? 16 -10.031 -5.281 1 95.38 295 LEU A CA 1
ATOM 2215 C C . LEU A 1 295 ? 17.469 -10.062 -5.691 1 95.38 295 LEU A C 1
ATOM 2217 O O . LEU A 1 295 ? 18.312 -10.641 -4.984 1 95.38 295 LEU A O 1
ATOM 2221 N N . ALA A 1 296 ? 17.828 -9.438 -6.84 1 94.62 296 ALA A N 1
ATOM 2222 C CA . ALA A 1 296 ? 19.219 -9.367 -7.281 1 94.62 296 ALA A CA 1
ATOM 2223 C C . ALA A 1 296 ? 20.047 -8.531 -6.32 1 94.62 296 ALA A C 1
ATOM 2225 O O . ALA A 1 296 ? 21.25 -8.789 -6.137 1 94.62 296 ALA A O 1
ATOM 2226 N N . VAL A 1 297 ? 19.438 -7.57 -5.703 1 92.31 297 VAL A N 1
ATOM 2227 C CA . VAL A 1 297 ? 20.125 -6.734 -4.723 1 92.31 297 VAL A CA 1
ATOM 2228 C C . VAL A 1 297 ? 20.375 -7.535 -3.447 1 92.31 297 VAL A C 1
ATOM 2230 O O . VAL A 1 297 ? 21.438 -7.426 -2.838 1 92.31 297 VAL A O 1
ATOM 2233 N N . VAL A 1 298 ? 19.469 -8.312 -3.037 1 94.38 298 VAL A N 1
ATOM 2234 C CA . VAL A 1 298 ? 19.531 -9.078 -1.8 1 94.38 298 VAL A CA 1
ATOM 2235 C C . VAL A 1 298 ? 20.469 -10.281 -1.99 1 94.38 298 VAL A C 1
ATOM 2237 O O . VAL A 1 298 ? 21.156 -10.688 -1.061 1 94.38 298 VAL A O 1
ATOM 2240 N N . ARG A 1 299 ? 20.375 -10.836 -3.205 1 95.62 299 ARG A N 1
ATOM 2241 C CA . ARG A 1 299 ? 21.156 -12.016 -3.557 1 95.62 299 ARG A CA 1
ATOM 2242 C C . ARG A 1 299 ? 22.062 -11.734 -4.754 1 95.62 299 ARG A C 1
ATOM 2244 O O . ARG A 1 299 ? 21.859 -12.305 -5.832 1 95.62 299 ARG A O 1
ATOM 2251 N N . PRO A 1 300 ? 23.078 -10.977 -4.547 1 93.38 300 PRO A N 1
ATOM 2252 C CA . PRO A 1 300 ? 23.969 -10.641 -5.664 1 93.38 300 PRO A CA 1
ATOM 2253 C C . PRO A 1 300 ? 24.766 -11.844 -6.16 1 93.38 300 PRO A C 1
ATOM 2255 O O . PRO A 1 300 ? 25.359 -11.797 -7.238 1 93.38 300 PRO A O 1
ATOM 2258 N N . ASP A 1 301 ? 24.766 -12.914 -5.492 1 94.5 301 ASP A N 1
ATOM 2259 C CA . ASP A 1 301 ? 25.516 -14.125 -5.82 1 94.5 301 ASP A CA 1
ATOM 2260 C C . ASP A 1 301 ? 24.766 -14.984 -6.836 1 94.5 301 ASP A C 1
ATOM 2262 O O . ASP A 1 301 ? 25.344 -15.898 -7.43 1 94.5 301 ASP A O 1
ATOM 2266 N N . LEU A 1 302 ? 23.547 -14.672 -7.105 1 94.81 302 LEU A N 1
ATOM 2267 C CA . LEU A 1 302 ? 22.734 -15.523 -7.965 1 94.81 302 LEU A CA 1
ATOM 2268 C C . LEU A 1 302 ? 22.766 -15.031 -9.406 1 94.81 302 LEU A C 1
ATOM 2270 O O . LEU A 1 302 ? 22.891 -13.828 -9.656 1 94.81 302 LEU A O 1
ATOM 2274 N N . SER A 1 303 ? 22.641 -16.031 -10.328 1 93 303 SER A N 1
ATOM 2275 C CA . SER A 1 303 ? 22.516 -15.695 -11.75 1 93 303 SER A CA 1
ATOM 2276 C C . SER A 1 303 ? 21.156 -15.086 -12.055 1 93 303 SER A C 1
ATOM 2278 O O . SER A 1 303 ? 20.234 -15.172 -11.234 1 93 303 SER A O 1
ATOM 2280 N N . LYS A 1 304 ? 21.031 -14.477 -13.227 1 92.5 304 LYS A N 1
ATOM 2281 C CA . LYS A 1 304 ? 19.766 -13.914 -13.672 1 92.5 304 LYS A CA 1
ATOM 2282 C C . LYS A 1 304 ? 18.688 -14.984 -13.75 1 92.5 304 LYS A C 1
ATOM 2284 O O . LYS A 1 304 ? 17.531 -14.734 -13.391 1 92.5 304 LYS A O 1
ATOM 2289 N N . GLU A 1 305 ? 19.062 -16.125 -14.148 1 90.94 305 GLU A N 1
ATOM 2290 C CA . GLU A 1 305 ? 18.125 -17.25 -14.281 1 90.94 305 GLU A CA 1
ATOM 2291 C C . GLU A 1 305 ? 17.625 -17.719 -12.914 1 90.94 305 GLU A C 1
ATOM 2293 O O . GLU A 1 305 ? 16.438 -17.984 -12.727 1 90.94 305 GLU A O 1
ATOM 2298 N N . ASP A 1 306 ? 18.562 -17.797 -12.008 1 93.5 306 ASP A N 1
ATOM 2299 C CA . ASP A 1 306 ? 18.203 -18.219 -10.656 1 93.5 306 ASP A CA 1
ATOM 2300 C C . ASP A 1 306 ? 17.25 -17.203 -10.008 1 93.5 306 ASP A C 1
ATOM 2302 O O . ASP A 1 306 ? 16.312 -17.594 -9.297 1 93.5 306 ASP A O 1
ATOM 2306 N N . ILE A 1 307 ? 17.5 -15.953 -10.297 1 95.44 307 ILE A N 1
ATOM 2307 C CA . ILE A 1 307 ? 16.656 -14.891 -9.75 1 95.44 307 ILE A CA 1
ATOM 2308 C C . ILE A 1 307 ? 15.25 -15.023 -10.32 1 95.44 307 ILE A C 1
ATOM 2310 O O . ILE A 1 307 ? 14.266 -14.836 -9.602 1 95.44 307 ILE A O 1
ATOM 2314 N N . GLU A 1 308 ? 15.141 -15.297 -11.555 1 93.81 308 GLU A N 1
ATOM 2315 C CA . GLU A 1 308 ? 13.828 -15.461 -12.18 1 93.81 308 GLU A CA 1
ATOM 2316 C C . GLU A 1 308 ? 13.07 -16.641 -11.562 1 93.81 308 GLU A C 1
ATOM 2318 O O . GLU A 1 308 ? 11.898 -16.5 -11.211 1 93.81 308 GLU A O 1
ATOM 2323 N N . VAL A 1 309 ? 13.758 -17.766 -11.414 1 94.06 309 VAL A N 1
ATOM 2324 C CA . VAL A 1 309 ? 13.141 -18.953 -10.812 1 94.06 309 VAL A CA 1
ATOM 2325 C C . VAL A 1 309 ? 12.68 -18.625 -9.398 1 94.06 309 VAL A C 1
ATOM 2327 O O . VAL A 1 309 ? 11.539 -18.922 -9.031 1 94.06 309 VAL A O 1
ATOM 2330 N N . LEU A 1 310 ? 13.547 -18 -8.688 1 96.19 310 LEU A N 1
ATOM 2331 C CA . LEU A 1 310 ? 13.258 -17.641 -7.309 1 96.19 310 LEU A CA 1
ATOM 2332 C C . LEU A 1 310 ? 12.07 -16.688 -7.23 1 96.19 310 LEU A C 1
ATOM 2334 O O . LEU A 1 310 ? 11.188 -16.859 -6.379 1 96.19 310 LEU A O 1
ATOM 2338 N N . THR A 1 311 ? 12.023 -15.688 -8.117 1 96.19 311 THR A N 1
ATOM 2339 C CA . THR A 1 311 ? 10.961 -14.695 -8.141 1 96.19 311 THR A CA 1
ATOM 2340 C C . THR A 1 311 ? 9.602 -15.367 -8.336 1 96.19 311 THR A C 1
ATOM 2342 O O . THR A 1 311 ? 8.688 -15.164 -7.535 1 96.19 311 THR A O 1
ATOM 2345 N N . PHE A 1 312 ? 9.5 -16.188 -9.266 1 94.19 312 PHE A N 1
ATOM 2346 C CA . PHE A 1 312 ? 8.219 -16.797 -9.594 1 94.19 312 PHE A CA 1
ATOM 2347 C C . PHE A 1 312 ? 7.84 -17.844 -8.547 1 94.19 312 PHE A C 1
ATOM 2349 O O . PHE A 1 312 ? 6.66 -18 -8.227 1 94.19 312 PHE A O 1
ATOM 2356 N N . ALA A 1 313 ? 8.805 -18.531 -8 1 95.88 313 ALA A N 1
ATOM 2357 C CA . ALA A 1 313 ? 8.523 -19.484 -6.926 1 95.88 313 ALA A CA 1
ATOM 2358 C C . ALA A 1 313 ? 7.93 -18.781 -5.711 1 95.88 313 ALA A C 1
ATOM 2360 O O . ALA A 1 313 ? 6.922 -19.219 -5.156 1 95.88 313 ALA A O 1
ATOM 2361 N N . VAL A 1 314 ? 8.516 -17.688 -5.355 1 97.06 314 VAL A N 1
ATOM 2362 C CA . VAL A 1 314 ? 8.07 -16.938 -4.18 1 97.06 314 VAL A CA 1
ATOM 2363 C C . VAL A 1 314 ? 6.688 -16.359 -4.43 1 97.06 314 VAL A C 1
ATOM 2365 O O . VAL A 1 314 ? 5.805 -16.438 -3.574 1 97.06 314 VAL A O 1
ATOM 2368 N N . LEU A 1 315 ? 6.512 -15.773 -5.566 1 95.31 315 LEU A N 1
ATOM 2369 C CA . LEU A 1 315 ? 5.23 -15.164 -5.906 1 95.31 315 LEU A CA 1
ATOM 2370 C C . LEU A 1 315 ? 4.129 -16.219 -5.953 1 95.31 315 LEU A C 1
ATOM 2372 O O . LEU A 1 315 ? 3.021 -15.992 -5.457 1 95.31 315 LEU A O 1
ATOM 2376 N N . ALA A 1 316 ? 4.434 -17.328 -6.535 1 93.62 316 ALA A N 1
ATOM 2377 C CA . ALA A 1 316 ? 3.455 -18.406 -6.598 1 93.62 316 ALA A CA 1
ATOM 2378 C C . ALA A 1 316 ? 3.1 -18.906 -5.203 1 93.62 316 ALA A C 1
ATOM 2380 O O . ALA A 1 316 ? 1.924 -19.125 -4.895 1 93.62 316 ALA A O 1
ATOM 2381 N N . MET A 1 317 ? 4.082 -19.078 -4.406 1 94.25 317 MET A N 1
ATOM 2382 C CA . MET A 1 317 ? 3.871 -19.547 -3.039 1 94.25 317 MET A CA 1
ATOM 2383 C C . MET A 1 317 ? 2.998 -18.578 -2.26 1 94.25 317 MET A C 1
ATOM 2385 O O . MET A 1 317 ? 2.027 -18.969 -1.616 1 94.25 317 MET A O 1
ATOM 2389 N N . ILE A 1 318 ? 3.326 -17.328 -2.32 1 95.19 318 ILE A N 1
ATOM 2390 C CA . ILE A 1 318 ? 2.562 -16.297 -1.613 1 95.19 318 ILE A CA 1
ATOM 2391 C C . ILE A 1 318 ? 1.127 -16.281 -2.135 1 95.19 318 ILE A C 1
ATOM 2393 O O . ILE A 1 318 ? 0.175 -16.281 -1.351 1 95.19 318 ILE A O 1
ATOM 2397 N N . GLY A 1 319 ? 0.995 -16.266 -3.402 1 91.5 319 GLY A N 1
ATOM 2398 C CA . GLY A 1 319 ? -0.325 -16.234 -4.012 1 91.5 319 GLY A CA 1
ATOM 2399 C C . GLY A 1 319 ? -1.194 -17.406 -3.619 1 91.5 319 GLY A C 1
ATOM 2400 O O . GLY A 1 319 ? -2.379 -17.234 -3.324 1 91.5 319 GLY A O 1
ATOM 2401 N N . ASP A 1 320 ? -0.633 -18.531 -3.584 1 89.38 320 ASP A N 1
ATOM 2402 C CA . ASP A 1 320 ? -1.395 -19.75 -3.32 1 89.38 320 ASP A CA 1
ATOM 2403 C C . ASP A 1 320 ? -1.722 -19.875 -1.835 1 89.38 320 ASP A C 1
ATOM 2405 O O . ASP A 1 320 ? -2.777 -20.406 -1.47 1 89.38 320 ASP A O 1
ATOM 2409 N N . LEU A 1 321 ? -0.839 -19.469 -1.015 1 90.38 321 LEU A N 1
ATOM 2410 C CA . LEU A 1 321 ? -1.006 -19.688 0.416 1 90.38 321 LEU A CA 1
ATOM 2411 C C . LEU A 1 321 ? -1.777 -18.547 1.062 1 90.38 321 LEU A C 1
ATOM 2413 O O . LEU A 1 321 ? -2.246 -18.672 2.197 1 90.38 321 LEU A O 1
ATOM 2417 N N . ALA A 1 322 ? -1.853 -17.438 0.413 1 88.38 322 ALA A N 1
ATOM 2418 C CA . ALA A 1 322 ? -2.529 -16.266 0.983 1 88.38 322 ALA A CA 1
ATOM 2419 C C . ALA A 1 322 ? -4.035 -16.5 1.066 1 88.38 322 ALA A C 1
ATOM 2421 O O . ALA A 1 322 ? -4.711 -15.914 1.918 1 88.38 322 ALA A O 1
ATOM 2422 N N . GLY A 1 323 ? -4.617 -17.156 0.144 1 76.25 323 GLY A N 1
ATOM 2423 C CA . GLY A 1 323 ? -6.051 -17.406 0.146 1 76.25 323 GLY A CA 1
ATOM 2424 C C . GLY A 1 323 ? -6.418 -18.797 0.622 1 76.25 323 GLY A C 1
ATOM 2425 O O . GLY A 1 323 ? -5.543 -19.625 0.862 1 76.25 323 GLY A O 1
ATOM 2426 N N . PRO A 1 324 ? -7.754 -18.859 0.98 1 62.25 324 PRO A N 1
ATOM 2427 C CA . PRO A 1 324 ? -8.219 -20.203 1.342 1 62.25 324 PRO A CA 1
ATOM 2428 C C . PRO A 1 324 ? -8.148 -21.188 0.173 1 62.25 324 PRO A C 1
ATOM 2430 O O . PRO A 1 324 ? -8.188 -20.766 -0.988 1 62.25 324 PRO A O 1
ATOM 2433 N N . THR A 1 325 ? -7.52 -22.234 0.367 1 54.38 325 THR A N 1
ATOM 2434 C CA . THR A 1 325 ? -7.543 -23.234 -0.693 1 54.38 325 THR A CA 1
ATOM 2435 C C . THR A 1 325 ? -8.805 -24.078 -0.611 1 54.38 325 THR A C 1
ATOM 2437 O O . THR A 1 325 ? -9.383 -24.25 0.467 1 54.38 325 THR A O 1
ATOM 2440 N N . SER A 1 326 ? -9.484 -24.312 -1.867 1 51.03 326 SER A N 1
ATOM 2441 C CA . SER A 1 326 ? -10.727 -25.047 -2.078 1 51.03 326 SER A CA 1
ATOM 2442 C C . SER A 1 326 ? -10.938 -26.094 -0.992 1 51.03 326 SER A C 1
ATOM 2444 O O . SER A 1 326 ? -12.062 -26.281 -0.511 1 51.03 326 SER A O 1
ATOM 2446 N N . GLY A 1 327 ? -9.898 -26.875 -0.539 1 50.56 327 GLY A N 1
ATOM 2447 C CA . GLY A 1 327 ? -10.125 -28.047 0.297 1 50.56 327 GLY A CA 1
ATOM 2448 C C . GLY A 1 327 ? -9.672 -27.859 1.731 1 50.56 327 GLY A C 1
ATOM 2449 O O . GLY A 1 327 ? -10.102 -28.578 2.629 1 50.56 327 GLY A O 1
ATOM 2450 N N . ASP A 1 328 ? -8.805 -27.031 1.928 1 55.88 328 ASP A N 1
ATOM 2451 C CA . ASP A 1 328 ? -8.289 -26.938 3.289 1 55.88 328 ASP A CA 1
ATOM 2452 C C . ASP A 1 328 ? -8.492 -25.516 3.844 1 55.88 328 ASP A C 1
ATOM 2454 O O . ASP A 1 328 ? -8.25 -24.531 3.145 1 55.88 328 ASP A O 1
ATOM 2458 N N . ASN A 1 329 ? -9.57 -25.297 4.594 1 60.88 329 ASN A N 1
ATOM 2459 C CA . ASN A 1 329 ? -9.867 -24.062 5.324 1 60.88 329 ASN A CA 1
ATOM 2460 C C . ASN A 1 329 ? -8.664 -23.594 6.133 1 60.88 329 ASN A C 1
ATOM 2462 O O . ASN A 1 329 ? -8.828 -23 7.203 1 60.88 329 ASN A O 1
ATOM 2466 N N . VAL A 1 330 ? -7.539 -24.094 5.609 1 69.5 330 VAL A N 1
ATOM 2467 C CA . VAL A 1 330 ? -6.371 -23.688 6.383 1 69.5 330 VAL A CA 1
ATOM 2468 C C . VAL A 1 330 ? -5.848 -22.344 5.859 1 69.5 330 VAL A C 1
ATOM 2470 O O . VAL A 1 330 ? -5.66 -22.172 4.652 1 69.5 330 VAL A O 1
ATOM 2473 N N . VAL A 1 331 ? -5.793 -21.438 6.719 1 76.81 331 VAL A N 1
ATOM 2474 C CA . VAL A 1 331 ? -5.258 -20.125 6.383 1 76.81 331 VAL A CA 1
ATOM 2475 C C . VAL A 1 331 ? -3.893 -19.938 7.043 1 76.81 331 VAL A C 1
ATOM 2477 O O . VAL A 1 331 ? -3.715 -20.266 8.219 1 76.81 331 VAL A O 1
ATOM 2480 N N . VAL A 1 332 ? -2.936 -19.625 6.266 1 87.75 332 VAL A N 1
ATOM 2481 C CA . VAL A 1 332 ? -1.606 -19.328 6.789 1 87.75 332 VAL A CA 1
ATOM 2482 C C . VAL A 1 332 ? -1.543 -17.859 7.23 1 87.75 332 VAL A C 1
ATOM 2484 O O . VAL A 1 332 ? -1.826 -16.953 6.441 1 87.75 332 VAL A O 1
ATOM 2487 N N . PRO A 1 333 ? -1.205 -17.672 8.523 1 90.31 333 PRO A N 1
ATOM 2488 C CA . PRO A 1 333 ? -1.069 -16.266 8.953 1 90.31 333 PRO A CA 1
ATOM 2489 C C . PRO A 1 333 ? -0.04 -15.5 8.133 1 90.31 333 PRO A C 1
ATOM 2491 O O . PRO A 1 333 ? 0.951 -16.078 7.676 1 90.31 333 PRO A O 1
ATOM 2494 N N . ALA A 1 334 ? -0.299 -14.18 7.988 1 92.56 334 ALA A N 1
ATOM 2495 C CA . ALA A 1 334 ? 0.574 -13.32 7.195 1 92.56 334 ALA A CA 1
ATOM 2496 C C . ALA A 1 334 ? 2.018 -13.398 7.684 1 92.56 334 ALA A C 1
ATOM 2498 O O . ALA A 1 334 ? 2.947 -13.5 6.883 1 92.56 334 ALA A O 1
ATOM 2499 N N . ALA A 1 335 ? 2.191 -13.32 8.961 1 92.12 335 ALA A N 1
ATOM 2500 C CA . ALA A 1 335 ? 3.535 -13.336 9.539 1 92.12 335 ALA A CA 1
ATOM 2501 C C . ALA A 1 335 ? 4.277 -14.617 9.164 1 92.12 335 ALA A C 1
ATOM 2503 O O . ALA A 1 335 ? 5.473 -14.586 8.867 1 92.12 335 ALA A O 1
ATOM 2504 N N . ASP A 1 336 ?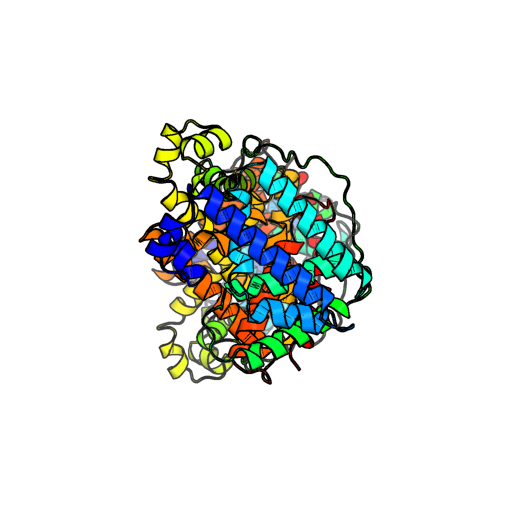 3.596 -15.75 9.195 1 92.44 336 ASP A N 1
ATOM 2505 C CA . ASP A 1 336 ? 4.199 -17.031 8.859 1 92.44 336 ASP A CA 1
ATOM 2506 C C . ASP A 1 336 ? 4.562 -17.109 7.375 1 92.44 336 ASP A C 1
ATOM 2508 O O . ASP A 1 336 ? 5.59 -17.672 7.008 1 92.44 336 ASP A O 1
ATOM 2512 N N . LEU A 1 337 ? 3.697 -16.578 6.594 1 94.75 337 LEU A N 1
ATOM 2513 C CA . LEU A 1 337 ? 3.951 -16.562 5.156 1 94.75 337 LEU A CA 1
ATOM 2514 C C . LEU A 1 337 ? 5.188 -15.727 4.832 1 94.75 337 LEU A C 1
ATOM 2516 O O . LEU A 1 337 ? 5.98 -16.094 3.963 1 94.75 337 LEU A O 1
ATOM 2520 N N . VAL A 1 338 ? 5.379 -14.617 5.539 1 95.75 338 VAL A N 1
ATOM 2521 C CA . VAL A 1 338 ? 6.555 -13.773 5.348 1 95.75 338 VAL A CA 1
ATOM 2522 C C . VAL A 1 338 ? 7.809 -14.539 5.762 1 95.75 338 VAL A C 1
ATOM 2524 O O . VAL A 1 338 ? 8.828 -14.492 5.07 1 95.75 338 VAL A O 1
ATOM 2527 N N . VAL A 1 339 ? 7.711 -15.234 6.863 1 94.31 339 VAL A N 1
ATOM 2528 C CA . VAL A 1 339 ? 8.844 -16.016 7.355 1 94.31 339 VAL A CA 1
ATOM 2529 C C . VAL A 1 339 ? 9.219 -17.094 6.336 1 94.31 339 VAL A C 1
ATOM 2531 O O . VAL A 1 339 ? 10.391 -17.281 6.02 1 94.31 339 VAL A O 1
ATOM 2534 N N . LEU A 1 340 ? 8.258 -17.781 5.859 1 95.12 340 LEU A N 1
ATOM 2535 C CA . LEU A 1 340 ? 8.484 -18.828 4.867 1 95.12 340 LEU A CA 1
ATOM 2536 C C . LEU A 1 340 ? 9.117 -18.25 3.604 1 95.12 340 LEU A C 1
ATOM 2538 O O . LEU A 1 340 ? 10.117 -18.781 3.113 1 95.12 340 LEU A O 1
ATOM 2542 N N . ALA A 1 341 ? 8.539 -17.172 3.072 1 97.06 341 ALA A N 1
ATOM 2543 C CA . ALA A 1 341 ? 9.055 -16.547 1.855 1 97.06 341 ALA A CA 1
ATOM 2544 C C . ALA A 1 341 ? 10.477 -16.047 2.057 1 97.06 341 ALA A C 1
ATOM 2546 O O . ALA A 1 341 ? 11.32 -16.172 1.164 1 97.06 341 ALA A O 1
ATOM 2547 N N . ARG A 1 342 ? 10.711 -15.445 3.182 1 96.38 342 ARG A N 1
ATOM 2548 C CA . ARG A 1 342 ? 12.039 -14.938 3.492 1 96.38 342 ARG A CA 1
ATOM 2549 C C . ARG A 1 342 ? 13.07 -16.062 3.49 1 96.38 342 ARG A C 1
ATOM 2551 O O . ARG A 1 342 ? 14.18 -15.898 2.971 1 96.38 342 ARG A O 1
ATOM 2558 N N . ARG A 1 343 ? 12.742 -17.188 4.098 1 94.44 343 ARG A N 1
ATOM 2559 C CA . ARG A 1 343 ? 13.633 -18.344 4.117 1 94.44 343 ARG A CA 1
ATOM 2560 C C . ARG A 1 343 ? 13.938 -18.812 2.699 1 94.44 343 ARG A C 1
ATOM 2562 O O . ARG A 1 343 ? 15.086 -19.141 2.381 1 94.44 343 ARG A O 1
ATOM 2569 N N . VAL A 1 344 ? 12.977 -18.859 1.917 1 96.31 344 VAL A N 1
ATOM 2570 C CA . VAL A 1 344 ? 13.133 -19.312 0.539 1 96.31 344 VAL A CA 1
ATOM 2571 C C . VAL A 1 344 ? 14.078 -18.375 -0.206 1 96.31 344 VAL A C 1
ATOM 2573 O O . VAL A 1 344 ? 14.977 -18.828 -0.921 1 96.31 344 VAL A O 1
ATOM 2576 N N . VAL A 1 345 ? 13.898 -17.078 -0.01 1 96.75 345 VAL A N 1
ATOM 2577 C CA . VAL A 1 345 ? 14.719 -16.094 -0.715 1 96.75 345 VAL A CA 1
ATOM 2578 C C . VAL A 1 345 ? 16.172 -16.188 -0.239 1 96.75 345 VAL A C 1
ATOM 2580 O O . VAL A 1 345 ? 17.094 -16.141 -1.045 1 96.75 345 VAL A O 1
ATOM 2583 N N . LEU A 1 346 ? 16.344 -16.375 1 1 94.12 346 LEU A N 1
ATOM 2584 C CA . LEU A 1 346 ? 17.688 -16.266 1.56 1 94.12 346 LEU A CA 1
ATOM 2585 C C . LEU A 1 346 ? 18.438 -17.594 1.446 1 94.12 346 LEU A C 1
ATOM 2587 O O . LEU A 1 346 ? 19.656 -17.625 1.388 1 94.12 346 LEU A O 1
ATOM 2591 N N . THR A 1 347 ? 17.688 -18.75 1.355 1 86.94 347 THR A N 1
ATOM 2592 C CA . THR A 1 347 ? 18.375 -20.047 1.404 1 86.94 347 THR A CA 1
ATOM 2593 C C . THR A 1 347 ? 18 -20.906 0.198 1 86.94 347 THR A C 1
ATOM 2595 O O . THR A 1 347 ? 18.594 -21.969 -0.013 1 86.94 347 THR A O 1
ATOM 2598 N N . GLY A 1 348 ? 17.078 -20.594 -0.606 1 80 348 GLY A N 1
ATOM 2599 C CA . GLY A 1 348 ? 16.5 -21.469 -1.608 1 80 348 GLY A CA 1
ATOM 2600 C C . GLY A 1 348 ? 17.391 -21.688 -2.812 1 80 348 GLY A C 1
ATOM 2601 O O . GLY A 1 348 ? 17.141 -22.578 -3.629 1 80 348 GLY A O 1
ATOM 2602 N N . VAL A 1 349 ? 18.344 -20.703 -3.004 1 70.38 349 VAL A N 1
ATOM 2603 C CA . VAL A 1 349 ? 19.234 -20.938 -4.129 1 70.38 349 VAL A CA 1
ATOM 2604 C C . VAL A 1 349 ? 20.688 -20.844 -3.66 1 70.38 349 VAL A C 1
ATOM 2606 O O . VAL A 1 349 ? 21.078 -19.844 -3.047 1 70.38 349 VAL A O 1
ATOM 2609 N N . ALA A 1 350 ? 21.375 -21.891 -3.148 1 60.03 350 ALA A N 1
ATOM 2610 C CA . ALA A 1 350 ? 22.797 -21.875 -2.768 1 60.03 350 ALA A CA 1
ATOM 2611 C C . ALA A 1 350 ? 23.672 -22.281 -3.943 1 60.03 350 ALA A C 1
ATOM 2613 O O . ALA A 1 350 ? 23.266 -23.031 -4.812 1 60.03 350 ALA A O 1
ATOM 2614 N N . MET B 1 1 ? 6.883 32.406 -0.232 1 51.47 1 MET B N 1
ATOM 2615 C CA . MET B 1 1 ? 5.711 33.25 -0.455 1 51.47 1 MET B CA 1
ATOM 2616 C C . MET B 1 1 ? 6.098 34.75 -0.453 1 51.47 1 MET B C 1
ATOM 2618 O O . MET B 1 1 ? 6.906 35.156 0.369 1 51.47 1 MET B O 1
ATOM 2622 N N . GLY B 1 2 ? 5.836 35.281 -1.522 1 54.28 2 GLY B N 1
ATOM 2623 C CA . GLY B 1 2 ? 6.086 36.719 -1.554 1 54.28 2 GLY B CA 1
ATOM 2624 C C . GLY B 1 2 ? 5.262 37.469 -0.54 1 54.28 2 GLY B C 1
ATOM 2625 O O . GLY B 1 2 ? 4.355 36.938 0.083 1 54.28 2 GLY B O 1
ATOM 2626 N N . LEU B 1 3 ? 5.73 38.594 -0.172 1 52.16 3 LEU B N 1
ATOM 2627 C CA . LEU B 1 3 ? 5.082 39.5 0.792 1 52.16 3 LEU B CA 1
ATOM 2628 C C . LEU B 1 3 ? 3.588 39.594 0.511 1 52.16 3 LEU B C 1
ATOM 2630 O O . LEU B 1 3 ? 2.777 39.625 1.44 1 52.16 3 LEU B O 1
ATOM 2634 N N . ALA B 1 4 ? 3.254 39.562 -0.719 1 52.84 4 ALA B N 1
ATOM 2635 C CA . ALA B 1 4 ? 1.862 39.75 -1.132 1 52.84 4 ALA B CA 1
ATOM 2636 C C . ALA B 1 4 ? 1.042 38.5 -0.797 1 52.84 4 ALA B C 1
ATOM 2638 O O . ALA B 1 4 ? -0.099 38.594 -0.343 1 52.84 4 ALA B O 1
ATOM 2639 N N . GLU B 1 5 ? 1.645 37.344 -0.983 1 60.28 5 GLU B N 1
ATOM 2640 C CA . GLU B 1 5 ? 0.941 36.094 -0.727 1 60.28 5 GLU B CA 1
ATOM 2641 C C . GLU B 1 5 ? 0.738 35.875 0.77 1 60.28 5 GLU B C 1
ATOM 2643 O O . GLU B 1 5 ? -0.317 35.406 1.194 1 60.28 5 GLU B O 1
ATOM 2648 N N . ILE B 1 6 ? 1.786 36.281 1.429 1 59.09 6 ILE B N 1
ATOM 2649 C CA . ILE B 1 6 ? 1.674 36.25 2.883 1 59.09 6 ILE B CA 1
ATOM 2650 C C . ILE B 1 6 ? 0.57 37.188 3.342 1 59.09 6 ILE B C 1
ATOM 2652 O O . ILE B 1 6 ? -0.239 36.844 4.207 1 59.09 6 ILE B O 1
ATOM 2656 N N . ALA B 1 7 ? 0.661 38.312 2.672 1 55.72 7 ALA B N 1
ATOM 2657 C CA . ALA B 1 7 ? -0.349 39.312 2.99 1 55.72 7 ALA B CA 1
ATOM 2658 C C . ALA B 1 7 ? -1.756 38.781 2.746 1 55.72 7 ALA B C 1
ATOM 2660 O O . ALA B 1 7 ? -2.666 39.031 3.545 1 55.72 7 ALA B O 1
ATOM 2661 N N . GLU B 1 8 ? -1.824 38.094 1.693 1 58.59 8 GLU B N 1
ATOM 2662 C CA . GLU B 1 8 ? -3.125 37.531 1.326 1 58.59 8 GLU B CA 1
ATOM 2663 C C . GLU B 1 8 ? -3.582 36.469 2.334 1 58.59 8 GLU B C 1
ATOM 2665 O O . GLU B 1 8 ? -4.758 36.438 2.699 1 58.59 8 GLU B O 1
ATOM 2670 N N . VAL B 1 9 ? -2.584 35.812 2.773 1 57.31 9 VAL B N 1
ATOM 2671 C CA . VAL B 1 9 ? -2.92 34.719 3.689 1 57.31 9 VAL B CA 1
ATOM 2672 C C . VAL B 1 9 ? -3.27 35.281 5.062 1 57.31 9 VAL B C 1
ATOM 2674 O O . VAL B 1 9 ? -4.164 34.781 5.742 1 57.31 9 VAL B O 1
ATOM 2677 N N . VAL B 1 10 ? -2.551 36.469 5.418 1 55.72 10 VAL B N 1
ATOM 2678 C CA . VAL B 1 10 ? -2.775 37.031 6.742 1 55.72 10 VAL B CA 1
ATOM 2679 C C . VAL B 1 10 ? -3.824 38.156 6.652 1 55.72 10 VAL B C 1
ATOM 2681 O O . VAL B 1 10 ? -4.25 38.688 7.676 1 55.72 10 VAL B O 1
ATOM 2684 N N . GLY B 1 11 ? -4.387 38.312 5.383 1 50.88 11 GLY B N 1
ATOM 2685 C CA . GLY B 1 11 ? -5.445 39.281 5.168 1 50.88 11 GLY B CA 1
ATOM 2686 C C . GLY B 1 11 ? -4.965 40.719 5.27 1 50.88 11 GLY B C 1
ATOM 2687 O O . GLY B 1 11 ? -5.703 41.594 5.723 1 50.88 11 GLY B O 1
ATOM 2688 N N . ILE B 1 12 ? -3.736 41.031 5.207 1 51.59 12 ILE B N 1
ATOM 2689 C CA . ILE B 1 12 ? -3.195 42.406 5.211 1 51.59 12 ILE B CA 1
ATOM 2690 C C . ILE B 1 12 ? -2.766 42.781 3.799 1 51.59 12 ILE B C 1
ATOM 2692 O O . ILE B 1 12 ? -2.232 41.969 3.057 1 51.59 12 ILE B O 1
ATOM 2696 N N . SER B 1 13 ? -3.193 44 3.404 1 50 13 SER B N 1
ATOM 2697 C CA . SER B 1 13 ? -2.809 44.5 2.09 1 50 13 SER B CA 1
ATOM 2698 C C . SER B 1 13 ? -1.295 44.625 1.97 1 50 13 SER B C 1
ATOM 2700 O O . SER B 1 13 ? -0.616 44.969 2.947 1 50 13 SER B O 1
ATOM 2702 N N . ALA B 1 14 ? -0.656 44.188 0.912 1 54.91 14 ALA B N 1
ATOM 2703 C CA . ALA B 1 14 ? 0.774 44.188 0.616 1 54.91 14 ALA B CA 1
ATOM 2704 C C . ALA B 1 14 ? 1.37 45.594 0.811 1 54.91 14 ALA B C 1
ATOM 2706 O O . ALA B 1 14 ? 2.426 45.75 1.429 1 54.91 14 ALA B O 1
ATOM 2707 N N . PRO B 1 15 ? 0.827 46.594 0.349 1 52.06 15 PRO B N 1
ATOM 2708 C CA . PRO B 1 15 ? 1.423 47.938 0.52 1 52.06 15 PRO B CA 1
ATOM 2709 C C . PRO B 1 15 ? 1.567 48.312 1.987 1 52.06 15 PRO B C 1
ATOM 2711 O O . PRO B 1 15 ? 2.543 48.969 2.359 1 52.06 15 PRO B O 1
ATOM 2714 N N . ALA B 1 16 ? 0.722 47.969 2.762 1 51.75 16 ALA B N 1
ATOM 2715 C CA . ALA B 1 16 ? 0.75 48.281 4.188 1 51.75 16 ALA B CA 1
ATOM 2716 C C . ALA B 1 16 ? 1.869 47.531 4.898 1 51.75 16 ALA B C 1
ATOM 2718 O O . ALA B 1 16 ? 2.471 48.031 5.844 1 51.75 16 ALA B O 1
ATOM 2719 N N . LEU B 1 17 ? 2.15 46.438 4.348 1 58.88 17 LEU B N 1
ATOM 2720 C CA . LEU B 1 17 ? 3.176 45.594 4.957 1 58.88 17 LEU B CA 1
ATOM 2721 C C . LEU B 1 17 ? 4.566 46.156 4.711 1 58.88 17 LEU B C 1
ATOM 2723 O O . LEU B 1 17 ? 5.422 46.125 5.598 1 58.88 17 LEU B O 1
ATOM 2727 N N . TYR B 1 18 ? 4.723 46.75 3.537 1 58.12 18 TYR B N 1
ATOM 2728 C CA . TYR B 1 18 ? 6.027 47.281 3.148 1 58.12 18 TYR B CA 1
ATOM 2729 C C . TYR B 1 18 ? 6.395 48.5 3.982 1 58.12 18 TYR B C 1
ATOM 2731 O O . TYR B 1 18 ? 7.578 48.812 4.18 1 58.12 18 TYR B O 1
ATOM 2739 N N . LYS B 1 19 ? 5.469 49.25 4.418 1 58.75 19 LYS B N 1
ATOM 2740 C CA . LYS B 1 19 ? 5.723 50.469 5.152 1 58.75 19 LYS B CA 1
ATOM 2741 C C . LYS B 1 19 ? 6.172 50.188 6.578 1 58.75 19 LYS B C 1
ATOM 2743 O O . LYS B 1 19 ? 6.953 50.938 7.156 1 58.75 19 LYS B O 1
ATOM 2748 N N . HIS B 1 20 ? 5.809 49.188 7.082 1 60.75 20 HIS B N 1
ATOM 2749 C CA . HIS B 1 20 ? 6.023 48.938 8.508 1 60.75 20 HIS B CA 1
ATOM 2750 C C . HIS B 1 20 ? 7.164 47.969 8.734 1 60.75 20 HIS B C 1
ATOM 2752 O O . HIS B 1 20 ? 7.73 47.906 9.828 1 60.75 20 HIS B O 1
ATOM 2758 N N . PHE B 1 21 ? 7.52 47.219 7.574 1 67.38 21 PHE B N 1
ATOM 2759 C CA . PHE B 1 21 ? 8.516 46.188 7.84 1 67.38 21 PHE B CA 1
ATOM 2760 C C . PHE B 1 21 ? 9.711 46.344 6.91 1 67.38 21 PHE B C 1
ATOM 2762 O O . PHE B 1 21 ? 9.555 46.656 5.734 1 67.38 21 PHE B O 1
ATOM 2769 N N . ARG B 1 22 ? 10.898 46.438 7.539 1 65.94 22 ARG B N 1
ATOM 2770 C CA . ARG B 1 22 ? 12.18 46.688 6.879 1 65.94 22 ARG B CA 1
ATOM 2771 C C . ARG B 1 22 ? 12.539 45.562 5.922 1 65.94 22 ARG B C 1
ATOM 2773 O O . ARG B 1 22 ? 13.25 45.781 4.938 1 65.94 22 ARG B O 1
ATOM 2780 N N . SER B 1 23 ? 12.125 44.406 6.316 1 79.25 23 SER B N 1
ATOM 2781 C CA . SER B 1 23 ? 12.508 43.219 5.523 1 79.25 23 SER B CA 1
ATOM 2782 C C . SER B 1 23 ? 11.461 42.125 5.633 1 79.25 23 SER B C 1
ATOM 2784 O O . SER B 1 23 ? 10.586 42.188 6.5 1 79.25 23 SER B O 1
ATOM 2786 N N . LYS B 1 24 ? 11.461 41.281 4.711 1 78.69 24 LYS B N 1
ATOM 2787 C CA . LYS B 1 24 ? 10.617 40.094 4.758 1 78.69 24 LYS B CA 1
ATOM 2788 C C . LYS B 1 24 ? 10.82 39.312 6.062 1 78.69 24 LYS B C 1
ATOM 2790 O O . LYS B 1 24 ? 9.859 38.812 6.645 1 78.69 24 LYS B O 1
ATOM 2795 N N . GLN B 1 25 ? 11.977 39.344 6.508 1 82.56 25 GLN B N 1
ATOM 2796 C CA . GLN B 1 25 ? 12.32 38.656 7.746 1 82.56 25 GLN B CA 1
ATOM 2797 C C . GLN B 1 25 ? 11.648 39.312 8.945 1 82.56 25 GLN B C 1
ATOM 2799 O O . GLN B 1 25 ? 11.109 38.625 9.812 1 82.56 25 GLN B O 1
ATOM 2804 N N . ASP B 1 26 ? 11.672 40.531 8.922 1 85.75 26 ASP B N 1
ATOM 2805 C CA . ASP B 1 26 ? 11.07 41.281 10.016 1 85.75 26 ASP B CA 1
ATOM 2806 C C . ASP B 1 26 ? 9.555 41.094 10.047 1 85.75 26 ASP B C 1
ATOM 2808 O O . ASP B 1 26 ? 8.961 40.969 11.117 1 85.75 26 ASP B O 1
ATOM 2812 N N . LEU B 1 27 ? 9.031 41.156 8.898 1 85.56 27 LEU B N 1
ATOM 2813 C CA . LEU B 1 27 ? 7.59 40.938 8.797 1 85.56 27 LEU B CA 1
ATOM 2814 C C . LEU B 1 27 ? 7.203 39.562 9.297 1 85.56 27 LEU B C 1
ATOM 2816 O O . LEU B 1 27 ? 6.246 39.406 10.062 1 85.56 27 LEU B O 1
ATOM 2820 N N . LEU B 1 28 ? 7.902 38.531 8.875 1 87.81 28 LEU B N 1
ATOM 2821 C CA . LEU B 1 28 ? 7.625 37.156 9.273 1 87.81 28 LEU B CA 1
ATOM 2822 C C . LEU B 1 28 ? 7.742 37 10.789 1 87.81 28 LEU B C 1
ATOM 2824 O O . LEU B 1 28 ? 6.898 36.375 11.414 1 87.81 28 LEU B O 1
ATOM 2828 N N . CYS B 1 29 ? 8.75 37.562 11.344 1 90.31 29 CYS B N 1
ATOM 2829 C CA . CYS B 1 29 ? 8.953 37.5 12.789 1 90.31 29 CYS B CA 1
ATOM 2830 C C . CYS B 1 29 ? 7.805 38.188 13.531 1 90.31 29 CYS B C 1
ATOM 2832 O O . CYS B 1 29 ? 7.32 37.656 14.539 1 90.31 29 CYS B O 1
ATOM 2834 N N . ALA B 1 30 ? 7.418 39.312 13.008 1 90.38 30 ALA B N 1
ATOM 2835 C CA . ALA B 1 30 ? 6.316 40.031 13.633 1 90.38 30 ALA B CA 1
ATOM 2836 C C . ALA B 1 30 ? 5.027 39.219 13.594 1 90.38 30 ALA B C 1
ATOM 2838 O O . ALA B 1 30 ? 4.266 39.188 14.57 1 90.38 30 ALA B O 1
ATOM 2839 N N . LEU B 1 31 ? 4.762 38.625 12.492 1 90.06 31 LEU B N 1
ATOM 2840 C CA . LEU B 1 31 ? 3.561 37.812 12.336 1 90.06 31 LEU B CA 1
ATOM 2841 C C . LEU B 1 31 ? 3.592 36.625 13.266 1 90.06 31 LEU B C 1
ATOM 2843 O O . LEU B 1 31 ? 2.586 36.281 13.898 1 90.06 31 LEU B O 1
ATOM 2847 N N . LEU B 1 32 ? 4.688 35.938 13.305 1 93.25 32 LEU B N 1
ATOM 2848 C CA . LEU B 1 32 ? 4.836 34.781 14.188 1 93.25 32 LEU B CA 1
ATOM 2849 C C . LEU B 1 32 ? 4.668 35.188 15.648 1 93.25 32 LEU B C 1
ATOM 2851 O O . LEU B 1 32 ? 4.023 34.5 16.422 1 93.25 32 LEU B O 1
ATOM 2855 N N . GLU B 1 33 ? 5.277 36.344 16 1 93.12 33 GLU B N 1
ATOM 2856 C CA . GLU B 1 33 ? 5.117 36.875 17.359 1 93.12 33 GLU B CA 1
ATOM 2857 C C . GLU B 1 33 ? 3.65 37.125 17.672 1 93.12 33 GLU B C 1
ATOM 2859 O O . GLU B 1 33 ? 3.188 36.844 18.781 1 93.12 33 GLU B O 1
ATOM 2864 N N . ASP B 1 34 ? 3.014 37.719 16.734 1 93.44 34 ASP B N 1
ATOM 2865 C CA . ASP B 1 34 ? 1.602 38.062 16.906 1 93.44 34 ASP B CA 1
ATOM 2866 C C . ASP B 1 34 ? 0.767 36.781 17.109 1 93.44 34 ASP B C 1
ATOM 2868 O O . ASP B 1 34 ? -0.14 36.75 17.938 1 93.44 34 ASP B O 1
ATOM 2872 N N . GLU B 1 35 ? 0.991 35.781 16.297 1 94.06 35 GLU B N 1
ATOM 2873 C CA . GLU B 1 35 ? 0.272 34.531 16.406 1 94.06 35 GLU B CA 1
ATOM 2874 C C . GLU B 1 35 ? 0.502 33.875 17.781 1 94.06 35 GLU B C 1
ATOM 2876 O O . GLU B 1 35 ? -0.44 33.406 18.406 1 94.06 35 GLU B O 1
ATOM 2881 N N . LEU B 1 36 ? 1.772 33.781 18.234 1 95.62 36 LEU B N 1
ATOM 2882 C CA . LEU B 1 36 ? 2.105 33.188 19.5 1 95.62 36 LEU B CA 1
ATOM 2883 C C . LEU B 1 36 ? 1.509 33.969 20.656 1 95.62 36 LEU B C 1
ATOM 2885 O O . LEU B 1 36 ? 1.06 33.375 21.656 1 95.62 36 LEU B O 1
ATOM 2889 N N . ALA B 1 37 ? 1.543 35.312 20.516 1 95.19 37 ALA B N 1
ATOM 2890 C CA . ALA B 1 37 ? 0.921 36.156 21.531 1 95.19 37 ALA B CA 1
ATOM 2891 C C . ALA B 1 37 ? -0.583 35.906 21.609 1 95.19 37 ALA B C 1
ATOM 2893 O O . ALA B 1 37 ? -1.155 35.875 22.688 1 95.19 37 ALA B O 1
ATOM 2894 N N . ALA B 1 38 ? -1.204 35.812 20.484 1 94.81 38 ALA B N 1
ATOM 2895 C CA . ALA B 1 38 ? -2.639 35.531 20.438 1 94.81 38 ALA B CA 1
ATOM 2896 C C . ALA B 1 38 ? -2.965 34.188 21.062 1 94.81 38 ALA B C 1
ATOM 2898 O O . ALA B 1 38 ? -3.971 34.031 21.766 1 94.81 38 ALA B O 1
ATOM 2899 N N . LEU B 1 39 ? -2.168 33.156 20.766 1 95.56 39 LEU B N 1
ATOM 2900 C CA . LEU B 1 39 ? -2.367 31.859 21.375 1 95.56 39 LEU B CA 1
ATOM 2901 C C . LEU B 1 39 ? -2.189 31.922 22.891 1 95.56 39 LEU B C 1
ATOM 2903 O O . LEU B 1 39 ? -2.969 31.328 23.641 1 95.56 39 LEU B O 1
ATOM 2907 N N . ASP B 1 40 ? -1.167 32.625 23.312 1 94.94 40 ASP B N 1
ATOM 2908 C CA . ASP B 1 40 ? -0.911 32.844 24.734 1 94.94 40 ASP B CA 1
ATOM 2909 C C . ASP B 1 40 ? -2.109 33.5 25.422 1 94.94 40 ASP B C 1
ATOM 2911 O O . ASP B 1 40 ? -2.537 33.062 26.484 1 94.94 40 ASP B O 1
ATOM 2915 N N . GLU B 1 41 ? -2.635 34.5 24.797 1 94.19 41 GLU B N 1
ATOM 2916 C CA . GLU B 1 41 ? -3.795 35.188 25.328 1 94.19 41 GLU B CA 1
ATOM 2917 C C . GLU B 1 41 ? -5.02 34.281 25.375 1 94.19 41 GLU B C 1
ATOM 2919 O O . GLU B 1 41 ? -5.801 34.344 26.344 1 94.19 41 GLU B O 1
ATOM 2924 N N . ALA B 1 42 ? -5.238 33.594 24.344 1 93.44 42 ALA B N 1
ATOM 2925 C CA . ALA B 1 42 ? -6.371 32.656 24.297 1 93.44 42 ALA B CA 1
ATOM 2926 C C . ALA B 1 42 ? -6.309 31.656 25.438 1 93.44 42 ALA B C 1
ATOM 2928 O O . ALA B 1 42 ? -7.332 31.344 26.047 1 93.44 42 ALA B O 1
ATOM 2929 N N . LEU B 1 43 ? -5.156 31.109 25.75 1 93.31 43 LEU B N 1
ATOM 2930 C CA . LEU B 1 43 ? -4.977 30.109 26.797 1 93.31 43 LEU B CA 1
ATOM 2931 C C . LEU B 1 43 ? -5.133 30.734 28.172 1 93.31 43 LEU B C 1
ATOM 2933 O O . LEU B 1 43 ? -5.531 30.062 29.125 1 93.31 43 LEU B O 1
ATOM 2937 N N . ALA B 1 44 ? -4.785 32 28.281 1 88.62 44 ALA B N 1
ATOM 2938 C CA . ALA B 1 44 ? -4.891 32.719 29.547 1 88.62 44 ALA B CA 1
ATOM 2939 C C . ALA B 1 44 ? -6.348 33 29.891 1 88.62 44 ALA B C 1
ATOM 2941 O O . ALA B 1 44 ? -6.746 32.938 31.062 1 88.62 44 ALA B O 1
ATOM 2942 N N . VAL B 1 45 ? -7.145 33.406 28.953 1 78.38 45 VAL B N 1
ATOM 2943 C CA . VAL B 1 45 ? -8.531 33.844 29.125 1 78.38 45 VAL B CA 1
ATOM 2944 C C . VAL B 1 45 ? -9.43 32.625 29.297 1 78.38 45 VAL B C 1
ATOM 2946 O O . VAL B 1 45 ? -10.453 32.656 29.969 1 78.38 45 VAL B O 1
ATOM 2949 N N . GLY B 1 46 ? -9.266 31.625 28.578 1 67.94 46 GLY B N 1
ATOM 2950 C CA . GLY B 1 46 ? -10.156 30.484 28.406 1 67.94 46 GLY B 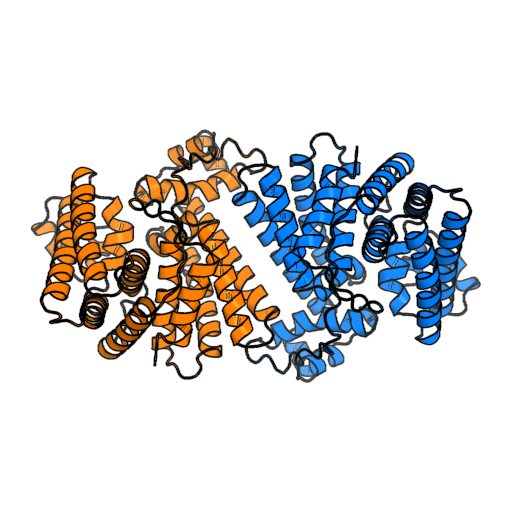CA 1
ATOM 2951 C C . GLY B 1 46 ? -10.555 29.844 29.719 1 67.94 46 GLY B C 1
ATOM 2952 O O . GLY B 1 46 ? -11.438 28.984 29.75 1 67.94 46 GLY B O 1
ATOM 2953 N N . GLY B 1 47 ? -10.359 30.641 30.953 1 63.97 47 GLY B N 1
ATOM 2954 C CA . GLY B 1 47 ? -11 30.438 32.25 1 63.97 47 GLY B CA 1
ATOM 2955 C C . GLY B 1 47 ? -11.18 28.969 32.594 1 63.97 47 GLY B C 1
ATOM 2956 O O . GLY B 1 47 ? -12.195 28.578 33.156 1 63.97 47 GLY B O 1
ATOM 2957 N N . GLY B 1 48 ? -10.438 27.891 32.094 1 75.44 48 GLY B N 1
ATOM 2958 C CA . GLY B 1 48 ? -10.453 26.5 32.531 1 75.44 48 GLY B CA 1
ATOM 2959 C C . GLY B 1 48 ? -10.773 25.547 31.406 1 75.44 48 GLY B C 1
ATOM 2960 O O . GLY B 1 48 ? -10.516 24.344 31.516 1 75.44 48 GLY B O 1
ATOM 2961 N N . ASP B 1 49 ? -11.367 26.062 30.328 1 90.62 49 ASP B N 1
ATOM 2962 C CA . ASP B 1 49 ? -11.625 25.141 29.234 1 90.62 49 ASP B CA 1
ATOM 2963 C C . ASP B 1 49 ? -10.617 25.328 28.094 1 90.62 49 ASP B C 1
ATOM 2965 O O . ASP B 1 49 ? -10.906 26.016 27.125 1 90.62 49 ASP B O 1
ATOM 2969 N N . ILE B 1 50 ? -9.609 24.719 28.156 1 94.31 50 ILE B N 1
ATOM 2970 C CA . ILE B 1 50 ? -8.484 24.844 27.234 1 94.31 50 ILE B CA 1
ATOM 2971 C C . ILE B 1 50 ? -8.922 24.406 25.844 1 94.31 50 ILE B C 1
ATOM 2973 O O . ILE B 1 50 ? -8.453 24.969 24.844 1 94.31 50 ILE B O 1
ATOM 2977 N N . TYR B 1 51 ? -9.859 23.469 25.766 1 94.94 51 TYR B N 1
ATOM 2978 C CA . TYR B 1 51 ? -10.32 22.984 24.469 1 94.94 51 TYR B CA 1
ATOM 2979 C C . TYR B 1 51 ? -11.07 24.078 23.719 1 94.94 51 TYR B C 1
ATOM 2981 O O . TYR B 1 51 ? -10.875 24.281 22.516 1 94.94 51 TYR B O 1
ATOM 2989 N N . ASP B 1 52 ? -11.859 24.781 24.438 1 94.25 52 ASP B N 1
ATOM 2990 C CA . ASP B 1 52 ? -12.594 25.891 23.828 1 94.25 52 ASP B CA 1
ATOM 2991 C C . ASP B 1 52 ? -11.641 27.016 23.422 1 94.25 52 ASP B C 1
ATOM 2993 O O . ASP B 1 52 ? -11.836 27.656 22.391 1 94.25 52 ASP B O 1
ATOM 2997 N N . ALA B 1 53 ? -10.703 27.297 24.266 1 95.19 53 ALA B N 1
ATOM 2998 C CA . ALA B 1 53 ? -9.719 28.328 23.984 1 95.19 53 ALA B CA 1
ATOM 2999 C C . ALA B 1 53 ? -8.953 28.016 22.703 1 95.19 53 ALA B C 1
ATOM 3001 O O . ALA B 1 53 ? -8.797 28.875 21.828 1 95.19 53 ALA B O 1
ATOM 3002 N N . LEU B 1 54 ? -8.492 26.781 22.578 1 96.31 54 LEU B N 1
ATOM 3003 C CA . LEU B 1 54 ? -7.754 26.359 21.406 1 96.31 54 LEU B CA 1
ATOM 3004 C C . LEU B 1 54 ? -8.633 26.406 20.156 1 96.31 54 LEU B C 1
ATOM 3006 O O . LEU B 1 54 ? -8.188 26.828 19.094 1 96.31 54 LEU B O 1
ATOM 3010 N N . ALA B 1 55 ? -9.883 25.938 20.297 1 95.31 55 ALA B N 1
ATOM 3011 C CA . ALA B 1 55 ? -10.805 25.938 19.172 1 95.31 55 ALA B CA 1
ATOM 3012 C C . ALA B 1 55 ? -11.078 27.359 18.688 1 95.31 55 ALA B C 1
ATOM 3014 O O . ALA B 1 55 ? -11.141 27.609 17.484 1 95.31 55 ALA B O 1
ATOM 3015 N N . THR B 1 56 ? -11.242 28.25 19.625 1 93.19 56 THR B N 1
ATOM 3016 C CA . THR B 1 56 ? -11.492 29.641 19.297 1 93.19 56 THR B CA 1
ATOM 3017 C C . THR B 1 56 ? -10.297 30.25 18.578 1 93.19 56 THR B C 1
ATOM 3019 O O . THR B 1 56 ? -10.453 30.922 17.547 1 93.19 56 THR B O 1
ATOM 3022 N N . PHE B 1 57 ? -9.18 30.016 19.141 1 94.31 57 PHE B N 1
ATOM 3023 C CA . PHE B 1 57 ? -7.961 30.484 18.5 1 94.31 57 PHE B CA 1
ATOM 3024 C C . PHE B 1 57 ? -7.848 29.953 17.078 1 94.31 57 PHE B C 1
ATOM 3026 O O . PHE B 1 57 ? -7.578 30.719 16.156 1 94.31 57 PHE B O 1
ATOM 3033 N N . ALA B 1 58 ? -8.031 28.625 16.922 1 94.69 58 ALA B N 1
ATOM 3034 C CA . ALA B 1 58 ? -7.891 27.969 15.625 1 94.69 58 ALA B CA 1
ATOM 3035 C C . ALA B 1 58 ? -8.875 28.547 14.609 1 94.69 58 ALA B C 1
ATOM 3037 O O . ALA B 1 58 ? -8.539 28.719 13.438 1 94.69 58 ALA B O 1
ATOM 3038 N N . ALA B 1 59 ? -10.094 28.812 14.992 1 90.81 59 ALA B N 1
ATOM 3039 C CA . ALA B 1 59 ? -11.141 29.328 14.102 1 90.81 59 ALA B CA 1
ATOM 3040 C C . ALA B 1 59 ? -10.852 30.766 13.688 1 90.81 59 ALA B C 1
ATOM 3042 O O . ALA B 1 59 ? -11.203 31.188 12.578 1 90.81 59 ALA B O 1
ATOM 3043 N N . GLU B 1 60 ? -10.156 31.516 14.531 1 89.5 60 GLU B N 1
ATOM 3044 C CA . GLU B 1 60 ? -9.922 32.938 14.281 1 89.5 60 GLU B CA 1
ATOM 3045 C C . GLU B 1 60 ? -8.594 33.156 13.547 1 89.5 60 GLU B C 1
ATOM 3047 O O . GLU B 1 60 ? -8.477 34.094 12.742 1 89.5 60 GLU B O 1
ATOM 3052 N N . ARG B 1 61 ? -7.664 32.344 13.922 1 90.94 61 ARG B N 1
ATOM 3053 C CA . ARG B 1 61 ? -6.324 32.531 13.383 1 90.94 61 ARG B CA 1
ATOM 3054 C C . ARG B 1 61 ? -5.98 31.406 12.398 1 90.94 61 ARG B C 1
ATOM 3056 O O . ARG B 1 61 ? -5.07 30.625 12.648 1 90.94 61 ARG B O 1
ATOM 3063 N N . THR B 1 62 ? -6.629 31.469 11.25 1 89.06 62 THR B N 1
ATOM 3064 C CA . THR B 1 62 ? -6.559 30.359 10.289 1 89.06 62 THR B CA 1
ATOM 3065 C C . THR B 1 62 ? -5.211 30.344 9.578 1 89.06 62 THR B C 1
ATOM 3067 O O . THR B 1 62 ? -4.852 29.359 8.938 1 89.06 62 THR B O 1
ATOM 3070 N N . ALA B 1 63 ? -4.406 31.375 9.758 1 86.69 63 ALA B N 1
ATOM 3071 C CA . ALA B 1 63 ? -3.107 31.453 9.086 1 86.69 63 ALA B CA 1
ATOM 3072 C C . ALA B 1 63 ? -2.01 30.844 9.961 1 86.69 63 ALA B C 1
ATOM 3074 O O . ALA B 1 63 ? -0.887 30.625 9.492 1 86.69 63 ALA B O 1
ATOM 3075 N N . PHE B 1 64 ? -2.311 30.531 11.195 1 90.31 64 PHE B N 1
ATOM 3076 C CA . PHE B 1 64 ? -1.312 30.062 12.148 1 90.31 64 PHE B CA 1
ATOM 3077 C C . PHE B 1 64 ? -0.562 28.859 11.602 1 90.31 64 PHE B C 1
ATOM 3079 O O . PHE B 1 64 ? 0.666 28.781 11.688 1 90.31 64 PHE B O 1
ATOM 3086 N N . GLY B 1 65 ? -1.3 27.906 11.031 1 88.44 65 GLY B N 1
ATOM 3087 C CA . GLY B 1 65 ? -0.689 26.672 10.531 1 88.44 65 GLY B CA 1
ATOM 3088 C C . GLY B 1 65 ? 0.365 26.922 9.469 1 88.44 65 GLY B C 1
ATOM 3089 O O . GLY B 1 65 ? 1.467 26.375 9.547 1 88.44 65 GLY B O 1
ATOM 3090 N N . VAL B 1 66 ? 0.042 27.719 8.539 1 84.19 66 VAL B N 1
ATOM 3091 C CA . VAL B 1 66 ? 0.962 28.031 7.445 1 84.19 66 VAL B CA 1
ATOM 3092 C C . VAL B 1 66 ? 2.182 28.766 7.992 1 84.19 66 VAL B C 1
ATOM 3094 O O . VAL B 1 66 ? 3.316 28.484 7.609 1 84.19 66 VAL B O 1
ATOM 3097 N N . LEU B 1 67 ? 1.961 29.719 8.859 1 87.25 67 LEU B N 1
ATOM 3098 C CA . LEU B 1 67 ? 3.055 30.5 9.414 1 87.25 67 LEU B CA 1
ATOM 3099 C C . LEU B 1 67 ? 3.994 29.625 10.242 1 87.25 67 LEU B C 1
ATOM 3101 O O . LEU B 1 67 ? 5.215 29.734 10.117 1 87.25 67 LEU B O 1
ATOM 3105 N N . TRP B 1 68 ? 3.385 28.797 10.969 1 89.31 68 TRP B N 1
ATOM 3106 C CA . TRP B 1 68 ? 4.184 27.984 11.875 1 89.31 68 TRP B CA 1
ATOM 3107 C C . TRP B 1 68 ? 4.902 26.859 11.125 1 89.31 68 TRP B C 1
ATOM 3109 O O . TRP B 1 68 ? 6.082 26.594 11.375 1 89.31 68 TRP B O 1
ATOM 3119 N N . GLN B 1 69 ? 4.273 26.203 10.211 1 83.06 69 GLN B N 1
ATOM 3120 C CA . GLN B 1 69 ? 4.824 25.016 9.555 1 83.06 69 GLN B CA 1
ATOM 3121 C C . GLN B 1 69 ? 5.703 25.406 8.367 1 83.06 69 GLN B C 1
ATOM 3123 O O . GLN B 1 69 ? 6.715 24.75 8.102 1 83.06 69 GLN B O 1
ATOM 3128 N N . ARG B 1 70 ? 5.344 26.391 7.676 1 80.69 70 ARG B N 1
ATOM 3129 C CA . ARG B 1 70 ? 6.008 26.688 6.414 1 80.69 70 ARG B CA 1
ATOM 3130 C C . ARG B 1 70 ? 6.941 27.875 6.551 1 80.69 70 ARG B C 1
ATOM 3132 O O . ARG B 1 70 ? 8.023 27.906 5.961 1 80.69 70 ARG B O 1
ATOM 3139 N N . GLU B 1 71 ? 6.52 28.891 7.312 1 83.12 71 GLU B N 1
ATOM 3140 C CA . GLU B 1 71 ? 7.25 30.141 7.309 1 83.12 71 GLU B CA 1
ATOM 3141 C C . GLU B 1 71 ? 8.273 30.188 8.438 1 83.12 71 GLU B C 1
ATOM 3143 O O . GLU B 1 71 ? 9.359 30.766 8.281 1 83.12 71 GLU B O 1
ATOM 3148 N N . ARG B 1 72 ? 8.023 29.641 9.531 1 86.56 72 ARG B N 1
ATOM 3149 C CA . ARG B 1 72 ? 8.898 29.672 10.703 1 86.56 72 ARG B CA 1
ATOM 3150 C C . ARG B 1 72 ? 10.289 29.141 10.359 1 86.56 72 ARG B C 1
ATOM 3152 O O . ARG B 1 72 ? 11.297 29.719 10.781 1 86.56 72 ARG B O 1
ATOM 3159 N N . PRO B 1 73 ? 10.367 28.062 9.547 1 81.88 73 PRO B N 1
ATOM 3160 C CA . PRO B 1 73 ? 11.703 27.547 9.219 1 81.88 73 PRO B CA 1
ATOM 3161 C C . PRO B 1 73 ? 12.531 28.531 8.398 1 81.88 73 PRO B C 1
ATOM 3163 O O . PRO B 1 73 ? 13.75 28.375 8.289 1 81.88 73 PRO B O 1
ATOM 3166 N N . LYS B 1 74 ? 11.906 29.547 7.895 1 81.06 74 LYS B N 1
ATOM 3167 C CA . LYS B 1 74 ? 12.586 30.484 7.008 1 81.06 74 LYS B CA 1
ATOM 3168 C C . LYS B 1 74 ? 13.219 31.625 7.797 1 81.06 74 LYS B C 1
ATOM 3170 O O . LYS B 1 74 ? 14 32.406 7.25 1 81.06 74 LYS B O 1
ATOM 3175 N N . VAL B 1 75 ? 12.859 31.812 9.016 1 86.12 75 VAL B N 1
ATOM 3176 C CA . VAL B 1 75 ? 13.43 32.906 9.82 1 86.12 75 VAL B CA 1
ATOM 3177 C C . VAL B 1 75 ? 14.828 32.5 10.305 1 86.12 75 VAL B C 1
ATOM 3179 O O . VAL B 1 75 ? 15.203 31.328 10.234 1 86.12 75 VAL B O 1
ATOM 3182 N N . ASP B 1 76 ? 15.586 33.5 10.68 1 86.69 76 ASP B N 1
ATOM 3183 C CA . ASP B 1 76 ? 16.953 33.219 11.133 1 86.69 76 ASP B CA 1
ATOM 3184 C C . ASP B 1 76 ? 16.969 32.281 12.344 1 86.69 76 ASP B C 1
ATOM 3186 O O . ASP B 1 76 ? 15.984 32.219 13.086 1 86.69 76 ASP B O 1
ATOM 3190 N N . SER B 1 77 ? 18.062 31.609 12.547 1 87.94 77 SER B N 1
ATOM 3191 C CA . SER B 1 77 ? 18.188 30.547 13.547 1 87.94 77 SER B CA 1
ATOM 3192 C C . SER B 1 77 ? 17.906 31.078 14.945 1 87.94 77 SER B C 1
ATOM 3194 O O . SER B 1 77 ? 17.266 30.391 15.75 1 87.94 77 SER B O 1
ATOM 3196 N N . ALA B 1 78 ? 18.391 32.25 15.211 1 91.62 78 ALA B N 1
ATOM 3197 C CA . ALA B 1 78 ? 18.203 32.812 16.547 1 91.62 78 ALA B CA 1
ATOM 3198 C C . ALA B 1 78 ? 16.719 33.094 16.812 1 91.62 78 ALA B C 1
ATOM 3200 O O . ALA B 1 78 ? 16.219 32.75 17.891 1 91.62 78 ALA B O 1
ATOM 3201 N N . ASP B 1 79 ? 16.047 33.688 15.852 1 92.38 79 ASP B N 1
ATOM 3202 C CA . ASP B 1 79 ? 14.609 33.969 15.984 1 92.38 79 ASP B CA 1
ATOM 3203 C C . ASP B 1 79 ? 13.805 32.656 16.031 1 92.38 79 ASP B C 1
ATOM 3205 O O . ASP B 1 79 ? 12.859 32.562 16.812 1 92.38 79 ASP B O 1
ATOM 3209 N N . ARG B 1 80 ? 14.18 31.75 15.273 1 91.19 80 ARG B N 1
ATOM 3210 C CA . ARG B 1 80 ? 13.508 30.453 15.281 1 91.19 80 ARG B CA 1
ATOM 3211 C C . ARG B 1 80 ? 13.586 29.812 16.656 1 91.19 80 ARG B C 1
ATOM 3213 O O . ARG B 1 80 ? 12.594 29.266 17.156 1 91.19 80 ARG B O 1
ATOM 3220 N N . ALA B 1 81 ? 14.75 29.828 17.203 1 92 81 ALA B N 1
ATOM 3221 C CA . ALA B 1 81 ? 14.945 29.266 18.547 1 92 81 ALA B CA 1
ATOM 3222 C C . ALA B 1 81 ? 14.039 29.953 19.562 1 92 81 ALA B C 1
ATOM 3224 O O . ALA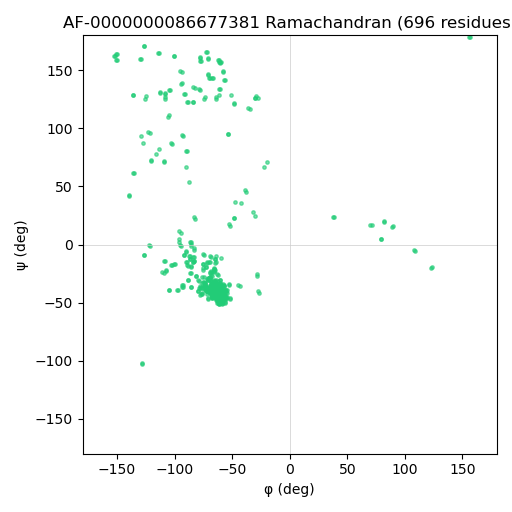 B 1 81 ? 13.477 29.312 20.438 1 92 81 ALA B O 1
ATOM 3225 N N . ARG B 1 82 ? 13.984 31.266 19.422 1 94.31 82 ARG B N 1
ATOM 3226 C CA . ARG B 1 82 ? 13.125 32.031 20.312 1 94.31 82 ARG B CA 1
ATOM 3227 C C . ARG B 1 82 ? 11.664 31.625 20.156 1 94.31 82 ARG B C 1
ATOM 3229 O O . ARG B 1 82 ? 10.961 31.438 21.156 1 94.31 82 ARG B O 1
ATOM 3236 N N . PHE B 1 83 ? 11.172 31.516 18.984 1 94.44 83 PHE B N 1
ATOM 3237 C CA . PHE B 1 83 ? 9.797 31.109 18.734 1 94.44 83 PHE B CA 1
ATOM 3238 C C . PHE B 1 83 ? 9.555 29.688 19.234 1 94.44 83 PHE B C 1
ATOM 3240 O O . PHE B 1 83 ? 8.5 29.391 19.797 1 94.44 83 PHE B O 1
ATOM 3247 N N . ASP B 1 84 ? 10.516 28.828 18.984 1 92.38 84 ASP B N 1
ATOM 3248 C CA . ASP B 1 84 ? 10.398 27.453 19.438 1 92.38 84 ASP B CA 1
ATOM 3249 C C . ASP B 1 84 ? 10.289 27.375 20.953 1 92.38 84 ASP B C 1
ATOM 3251 O O . ASP B 1 84 ? 9.539 26.562 21.5 1 92.38 84 ASP B O 1
ATOM 3255 N N . GLU B 1 85 ? 11.047 28.172 21.594 1 93.88 85 GLU B N 1
ATOM 3256 C CA . GLU B 1 85 ? 10.992 28.234 23.062 1 93.88 85 GLU B CA 1
ATOM 3257 C C . GLU B 1 85 ? 9.633 28.734 23.531 1 93.88 85 GLU B C 1
ATOM 3259 O O . GLU B 1 85 ? 9.078 28.203 24.5 1 93.88 85 GLU B O 1
ATOM 3264 N N . ARG B 1 86 ? 9.156 29.766 22.906 1 95.12 86 ARG B N 1
ATOM 3265 C CA . ARG B 1 86 ? 7.844 30.297 23.25 1 95.12 86 ARG B CA 1
ATOM 3266 C C . ARG B 1 86 ? 6.758 29.25 23.031 1 95.12 86 ARG B C 1
ATOM 3268 O O . ARG B 1 86 ? 5.855 29.094 23.859 1 95.12 86 ARG B O 1
ATOM 3275 N N . MET B 1 87 ? 6.828 28.578 21.984 1 94.31 87 MET B N 1
ATOM 3276 C CA . MET B 1 87 ? 5.863 27.531 21.688 1 94.31 87 MET B CA 1
ATOM 3277 C C . MET B 1 87 ? 5.953 26.406 22.703 1 94.31 87 MET B C 1
ATOM 3279 O O . MET B 1 87 ? 4.934 25.828 23.094 1 94.31 87 MET B O 1
ATOM 3283 N N . ALA B 1 88 ? 7.18 26.062 23.078 1 92.75 88 ALA B N 1
ATOM 3284 C CA . ALA B 1 88 ? 7.367 25.031 24.094 1 92.75 88 ALA B CA 1
ATOM 3285 C C . ALA B 1 88 ? 6.641 25.391 25.391 1 92.75 88 ALA B C 1
ATOM 3287 O O . ALA B 1 88 ? 6.016 24.531 26.016 1 92.75 88 ALA B O 1
ATOM 3288 N N . ALA B 1 89 ? 6.773 26.609 25.75 1 93.69 89 ALA B N 1
ATOM 3289 C CA . ALA B 1 89 ? 6.094 27.078 26.953 1 93.69 89 ALA B CA 1
ATOM 3290 C C . ALA B 1 89 ? 4.582 26.969 26.797 1 93.69 89 ALA B C 1
ATOM 3292 O O . ALA B 1 89 ? 3.885 26.594 27.75 1 93.69 89 ALA B O 1
ATOM 3293 N N . LEU B 1 90 ? 4.047 27.312 25.688 1 94.31 90 LEU B N 1
ATOM 3294 C CA . LEU B 1 90 ? 2.613 27.219 25.422 1 94.31 90 LEU B CA 1
ATOM 3295 C C . LEU B 1 90 ? 2.154 25.766 25.422 1 94.31 90 LEU B C 1
ATOM 3297 O O . LEU B 1 90 ? 1.087 25.453 25.953 1 94.31 90 LEU B O 1
ATOM 3301 N N . ARG B 1 91 ? 2.928 24.922 24.875 1 92.94 91 ARG B N 1
ATOM 3302 C CA . ARG B 1 91 ? 2.637 23.484 24.875 1 92.94 91 ARG B CA 1
ATOM 3303 C C . ARG B 1 91 ? 2.564 22.953 26.297 1 92.94 91 ARG B C 1
ATOM 3305 O O . ARG B 1 91 ? 1.699 22.125 26.625 1 92.94 91 ARG B O 1
ATOM 3312 N N . ASP B 1 92 ? 3.514 23.375 27.078 1 91.88 92 ASP B N 1
ATOM 3313 C CA . ASP B 1 92 ? 3.521 22.953 28.484 1 91.88 92 ASP B CA 1
ATOM 3314 C C . ASP B 1 92 ? 2.236 23.359 29.188 1 91.88 92 ASP B C 1
ATOM 3316 O O . ASP B 1 92 ? 1.674 22.594 29.969 1 91.88 92 ASP B O 1
ATOM 3320 N N . ARG B 1 93 ? 1.809 24.531 28.953 1 92.25 93 ARG B N 1
ATOM 3321 C CA . ARG B 1 93 ? 0.574 25.031 29.562 1 92.25 93 ARG B CA 1
ATOM 3322 C C . ARG B 1 93 ? -0.622 24.188 29.125 1 92.25 93 ARG B C 1
ATOM 3324 O O . ARG B 1 93 ? -1.492 23.875 29.938 1 92.25 93 ARG B O 1
ATOM 3331 N N . VAL B 1 94 ? -0.671 23.859 27.859 1 92.44 94 VAL B N 1
ATOM 3332 C CA . VAL B 1 94 ? -1.758 23.031 27.328 1 92.44 94 VAL B CA 1
ATOM 3333 C C . VAL B 1 94 ? -1.692 21.641 27.953 1 92.44 94 VAL B C 1
ATOM 3335 O O . VAL B 1 94 ? -2.721 21.062 28.312 1 92.44 94 VAL B O 1
ATOM 3338 N N . THR B 1 95 ? -0.511 21.094 28.062 1 89.69 95 THR B N 1
ATOM 3339 C CA . THR B 1 95 ? -0.313 19.766 28.641 1 89.69 95 THR B CA 1
ATOM 3340 C C . THR B 1 95 ? -0.812 19.734 30.078 1 89.69 95 THR B C 1
ATOM 3342 O O . THR B 1 95 ? -1.579 18.844 30.453 1 89.69 95 THR B O 1
ATOM 3345 N N . ILE B 1 96 ? -0.405 20.672 30.828 1 85.94 96 ILE B N 1
ATOM 3346 C CA . ILE B 1 96 ? -0.762 20.734 32.25 1 85.94 96 ILE B CA 1
ATOM 3347 C C . ILE B 1 96 ? -2.266 20.969 32.375 1 85.94 96 ILE B C 1
ATOM 3349 O O . ILE B 1 96 ? -2.908 20.391 33.281 1 85.94 96 ILE B O 1
ATOM 3353 N N . GLY B 1 97 ? -2.865 21.719 31.562 1 85.5 97 GLY B N 1
ATOM 3354 C CA . GLY B 1 97 ? -4.266 22.094 31.656 1 85.5 97 GLY B CA 1
ATOM 3355 C C . GLY B 1 97 ? -5.207 21.062 31.078 1 85.5 97 GLY B C 1
ATOM 3356 O O . GLY B 1 97 ? -6.43 21.188 31.203 1 85.5 97 GLY B O 1
ATOM 3357 N N . THR B 1 98 ? -4.688 20.016 30.516 1 88.06 98 THR B N 1
ATOM 3358 C CA . THR B 1 98 ? -5.535 18.984 29.922 1 88.06 98 THR B CA 1
ATOM 3359 C C . THR B 1 98 ? -5.164 17.594 30.453 1 88.06 98 THR B C 1
ATOM 3361 O O . THR B 1 98 ? -5.465 17.281 31.609 1 88.06 98 THR B O 1
ATOM 3364 N N . THR B 1 99 ? -4.426 16.766 29.703 1 81.88 99 THR B N 1
ATOM 3365 C CA . THR B 1 99 ? -4.273 15.359 30.031 1 81.88 99 THR B CA 1
ATOM 3366 C C . THR B 1 99 ? -2.93 15.102 30.719 1 81.88 99 THR B C 1
ATOM 3368 O O . THR B 1 99 ? -2.725 14.047 31.328 1 81.88 99 THR B O 1
ATOM 3371 N N . GLY B 1 100 ? -2.029 16.031 30.609 1 84.88 100 GLY B N 1
ATOM 3372 C CA . GLY B 1 100 ? -0.676 15.812 31.094 1 84.88 100 GLY B CA 1
ATOM 3373 C C . GLY B 1 100 ? 0.173 14.992 30.141 1 84.88 100 GLY B C 1
ATOM 3374 O O . GLY B 1 100 ? 1.301 14.617 30.469 1 84.88 100 GLY B O 1
ATOM 3375 N N . GLU B 1 101 ? -0.334 14.688 29.047 1 88.69 101 GLU B N 1
ATOM 3376 C CA . GLU B 1 101 ? 0.38 13.883 28.062 1 88.69 101 GLU B CA 1
ATOM 3377 C C . GLU B 1 101 ? 0.871 14.734 26.891 1 88.69 101 GLU B C 1
ATOM 3379 O O . GLU B 1 101 ? 0.082 15.141 26.047 1 88.69 101 GLU B O 1
ATOM 3384 N N . PRO B 1 102 ? 2.113 14.93 26.781 1 88.06 102 PRO B N 1
ATOM 3385 C CA . PRO B 1 102 ? 2.674 15.797 25.75 1 88.06 102 PRO B CA 1
ATOM 3386 C C . PRO B 1 102 ? 2.281 15.359 24.328 1 88.06 102 PRO B C 1
ATOM 3388 O O . PRO B 1 102 ? 2.117 16.203 23.438 1 88.06 102 PRO B O 1
ATOM 3391 N N . VAL B 1 103 ? 2.17 14.047 24.141 1 88.94 103 VAL B N 1
ATOM 3392 C CA . VAL B 1 103 ? 1.821 13.555 22.812 1 88.94 103 VAL B CA 1
ATOM 3393 C C . VAL B 1 103 ? 0.431 14.055 22.422 1 88.94 103 VAL B C 1
ATOM 3395 O O . VAL B 1 103 ? 0.19 14.398 21.266 1 88.94 103 VAL B O 1
ATOM 3398 N N . LEU B 1 104 ? -0.429 14.125 23.344 1 92.81 104 LEU B N 1
ATOM 3399 C CA . LEU B 1 104 ? -1.783 14.594 23.062 1 92.81 104 LEU B CA 1
ATOM 3400 C C . LEU B 1 104 ? -1.799 16.094 22.828 1 92.81 104 LEU B C 1
ATOM 3402 O O . LEU B 1 104 ? -2.596 16.609 22.031 1 92.81 104 LEU B O 1
ATOM 3406 N N . THR B 1 105 ? -0.957 16.797 23.562 1 92.88 105 THR B N 1
ATOM 3407 C CA . THR B 1 105 ? -0.812 18.234 23.312 1 92.88 105 THR B CA 1
ATOM 3408 C C . THR B 1 105 ? -0.351 18.484 21.875 1 92.88 105 THR B C 1
ATOM 3410 O O . THR B 1 105 ? -0.882 19.375 21.203 1 92.88 105 THR B O 1
ATOM 3413 N N . ARG B 1 106 ? 0.595 17.703 21.438 1 91.81 106 ARG B N 1
ATOM 3414 C CA . ARG B 1 106 ? 1.062 17.812 20.062 1 91.81 106 ARG B CA 1
ATOM 3415 C C . ARG B 1 106 ? -0.07 17.547 19.078 1 91.81 106 ARG B C 1
ATOM 3417 O O . ARG B 1 106 ? -0.201 18.234 18.062 1 91.81 106 ARG B O 1
ATOM 3424 N N . ALA B 1 107 ? -0.799 16.547 19.375 1 94.31 107 ALA B N 1
ATOM 3425 C CA . ALA B 1 107 ? -1.938 16.203 18.531 1 94.31 107 ALA B CA 1
ATOM 3426 C C . ALA B 1 107 ? -2.938 17.359 18.469 1 94.31 107 ALA B C 1
ATOM 3428 O O . ALA B 1 107 ? -3.439 17.703 17.406 1 94.31 107 ALA B O 1
ATOM 3429 N N . MET B 1 108 ? -3.219 17.938 19.562 1 95.62 108 MET B N 1
ATOM 3430 C CA . MET B 1 108 ? -4.16 19.062 19.625 1 95.62 108 MET B CA 1
ATOM 3431 C C . MET B 1 108 ? -3.656 20.25 18.812 1 95.62 108 MET B C 1
ATOM 3433 O O . MET B 1 108 ? -4.426 20.875 18.094 1 95.62 108 MET B O 1
ATOM 3437 N N . LEU B 1 109 ? -2.418 20.5 18.938 1 94.56 109 LEU B N 1
ATOM 3438 C CA . LEU B 1 109 ? -1.857 21.625 18.203 1 94.56 109 LEU B CA 1
ATOM 3439 C C . LEU B 1 109 ? -1.869 21.344 16.703 1 94.56 109 LEU B C 1
ATOM 3441 O O . LEU B 1 109 ? -2.039 22.266 15.898 1 94.56 109 LEU B O 1
ATOM 3445 N N . SER B 1 110 ? -1.689 20.078 16.344 1 93.94 110 SER B N 1
ATOM 3446 C CA . SER B 1 110 ? -1.815 19.719 14.938 1 93.94 110 SER B CA 1
ATOM 3447 C C . SER B 1 110 ? -3.219 20 14.422 1 93.94 110 SER B C 1
ATOM 3449 O O . SER B 1 110 ? -3.387 20.438 13.281 1 93.94 110 SER B O 1
ATOM 3451 N N . VAL B 1 111 ? -4.18 19.75 15.219 1 95.94 111 VAL B N 1
ATOM 3452 C CA . VAL B 1 111 ? -5.566 20.047 14.867 1 95.94 111 VAL B CA 1
ATOM 3453 C C . VAL B 1 111 ? -5.75 21.547 14.68 1 95.94 111 VAL B C 1
ATOM 3455 O O . VAL B 1 111 ? -6.367 21.984 13.711 1 95.94 111 VAL B O 1
ATOM 3458 N N . VAL B 1 112 ? -5.207 22.297 15.562 1 95.56 112 VAL B N 1
ATOM 3459 C CA . VAL B 1 112 ? -5.281 23.766 15.492 1 95.56 112 VAL B CA 1
ATOM 3460 C C . VAL B 1 112 ? -4.637 24.25 14.195 1 95.56 112 VAL B C 1
ATOM 3462 O O . VAL B 1 112 ? -5.207 25.078 13.484 1 95.56 112 VAL B O 1
ATOM 3465 N N . GLU B 1 113 ? -3.496 23.688 13.883 1 92.88 113 GLU B N 1
ATOM 3466 C CA . GLU B 1 113 ? -2.742 24.094 12.695 1 92.88 113 GLU B CA 1
ATOM 3467 C C . GLU B 1 113 ? -3.477 23.688 11.422 1 92.88 113 GLU B C 1
ATOM 3469 O O . GLU B 1 113 ? -3.279 24.297 10.367 1 92.88 113 GLU B O 1
ATOM 3474 N N . SER B 1 114 ? -4.348 22.703 11.484 1 92.75 114 SER B N 1
ATOM 3475 C CA . SER B 1 114 ? -4.992 22.156 10.297 1 92.75 114 SER B CA 1
ATOM 3476 C C . SER B 1 114 ? -5.988 23.141 9.695 1 92.75 114 SER B C 1
ATOM 3478 O O . SER B 1 114 ? -6.41 22.969 8.547 1 92.75 114 SER B O 1
ATOM 3480 N N . THR B 1 115 ? -6.406 24.188 10.391 1 91.5 115 THR B N 1
ATOM 3481 C CA . THR B 1 115 ? -7.414 25.141 9.93 1 91.5 115 THR B CA 1
ATOM 3482 C C . THR B 1 115 ? -6.914 25.906 8.703 1 91.5 115 THR B C 1
ATOM 3484 O O . THR B 1 115 ? -7.711 26.438 7.93 1 91.5 115 THR B O 1
ATOM 3487 N N . THR B 1 116 ? -5.645 25.938 8.547 1 86.56 116 THR B N 1
ATOM 3488 C CA . THR B 1 116 ? -5.051 26.656 7.422 1 86.56 116 THR B CA 1
ATOM 3489 C C . THR B 1 116 ? -5.434 26 6.098 1 86.56 116 THR B C 1
ATOM 3491 O O . THR B 1 116 ? -5.426 26.656 5.051 1 86.56 116 THR B O 1
ATOM 3494 N N . TYR B 1 117 ? -5.832 24.75 6.094 1 86.19 117 TYR B N 1
ATOM 3495 C CA . TYR B 1 117 ? -6.125 24.016 4.871 1 86.19 117 TYR B CA 1
ATOM 3496 C C . TYR B 1 117 ? -7.539 24.297 4.383 1 86.19 117 TYR B C 1
ATOM 3498 O O . TYR B 1 117 ? -7.891 23.984 3.246 1 86.19 117 TYR B O 1
ATOM 3506 N N . TYR B 1 118 ? -8.375 24.875 5.207 1 82.62 118 TYR B N 1
ATOM 3507 C CA . TYR B 1 118 ? -9.758 25.172 4.848 1 82.62 118 TYR B CA 1
ATOM 3508 C C . TYR B 1 118 ? -10.172 26.531 5.383 1 82.62 118 TYR B C 1
ATOM 3510 O O . TYR B 1 118 ? -11.266 26.688 5.934 1 82.62 118 TYR B O 1
ATOM 3518 N N . ALA B 1 119 ? -9.367 27.484 5.281 1 71.81 119 ALA B N 1
ATOM 3519 C CA . ALA B 1 119 ? -9.508 28.812 5.859 1 71.81 119 ALA B CA 1
ATOM 3520 C C . ALA B 1 119 ? -10.68 29.562 5.234 1 71.81 119 ALA B C 1
ATOM 3522 O O . ALA B 1 119 ? -11.266 30.453 5.863 1 71.81 119 ALA B O 1
ATOM 3523 N N . ASP B 1 120 ? -11.078 29.234 4.117 1 68.5 120 ASP B N 1
ATOM 3524 C CA . ASP B 1 120 ? -12.078 30.031 3.4 1 68.5 120 ASP B CA 1
ATOM 3525 C C . ASP B 1 120 ? -13.492 29.672 3.865 1 68.5 120 ASP B C 1
ATOM 3527 O O . ASP B 1 120 ? -14.477 30.172 3.305 1 68.5 120 ASP B O 1
ATOM 3531 N N . ARG B 1 121 ? -13.672 29.156 5.023 1 65.44 121 ARG B N 1
ATOM 3532 C CA . ARG B 1 121 ? -15.016 28.672 5.332 1 65.44 121 ARG B CA 1
ATOM 3533 C C . ARG B 1 121 ? -15.828 29.734 6.062 1 65.44 121 ARG B C 1
ATOM 3535 O O . ARG B 1 121 ? -15.328 30.391 6.98 1 65.44 121 ARG B O 1
ATOM 3542 N N . PRO B 1 122 ? -17.031 29.781 5.629 1 63.75 122 PRO B N 1
ATOM 3543 C CA . PRO B 1 122 ? -17.844 30.922 6.043 1 63.75 122 PRO B CA 1
ATOM 3544 C C . PRO B 1 122 ? -18.391 30.781 7.465 1 63.75 122 PRO B C 1
ATOM 3546 O O . PRO B 1 122 ? -18.531 31.766 8.18 1 63.75 122 PRO B O 1
ATOM 3549 N N . ASP B 1 123 ? -18.766 29.578 7.859 1 81.62 123 ASP B N 1
ATOM 3550 C CA . ASP B 1 123 ? -19.422 29.484 9.164 1 81.62 123 ASP B CA 1
ATOM 3551 C C . ASP B 1 123 ? -18.406 29.188 10.266 1 81.62 123 ASP B C 1
ATOM 3553 O O . ASP B 1 123 ? -18.172 28.031 10.609 1 81.62 123 ASP B O 1
ATOM 3557 N N . ARG B 1 124 ? -17.891 30.234 10.914 1 83.19 124 ARG B N 1
ATOM 3558 C CA . ARG B 1 124 ? -16.844 30.156 11.922 1 83.19 124 ARG B CA 1
ATOM 3559 C C . ARG B 1 124 ? -17.359 29.516 13.203 1 83.19 124 ARG B C 1
ATOM 3561 O O . ARG B 1 124 ? -16.625 28.812 13.898 1 83.19 124 ARG B O 1
ATOM 3568 N N . THR B 1 125 ? -18.641 29.688 13.422 1 86.5 125 THR B N 1
ATOM 3569 C CA . THR B 1 125 ? -19.219 29.125 14.633 1 86.5 125 THR B CA 1
ATOM 3570 C C . THR B 1 125 ? -19.281 27.594 14.555 1 86.5 125 THR B C 1
ATOM 3572 O O . THR B 1 125 ? -18.875 26.906 15.492 1 86.5 125 THR B O 1
ATOM 3575 N N . ALA B 1 126 ? -19.734 27.156 13.469 1 87.44 126 ALA B N 1
ATOM 3576 C CA . ALA B 1 126 ? -19.812 25.719 13.266 1 87.44 126 ALA B CA 1
ATOM 3577 C C . ALA B 1 126 ? -18.406 25.094 13.258 1 87.44 126 ALA B C 1
ATOM 3579 O O . ALA B 1 126 ? -18.203 24 13.789 1 87.44 126 ALA B O 1
ATOM 3580 N N . GLN B 1 127 ? -17.516 25.781 12.711 1 90.12 127 GLN B N 1
ATOM 3581 C CA . GLN B 1 127 ? -16.141 25.312 12.656 1 90.12 127 GLN B CA 1
ATOM 3582 C C . GLN B 1 127 ? -15.531 25.219 14.055 1 90.12 127 GLN B C 1
ATOM 3584 O O . GLN B 1 127 ? -14.859 24.25 14.391 1 90.12 127 GLN B O 1
ATOM 3589 N N . ARG B 1 128 ? -15.773 26.266 14.82 1 92.19 128 ARG B N 1
ATOM 3590 C CA . ARG B 1 128 ? -15.273 26.281 16.188 1 92.19 128 ARG B CA 1
ATOM 3591 C C . ARG B 1 128 ? -15.828 25.109 17 1 92.19 128 ARG B C 1
ATOM 3593 O O . ARG B 1 128 ? -15.094 24.469 17.75 1 92.19 128 ARG B O 1
ATOM 3600 N N . ALA B 1 129 ? -17.094 24.844 16.828 1 93.12 129 ALA B N 1
ATOM 3601 C CA . ALA B 1 129 ? -17.734 23.75 17.547 1 93.12 129 ALA B CA 1
ATOM 3602 C C . ALA B 1 129 ? -17.125 22.406 17.141 1 93.12 129 ALA B C 1
ATOM 3604 O O . ALA B 1 129 ? -16.844 21.562 18 1 93.12 129 ALA B O 1
ATOM 3605 N N . ALA B 1 130 ? -16.969 22.25 15.844 1 93.88 130 ALA B N 1
ATOM 3606 C CA . ALA B 1 130 ? -16.359 21.016 15.344 1 93.88 130 ALA B CA 1
ATOM 3607 C C . ALA B 1 130 ? -14.938 20.844 15.883 1 93.88 130 ALA B C 1
ATOM 3609 O O . ALA B 1 130 ? -14.562 19.766 16.328 1 93.88 130 ALA B O 1
ATOM 3610 N N . LEU B 1 131 ? -14.172 21.906 15.859 1 95.56 131 LEU B N 1
ATOM 3611 C CA . LEU B 1 131 ? -12.797 21.875 16.344 1 95.56 131 LEU B CA 1
ATOM 3612 C C . LEU B 1 131 ? -12.742 21.547 17.828 1 95.56 131 LEU B C 1
ATOM 3614 O O . LEU B 1 131 ? -11.914 20.734 18.25 1 95.56 131 LEU B O 1
ATOM 3618 N N . ARG B 1 132 ? -13.609 22.172 18.578 1 95.31 132 ARG B N 1
ATOM 3619 C CA . ARG B 1 132 ? -13.633 21.891 20.016 1 95.31 132 ARG B CA 1
ATOM 3620 C C . ARG B 1 132 ? -13.914 20.406 20.281 1 95.31 132 ARG B C 1
ATOM 3622 O O . ARG B 1 132 ? -13.25 19.797 21.109 1 95.31 132 ARG B O 1
ATOM 3629 N N . ASN B 1 133 ? -14.898 19.891 19.578 1 95.31 133 ASN B N 1
ATOM 3630 C CA . ASN B 1 133 ? -15.242 18.484 19.766 1 95.31 133 ASN B CA 1
ATOM 3631 C C . ASN B 1 133 ? -14.07 17.578 19.422 1 95.31 133 ASN B C 1
ATOM 3633 O O . ASN B 1 133 ? -13.836 16.562 20.094 1 95.31 133 ASN B O 1
ATOM 3637 N N . ILE B 1 134 ? -13.359 17.891 18.359 1 97.06 134 ILE B N 1
ATOM 3638 C CA . ILE B 1 134 ? -12.195 17.109 17.953 1 97.06 134 ILE B CA 1
ATOM 3639 C C . ILE B 1 134 ? -11.109 17.188 19.031 1 97.06 134 ILE B C 1
ATOM 3641 O O . ILE B 1 134 ? -10.516 16.172 19.391 1 97.06 134 ILE B O 1
ATOM 3645 N N . LEU B 1 135 ? -10.883 18.375 19.516 1 96.94 135 LEU B N 1
ATOM 3646 C CA . LEU B 1 135 ? -9.867 18.578 20.547 1 96.94 135 LEU B CA 1
ATOM 3647 C C . LEU B 1 135 ? -10.219 17.828 21.812 1 96.94 135 LEU B C 1
ATOM 3649 O O . LEU B 1 135 ? -9.344 17.234 22.453 1 96.94 135 LEU B O 1
ATOM 3653 N N . VAL B 1 136 ? -11.492 17.797 22.203 1 95.12 136 VAL B N 1
ATOM 3654 C CA . VAL B 1 136 ? -11.953 17.047 23.375 1 95.12 136 VAL B CA 1
ATOM 3655 C C . VAL B 1 136 ? -11.719 15.555 23.141 1 95.12 136 VAL B C 1
ATOM 3657 O O . VAL B 1 136 ? -11.305 14.844 24.062 1 95.12 136 VAL B O 1
ATOM 3660 N N . ALA B 1 137 ? -12 15.109 21.984 1 95.75 137 ALA B N 1
ATOM 3661 C CA . ALA B 1 137 ? -11.773 13.703 21.656 1 95.75 137 ALA B CA 1
ATOM 3662 C C . ALA B 1 137 ? -10.297 13.344 21.781 1 95.75 137 ALA B C 1
ATOM 3664 O O . ALA B 1 137 ? -9.961 12.281 22.312 1 95.75 137 ALA B O 1
ATOM 3665 N N . VAL B 1 138 ? -9.438 14.211 21.234 1 96 138 VAL B N 1
ATOM 3666 C CA . VAL B 1 138 ? -7.996 13.992 21.359 1 96 138 VAL B CA 1
ATOM 3667 C C . VAL B 1 138 ? -7.605 13.938 22.828 1 96 138 VAL B C 1
ATOM 3669 O O . VAL B 1 138 ? -6.93 12.992 23.266 1 96 138 VAL B O 1
ATOM 3672 N N . GLY B 1 139 ? -8.039 14.945 23.609 1 92.69 139 GLY B N 1
ATOM 3673 C CA . GLY B 1 139 ? -7.699 15.023 25.016 1 92.69 139 GLY B CA 1
ATOM 3674 C C . GLY B 1 139 ? -8.242 13.859 25.828 1 92.69 139 GLY B C 1
ATOM 3675 O O . GLY B 1 139 ? -7.68 13.5 26.859 1 92.69 139 GLY B O 1
ATOM 3676 N N . GLY B 1 140 ? -9.289 13.266 25.359 1 89.5 140 GLY B N 1
ATOM 3677 C CA . GLY B 1 140 ? -9.93 12.156 26.047 1 89.5 140 GLY B CA 1
ATOM 3678 C C . GLY B 1 140 ? -9.312 10.812 25.734 1 89.5 140 GLY B C 1
ATOM 3679 O O . GLY B 1 140 ? -9.75 9.781 26.25 1 89.5 140 GLY B O 1
ATOM 3680 N N . THR B 1 141 ? -8.344 10.789 24.906 1 89.62 141 THR B N 1
ATOM 3681 C CA . THR B 1 141 ? -7.688 9.539 24.547 1 89.62 141 THR B CA 1
ATOM 3682 C C . THR B 1 141 ? -6.73 9.094 25.641 1 89.62 141 THR B C 1
ATOM 3684 O O . THR B 1 141 ? -6.035 9.914 26.234 1 89.62 141 THR B O 1
ATOM 3687 N N . SER B 1 142 ? -6.797 7.809 26.016 1 85.69 142 SER B N 1
ATOM 3688 C CA . SER B 1 142 ? -5.93 7.23 27.031 1 85.69 142 SER B CA 1
ATOM 3689 C C . SER B 1 142 ? -5.266 5.949 26.547 1 85.69 142 SER B C 1
ATOM 3691 O O . SER B 1 142 ? -5.66 5.398 25.516 1 85.69 142 SER B O 1
ATOM 3693 N N . GLY B 1 143 ? -4.145 5.578 27.219 1 80.06 143 GLY B N 1
ATOM 3694 C CA . GLY B 1 143 ? -3.535 4.281 26.953 1 80.06 143 GLY B CA 1
ATOM 3695 C C . GLY B 1 143 ? -2.52 4.312 25.828 1 80.06 143 GLY B C 1
ATOM 3696 O O . GLY B 1 143 ? -2.236 3.283 25.219 1 80.06 143 GLY B O 1
ATOM 3697 N N . LEU B 1 144 ? -2.1 5.484 25.469 1 82.31 144 LEU B N 1
ATOM 3698 C CA . LEU B 1 144 ? -1.066 5.559 24.438 1 82.31 144 LEU B CA 1
ATOM 3699 C C . LEU B 1 144 ? 0.289 5.141 25 1 82.31 144 LEU B C 1
ATOM 3701 O O . LEU B 1 144 ? 0.615 5.457 26.156 1 82.31 144 LEU B O 1
ATOM 3705 N N . THR B 1 145 ? 1.02 4.133 24.328 1 78.38 145 THR B N 1
ATOM 3706 C CA . THR B 1 145 ? 2.322 3.629 24.75 1 78.38 145 THR B CA 1
ATOM 3707 C C . THR B 1 145 ? 3.447 4.438 24.109 1 78.38 145 THR B C 1
ATOM 3709 O O . THR B 1 145 ? 3.562 4.492 22.891 1 78.38 145 THR B O 1
ATOM 3712 N N . THR B 1 146 ? 3.629 5.715 24.438 1 68.88 146 THR B N 1
ATOM 3713 C CA . THR B 1 146 ? 4.676 6.52 23.812 1 68.88 146 THR B CA 1
ATOM 3714 C C . THR B 1 146 ? 6.055 5.941 24.109 1 68.88 146 THR B C 1
ATOM 3716 O O . THR B 1 146 ? 6.27 5.379 25.188 1 68.88 146 THR B O 1
ATOM 3719 N N . VAL B 1 147 ? 6.793 5.77 22.984 1 62.97 147 VAL B N 1
ATOM 3720 C CA . VAL B 1 147 ? 8.133 5.23 23.156 1 62.97 147 VAL B CA 1
ATOM 3721 C C . VAL B 1 147 ? 9.172 6.289 22.797 1 62.97 147 VAL B C 1
ATOM 3723 O O . VAL B 1 147 ? 8.906 7.152 21.953 1 62.97 147 VAL B O 1
ATOM 3726 N N . CYS B 1 148 ? 10.07 6.496 23.547 1 57.56 148 CYS B N 1
ATOM 3727 C CA . CYS B 1 148 ? 11.219 7.328 23.203 1 57.56 148 CYS B CA 1
ATOM 3728 C C . CYS B 1 148 ? 12.328 6.492 22.578 1 57.56 148 CYS B C 1
ATOM 3730 O O . CYS B 1 148 ? 13.094 5.836 23.281 1 57.56 148 CYS B O 1
ATOM 3732 N N . PRO B 1 149 ? 12.102 6.246 21.266 1 55.75 149 PRO B N 1
ATOM 3733 C CA . PRO B 1 149 ? 13.227 5.453 20.766 1 55.75 149 PRO B CA 1
ATOM 3734 C C . PRO B 1 149 ? 14.57 6.137 20.984 1 55.75 149 PRO B C 1
ATOM 3736 O O . PRO B 1 149 ? 14.633 7.367 21.062 1 55.75 149 PRO B O 1
ATOM 3739 N N . PRO B 1 150 ? 15.57 5.309 21.328 1 48.81 150 PRO B N 1
ATOM 3740 C CA . PRO B 1 150 ? 16.875 5.949 21.422 1 48.81 150 PRO B CA 1
ATOM 3741 C C . PRO B 1 150 ? 17.203 6.816 20.203 1 48.81 150 PRO B C 1
ATOM 3743 O O . PRO B 1 150 ? 16.797 6.496 19.094 1 48.81 150 PRO B O 1
ATOM 3746 N N . VAL B 1 151 ? 17.422 8.078 20.562 1 42.88 151 VAL B N 1
ATOM 3747 C CA . VAL B 1 151 ? 17.875 9 19.531 1 42.88 151 VAL B CA 1
ATOM 3748 C C . VAL B 1 151 ? 18.859 8.297 18.594 1 42.88 151 VAL B C 1
ATOM 3750 O O . VAL B 1 151 ? 20.016 8.062 18.969 1 42.88 151 VAL B O 1
ATOM 3753 N N . VAL B 1 152 ? 18.609 7.164 18.172 1 42.38 152 VAL B N 1
ATOM 3754 C CA . VAL B 1 152 ? 19.641 6.789 17.219 1 42.38 152 VAL B CA 1
ATOM 3755 C C . VAL B 1 152 ? 19.766 7.863 16.141 1 42.38 152 VAL B C 1
ATOM 3757 O O . VAL B 1 152 ? 18.75 8.281 15.555 1 42.38 152 VAL B O 1
ATOM 3760 N N . ALA B 1 153 ? 20.719 8.812 16.312 1 38.5 153 ALA B N 1
ATOM 3761 C CA . ALA B 1 153 ? 21.062 9.734 15.227 1 38.5 153 ALA B CA 1
ATOM 3762 C C . ALA B 1 153 ? 20.609 9.18 13.883 1 38.5 153 ALA B C 1
ATOM 3764 O O . ALA B 1 153 ? 21.047 8.094 13.477 1 38.5 153 ALA B O 1
ATOM 3765 N N . ALA B 1 154 ? 19.453 9.133 13.609 1 43.72 154 ALA B N 1
ATOM 3766 C CA . ALA B 1 154 ? 18.938 8.695 12.312 1 43.72 154 ALA B CA 1
ATOM 3767 C C . ALA B 1 154 ? 19.922 9.016 11.195 1 43.72 154 ALA B C 1
ATOM 3769 O O . ALA B 1 154 ? 19.766 10.008 10.484 1 43.72 154 ALA B O 1
ATOM 3770 N N . SER B 1 155 ? 21.109 9.141 11.461 1 39.84 155 SER B N 1
ATOM 3771 C CA . SER B 1 155 ? 21.906 9.227 10.242 1 39.84 155 SER B CA 1
ATOM 3772 C C . SER B 1 155 ? 21.516 8.133 9.25 1 39.84 155 SER B C 1
ATOM 3774 O O . SER B 1 155 ? 22.094 7.047 9.266 1 39.84 155 SER B O 1
ATOM 3776 N N . GLY B 1 156 ? 20.281 7.82 9.188 1 46.03 156 GLY B N 1
ATOM 3777 C CA . GLY B 1 156 ? 20.078 6.848 8.125 1 46.03 156 GLY B CA 1
ATOM 3778 C C . GLY B 1 156 ? 21.078 6.98 6.996 1 46.03 156 GLY B C 1
ATOM 3779 O O . GLY B 1 156 ? 21.688 8.039 6.82 1 46.03 156 GLY B O 1
ATOM 3780 N N . PRO B 1 157 ? 21.672 5.879 6.707 1 47.53 157 PRO B N 1
ATOM 3781 C CA . PRO B 1 157 ? 22.656 6.023 5.633 1 47.53 157 PRO B CA 1
ATOM 3782 C C . PRO B 1 157 ? 22.219 7.012 4.555 1 47.53 157 PRO B C 1
ATOM 3784 O O . PRO B 1 157 ? 21.016 7.117 4.262 1 47.53 157 PRO B O 1
ATOM 3787 N N . LEU B 1 158 ? 22.969 8.016 4.445 1 50.88 158 LEU B N 1
ATOM 3788 C CA . LEU B 1 158 ? 22.828 8.883 3.281 1 50.88 158 LEU B CA 1
ATOM 3789 C C . LEU B 1 158 ? 22.359 8.094 2.066 1 50.88 158 LEU B C 1
ATOM 3791 O O . LEU B 1 158 ? 22.625 6.898 1.95 1 50.88 158 LEU B O 1
ATOM 3795 N N . LEU B 1 159 ? 21.25 8.531 1.398 1 57.06 159 LEU B N 1
ATOM 3796 C CA . LEU B 1 159 ? 20.688 8 0.163 1 57.06 159 LEU B CA 1
ATOM 3797 C C . LEU B 1 159 ? 21.781 7.363 -0.697 1 57.06 159 LEU B C 1
ATOM 3799 O O . LEU B 1 159 ? 21.5 6.434 -1.462 1 57.06 159 LEU B O 1
ATOM 3803 N N . SER B 1 160 ? 23.062 7.891 -0.502 1 55.53 160 SER B N 1
ATOM 3804 C CA . SER B 1 160 ? 24.156 7.34 -1.291 1 55.53 160 SER B CA 1
ATOM 3805 C C . SER B 1 160 ? 24.391 5.871 -0.953 1 55.53 160 SER B C 1
ATOM 3807 O O . SER B 1 160 ? 24.953 5.125 -1.763 1 55.53 160 SER B O 1
ATOM 3809 N N . ALA B 1 161 ? 23.828 5.426 0.158 1 60.59 161 ALA B N 1
ATOM 3810 C CA . ALA B 1 161 ? 24.109 4.066 0.604 1 60.59 161 ALA B CA 1
ATOM 3811 C C . ALA B 1 161 ? 23.031 3.092 0.144 1 60.59 161 ALA B C 1
ATOM 3813 O O . ALA B 1 161 ? 23.094 1.9 0.458 1 60.59 161 ALA B O 1
ATOM 3814 N N . ARG B 1 162 ? 22.156 3.596 -0.787 1 78.19 162 ARG B N 1
ATOM 3815 C CA . ARG B 1 162 ? 21.094 2.703 -1.238 1 78.19 162 ARG B CA 1
ATOM 3816 C C . ARG B 1 162 ? 21.234 2.393 -2.725 1 78.19 162 ARG B C 1
ATOM 3818 O O . ARG B 1 162 ? 20.578 3.014 -3.559 1 78.19 162 ARG B O 1
ATOM 3825 N N . PRO B 1 163 ? 22.156 1.501 -3.07 1 75.19 163 PRO B N 1
ATOM 3826 C CA . PRO B 1 163 ? 22.484 1.232 -4.473 1 75.19 163 PRO B CA 1
ATOM 3827 C C . PRO B 1 163 ? 21.281 0.736 -5.27 1 75.19 163 PRO B C 1
ATOM 3829 O O . PRO B 1 163 ? 21.297 0.765 -6.504 1 75.19 163 PRO B O 1
ATOM 3832 N N . TRP B 1 164 ? 20.219 0.403 -4.547 1 81.19 164 TRP B N 1
ATOM 3833 C CA . TRP B 1 164 ? 19.078 -0.146 -5.266 1 81.19 164 TRP B CA 1
ATOM 3834 C C . TRP B 1 164 ? 18.156 0.967 -5.77 1 81.19 164 TRP B C 1
ATOM 3836 O O . TRP B 1 164 ? 17.281 0.729 -6.605 1 81.19 164 TRP B O 1
ATOM 3846 N N . LEU B 1 165 ? 18.422 2.141 -5.324 1 84 165 LEU B N 1
ATOM 3847 C CA . LEU B 1 165 ? 17.609 3.26 -5.777 1 84 165 LEU B CA 1
ATOM 3848 C C . LEU B 1 165 ? 18.219 3.916 -7.012 1 84 165 LEU B C 1
ATOM 3850 O O . LEU B 1 165 ? 19.438 4.125 -7.074 1 84 165 LEU B O 1
ATOM 3854 N N . SER B 1 166 ? 17.375 4.086 -8.047 1 83.56 166 SER B N 1
ATOM 3855 C CA . SER B 1 166 ? 17.859 4.883 -9.172 1 83.56 166 SER B CA 1
ATOM 3856 C C . SER B 1 166 ? 18.172 6.309 -8.742 1 83.56 166 SER B C 1
ATOM 3858 O O . SER B 1 166 ? 17.672 6.785 -7.727 1 83.56 166 SER B O 1
ATOM 3860 N N . ARG B 1 167 ? 19 6.961 -9.539 1 85.25 167 ARG B N 1
ATOM 3861 C CA . ARG B 1 167 ? 19.375 8.344 -9.242 1 85.25 167 ARG B CA 1
ATOM 3862 C C . ARG B 1 167 ? 18.156 9.258 -9.289 1 85.25 167 ARG B C 1
ATOM 3864 O O . ARG B 1 167 ? 18.016 10.172 -8.477 1 85.25 167 ARG B O 1
ATOM 3871 N N . ARG B 1 168 ? 17.266 8.969 -10.219 1 88.88 168 ARG B N 1
ATOM 3872 C CA . ARG B 1 168 ? 16.031 9.75 -10.312 1 88.88 168 ARG B CA 1
ATOM 3873 C C . ARG B 1 168 ? 15.203 9.617 -9.039 1 88.88 168 ARG B C 1
ATOM 3875 O O . ARG B 1 168 ? 14.734 10.617 -8.492 1 88.88 168 ARG B O 1
ATOM 3882 N N . GLN B 1 169 ? 15.07 8.406 -8.594 1 87.88 169 GLN B N 1
ATOM 3883 C CA . GLN B 1 169 ? 14.289 8.141 -7.395 1 87.88 169 GLN B CA 1
ATOM 3884 C C . GLN B 1 169 ? 14.961 8.734 -6.16 1 87.88 169 GLN B C 1
ATOM 3886 O O . GLN B 1 169 ? 14.281 9.188 -5.238 1 87.88 169 GLN B O 1
ATOM 3891 N N . ALA B 1 170 ? 16.25 8.719 -6.176 1 87 170 ALA B N 1
ATOM 3892 C CA . ALA B 1 170 ? 16.984 9.32 -5.066 1 87 170 ALA B CA 1
ATOM 3893 C C . ALA B 1 170 ? 16.672 10.805 -4.941 1 87 170 ALA B C 1
ATOM 3895 O O . ALA B 1 170 ? 16.438 11.312 -3.842 1 87 170 ALA B O 1
ATOM 3896 N N . ILE B 1 171 ? 16.641 11.438 -6.074 1 89.88 171 ILE B N 1
ATOM 3897 C CA . ILE B 1 171 ? 16.344 12.867 -6.078 1 89.88 171 ILE B CA 1
ATOM 3898 C C . ILE B 1 171 ? 14.93 13.102 -5.551 1 89.88 171 ILE B C 1
ATOM 3900 O O . ILE B 1 171 ? 14.703 14.008 -4.742 1 89.88 171 ILE B O 1
ATOM 3904 N N . LEU B 1 172 ? 14.008 12.297 -5.922 1 90.38 172 LEU B N 1
ATOM 3905 C CA . LEU B 1 172 ? 12.602 12.461 -5.562 1 90.38 172 LEU B CA 1
ATOM 3906 C C . LEU B 1 172 ? 12.406 12.312 -4.055 1 90.38 172 LEU B C 1
ATOM 3908 O O . LEU B 1 172 ? 11.586 13.016 -3.459 1 90.38 172 LEU B O 1
ATOM 3912 N N . ILE B 1 173 ? 13.172 11.547 -3.457 1 86.69 173 ILE B N 1
ATOM 3913 C CA . ILE B 1 173 ? 12.984 11.25 -2.041 1 86.69 173 ILE B CA 1
ATOM 3914 C C . ILE B 1 173 ? 13.734 12.281 -1.198 1 86.69 173 ILE B C 1
ATOM 3916 O O . ILE B 1 173 ? 13.297 12.633 -0.098 1 86.69 173 ILE B O 1
ATOM 3920 N N . LEU B 1 174 ? 14.773 12.734 -1.751 1 87.62 174 LEU B N 1
ATOM 3921 C CA . LEU B 1 174 ? 15.648 13.625 -0.991 1 87.62 174 LEU B CA 1
ATOM 3922 C C . LEU B 1 174 ? 15.117 15.055 -1.006 1 87.62 174 LEU B C 1
ATOM 3924 O O . LEU B 1 174 ? 15.352 15.82 -0.066 1 87.62 174 LEU B O 1
ATOM 3928 N N . ALA B 1 175 ? 14.398 15.391 -2.012 1 90.69 175 ALA B N 1
ATOM 3929 C CA . ALA B 1 175 ? 13.961 16.781 -2.168 1 90.69 175 ALA B CA 1
ATOM 3930 C C . ALA B 1 175 ? 13.086 17.203 -0.995 1 90.69 175 ALA B C 1
ATOM 3932 O O . ALA B 1 175 ? 13.383 18.203 -0.326 1 90.69 175 ALA B O 1
ATOM 3933 N N . PRO B 1 176 ? 12.086 16.406 -0.696 1 88.44 176 PRO B N 1
ATOM 3934 C CA . PRO B 1 176 ? 11.281 16.797 0.469 1 88.44 176 PRO B CA 1
ATOM 3935 C C . PRO B 1 176 ? 12.078 16.75 1.771 1 88.44 176 PRO B C 1
ATOM 3937 O O . PRO B 1 176 ? 11.859 17.578 2.662 1 88.44 176 PRO B O 1
ATOM 3940 N N . GLN B 1 177 ? 12.984 15.891 1.928 1 85.88 177 GLN B N 1
ATOM 3941 C CA . GLN B 1 177 ? 13.797 15.781 3.135 1 85.88 177 GLN B CA 1
ATOM 3942 C C . GLN B 1 177 ? 14.688 17.016 3.312 1 85.88 177 GLN B C 1
ATOM 3944 O O . GLN B 1 177 ? 14.797 17.547 4.414 1 85.88 177 GLN B O 1
ATOM 3949 N N . LEU B 1 178 ? 15.289 17.391 2.213 1 86.69 178 LEU B N 1
ATOM 3950 C CA . LEU B 1 178 ? 16.156 18.562 2.256 1 86.69 178 LEU B CA 1
ATOM 3951 C C . LEU B 1 178 ? 15.352 19.812 2.557 1 86.69 178 LEU B C 1
ATOM 3953 O O . LEU B 1 178 ? 15.852 20.734 3.211 1 86.69 178 LEU B O 1
ATOM 3957 N N . THR B 1 179 ? 14.203 19.859 1.99 1 84.44 179 THR B N 1
ATOM 3958 C CA . THR B 1 179 ? 13.328 21.016 2.234 1 84.44 179 THR B CA 1
ATOM 3959 C C . THR B 1 179 ? 13.016 21.141 3.723 1 84.44 179 THR B C 1
ATOM 3961 O O . THR B 1 179 ? 12.953 22.25 4.254 1 84.44 179 THR B O 1
ATOM 3964 N N . GLN B 1 180 ? 12.836 20.094 4.391 1 77.5 180 GLN B N 1
ATOM 3965 C CA . GLN B 1 180 ? 12.547 20.094 5.82 1 77.5 180 GLN B CA 1
ATOM 3966 C C . GLN B 1 180 ? 13.75 20.578 6.625 1 77.5 180 GLN B C 1
ATOM 3968 O O . GLN B 1 180 ? 13.602 21.297 7.609 1 77.5 180 GLN B O 1
ATOM 3973 N N . VAL B 1 181 ? 14.875 20.203 6.184 1 76.12 181 VAL B N 1
ATOM 3974 C CA . VAL B 1 181 ? 16.094 20.516 6.918 1 76.12 181 VAL B CA 1
ATOM 3975 C C . VAL B 1 181 ? 16.516 21.953 6.637 1 76.12 181 VAL B C 1
ATOM 3977 O O . VAL B 1 181 ? 16.984 22.656 7.531 1 76.12 181 VAL B O 1
ATOM 3980 N N . ARG B 1 182 ? 16.375 22.344 5.402 1 76.5 182 ARG B N 1
ATOM 3981 C CA . ARG B 1 182 ? 16.891 23.656 4.977 1 76.5 182 ARG B CA 1
ATOM 3982 C C . ARG B 1 182 ? 15.867 24.75 5.234 1 76.5 182 ARG B C 1
ATOM 3984 O O . ARG B 1 182 ? 16.188 25.938 5.121 1 76.5 182 ARG B O 1
ATOM 3991 N N . GLY B 1 183 ? 14.617 24.328 5.535 1 70.81 183 GLY B N 1
ATOM 3992 C CA . GLY B 1 183 ? 13.672 25.359 5.957 1 70.81 183 GLY B CA 1
ATOM 3993 C C . GLY B 1 183 ? 12.609 25.656 4.918 1 70.81 183 GLY B C 1
ATOM 3994 O O . GLY B 1 183 ? 11.75 26.516 5.129 1 70.81 183 GLY B O 1
ATOM 3995 N N . GLY B 1 184 ? 12.758 25.031 3.75 1 77.38 184 GLY B N 1
ATOM 3996 C CA . GLY B 1 184 ? 11.68 25.281 2.807 1 77.38 184 GLY B CA 1
ATOM 3997 C C . GLY B 1 184 ? 12.086 25.062 1.361 1 77.38 184 GLY B C 1
ATOM 3998 O O . GLY B 1 184 ? 13.242 24.734 1.079 1 77.38 184 GLY B O 1
ATOM 3999 N N . TYR B 1 185 ? 11.133 25.25 0.457 1 82.94 185 TYR B N 1
ATOM 4000 C CA . TYR B 1 185 ? 11.297 25.047 -0.976 1 82.94 185 TYR B CA 1
ATOM 4001 C C . TYR B 1 185 ? 12.359 25.969 -1.551 1 82.94 185 TYR B C 1
ATOM 4003 O O . TYR B 1 185 ? 13.211 25.547 -2.336 1 82.94 185 TYR B O 1
ATOM 4011 N N . ASP B 1 186 ? 12.383 27.203 -1.123 1 82.81 186 ASP B N 1
ATOM 4012 C CA . ASP B 1 186 ? 13.25 28.219 -1.718 1 82.81 186 ASP B CA 1
ATOM 4013 C C . ASP B 1 186 ? 14.695 28.031 -1.284 1 82.81 186 ASP B C 1
ATOM 4015 O O . ASP B 1 186 ? 15.617 28.516 -1.948 1 82.81 186 ASP B O 1
ATOM 4019 N N . ASP B 1 187 ? 14.898 27.312 -0.291 1 84.56 187 ASP B N 1
ATOM 4020 C CA . ASP B 1 187 ? 16.234 27.156 0.262 1 84.56 187 ASP B CA 1
ATOM 4021 C C . ASP B 1 187 ? 16.922 25.922 -0.299 1 84.56 187 ASP B C 1
ATOM 4023 O O . ASP B 1 187 ? 18.047 25.594 0.088 1 84.56 187 ASP B O 1
ATOM 4027 N N . VAL B 1 188 ? 16.25 25.219 -1.124 1 90.12 188 VAL B N 1
ATOM 4028 C CA . VAL B 1 188 ? 16.812 24.031 -1.76 1 90.12 188 VAL B CA 1
ATOM 4029 C C . VAL B 1 188 ? 17.078 24.312 -3.236 1 90.12 188 VAL B C 1
ATOM 4031 O O . VAL B 1 188 ? 16.266 24.938 -3.914 1 90.12 188 VAL B O 1
ATOM 4034 N N . THR B 1 189 ? 18.281 23.984 -3.703 1 92.38 189 THR B N 1
ATOM 4035 C CA . THR B 1 189 ? 18.656 24.188 -5.098 1 92.38 189 THR B CA 1
ATOM 4036 C C . THR B 1 189 ? 18.875 22.859 -5.801 1 92.38 189 THR B C 1
ATOM 4038 O O . THR B 1 189 ? 18.953 21.812 -5.148 1 92.38 189 THR B O 1
ATOM 4041 N N . MET B 1 190 ? 18.891 22.984 -7.098 1 93.5 190 MET B N 1
ATOM 4042 C CA . MET B 1 190 ? 19.219 21.797 -7.875 1 93.5 190 MET B CA 1
ATOM 4043 C C . MET B 1 190 ? 20.625 21.281 -7.523 1 93.5 190 MET B C 1
ATOM 4045 O O . MET B 1 190 ? 20.859 20.078 -7.531 1 93.5 190 MET B O 1
ATOM 4049 N N . GLU B 1 191 ? 21.5 22.141 -7.238 1 92.88 191 GLU B N 1
ATOM 4050 C CA . GLU B 1 191 ? 22.859 21.766 -6.824 1 92.88 191 GLU B CA 1
ATOM 4051 C C . GLU B 1 191 ? 22.828 20.984 -5.508 1 92.88 191 GLU B C 1
ATOM 4053 O O . GLU B 1 191 ? 23.531 19.984 -5.359 1 92.88 191 GLU B O 1
ATOM 4058 N N . ASP B 1 192 ? 22 21.484 -4.625 1 92.06 192 ASP B N 1
ATOM 4059 C CA . ASP B 1 192 ? 21.828 20.781 -3.355 1 92.06 192 ASP B CA 1
ATOM 4060 C C . ASP B 1 192 ? 21.312 19.359 -3.57 1 92.06 192 ASP B C 1
ATOM 4062 O O . ASP B 1 192 ? 21.797 18.422 -2.938 1 92.06 192 ASP B O 1
ATOM 4066 N N . LEU B 1 193 ? 20.312 19.234 -4.445 1 91.56 193 LEU B N 1
ATOM 4067 C CA . LEU B 1 193 ? 19.672 17.938 -4.715 1 91.56 193 LEU B CA 1
ATOM 4068 C C . LEU B 1 193 ? 20.656 16.984 -5.379 1 91.56 193 LEU B C 1
ATOM 4070 O O . LEU B 1 193 ? 20.734 15.805 -5.012 1 91.56 193 LEU B O 1
ATOM 4074 N N . GLY B 1 194 ? 21.375 17.469 -6.355 1 90.56 194 GLY B N 1
ATOM 4075 C CA . GLY B 1 194 ? 22.406 16.656 -6.984 1 90.56 194 GLY B CA 1
ATOM 4076 C C . GLY B 1 194 ? 23.438 16.141 -6 1 90.56 194 GLY B C 1
ATOM 4077 O O . GLY B 1 194 ? 23.719 14.945 -5.953 1 90.56 194 GLY B O 1
ATOM 4078 N N . THR B 1 195 ? 23.953 17.031 -5.152 1 88.62 195 THR B N 1
ATOM 4079 C CA . THR B 1 195 ? 24.984 16.688 -4.168 1 88.62 195 THR B CA 1
ATOM 4080 C C . THR B 1 195 ? 24.453 15.648 -3.182 1 88.62 195 THR B C 1
ATOM 4082 O O . THR B 1 195 ? 25.156 14.68 -2.861 1 88.62 195 THR B O 1
ATOM 4085 N N . ALA B 1 196 ? 23.266 15.891 -2.764 1 86 196 ALA B N 1
ATOM 4086 C CA . ALA B 1 196 ? 22.656 14.961 -1.807 1 86 196 ALA B CA 1
ATOM 4087 C C . ALA B 1 196 ? 22.484 13.578 -2.414 1 86 196 ALA B C 1
ATOM 4089 O O . ALA B 1 196 ? 22.594 12.57 -1.711 1 86 196 ALA B O 1
ATOM 4090 N N . ALA B 1 197 ? 22.219 13.516 -3.67 1 86.56 197 ALA B N 1
ATOM 4091 C CA . ALA B 1 197 ? 22.016 12.25 -4.371 1 86.56 197 ALA B CA 1
ATOM 4092 C C . ALA B 1 197 ? 23.344 11.664 -4.844 1 86.56 197 ALA B C 1
ATOM 4094 O O . ALA B 1 197 ? 23.359 10.664 -5.566 1 86.56 197 ALA B O 1
ATOM 4095 N N . GLY B 1 198 ? 24.406 12.32 -4.527 1 86 198 GLY B N 1
ATOM 4096 C CA . GLY B 1 198 ? 25.719 11.82 -4.887 1 86 198 GLY B CA 1
ATOM 4097 C C . GLY B 1 198 ? 26.109 12.141 -6.32 1 86 198 GLY B C 1
ATOM 4098 O O . GLY B 1 198 ? 26.859 11.398 -6.945 1 86 198 GLY B O 1
ATOM 4099 N N . MET B 1 199 ? 25.469 13.055 -6.816 1 89.12 199 MET B N 1
ATOM 4100 C CA . MET B 1 199 ? 25.75 13.492 -8.18 1 89.12 199 MET B CA 1
ATOM 4101 C C . MET B 1 199 ? 26.016 14.992 -8.227 1 89.12 199 MET B C 1
ATOM 4103 O O . MET B 1 199 ? 25.938 15.68 -7.203 1 89.12 199 MET B O 1
ATOM 4107 N N . SER B 1 200 ? 26.469 15.461 -9.414 1 87.56 200 SER B N 1
ATOM 4108 C CA . SER B 1 200 ? 26.609 16.891 -9.617 1 87.56 200 SER B CA 1
ATOM 4109 C C . SER B 1 200 ? 25.266 17.562 -9.867 1 87.56 200 SER B C 1
ATOM 4111 O O . SER B 1 200 ? 24.281 16.891 -10.203 1 87.56 200 SER B O 1
ATOM 4113 N N . GLY B 1 201 ? 25.234 18.906 -9.609 1 87 201 GLY B N 1
ATOM 4114 C CA . GLY B 1 201 ? 24.047 19.656 -9.977 1 87 201 GLY B CA 1
ATOM 4115 C C . GLY B 1 201 ? 23.688 19.516 -11.438 1 87 201 GLY B C 1
ATOM 4116 O O . GLY B 1 201 ? 22.516 19.344 -11.781 1 87 201 GLY B O 1
ATOM 4117 N N . ALA B 1 202 ? 24.672 19.5 -12.281 1 89.94 202 ALA B N 1
ATOM 4118 C CA . ALA B 1 202 ? 24.469 19.344 -13.719 1 89.94 202 ALA B CA 1
ATOM 4119 C C . ALA B 1 202 ? 23.844 18 -14.047 1 89.94 202 ALA B C 1
ATOM 4121 O O . ALA B 1 202 ? 22.969 17.906 -14.914 1 89.94 202 ALA B O 1
ATOM 4122 N N . ALA B 1 203 ? 24.203 17.016 -13.398 1 91.25 203 ALA B N 1
ATOM 4123 C CA . ALA B 1 203 ? 23.656 15.688 -13.609 1 91.25 203 ALA B CA 1
ATOM 4124 C C . ALA B 1 203 ? 22.188 15.617 -13.195 1 91.25 203 ALA B C 1
ATOM 4126 O O . ALA B 1 203 ? 21.406 14.906 -13.805 1 91.25 203 ALA B O 1
ATOM 4127 N N . ALA B 1 204 ? 21.844 16.344 -12.109 1 92.5 204 ALA B N 1
ATOM 4128 C CA . ALA B 1 204 ? 20.453 16.375 -11.641 1 92.5 204 ALA B CA 1
ATOM 4129 C C . ALA B 1 204 ? 19.531 16.938 -12.711 1 92.5 204 ALA B C 1
ATOM 4131 O O . ALA B 1 204 ? 18.391 16.5 -12.836 1 92.5 204 ALA B O 1
ATOM 4132 N N . TYR B 1 205 ? 20.062 17.828 -13.516 1 94 205 TYR B N 1
ATOM 4133 C CA . TYR B 1 205 ? 19.266 18.469 -14.547 1 94 205 TYR B CA 1
ATOM 4134 C C . TYR B 1 205 ? 18.953 17.5 -15.68 1 94 205 TYR B C 1
ATOM 4136 O O . TYR B 1 205 ? 18.031 17.719 -16.453 1 94 205 TYR B O 1
ATOM 4144 N N . HIS B 1 206 ? 19.688 16.453 -15.797 1 93.75 206 HIS B N 1
ATOM 4145 C CA . HIS B 1 206 ? 19.391 15.414 -16.781 1 93.75 206 HIS B CA 1
ATOM 4146 C C . HIS B 1 206 ? 18.125 14.656 -16.422 1 93.75 206 HIS B C 1
ATOM 4148 O O . HIS B 1 206 ? 17.438 14.133 -17.312 1 93.75 206 HIS B O 1
ATOM 4154 N N . TYR B 1 207 ? 17.797 14.672 -15.188 1 93.44 207 TYR B N 1
ATOM 4155 C CA . TYR B 1 207 ? 16.625 13.938 -14.742 1 93.44 207 TYR B CA 1
ATOM 4156 C C . TYR B 1 207 ? 15.414 14.859 -14.617 1 93.44 207 TYR B C 1
ATOM 4158 O O . TYR B 1 207 ? 14.289 14.453 -14.898 1 93.44 207 TYR B O 1
ATOM 4166 N N . PHE B 1 208 ? 15.703 16.016 -14.141 1 95.81 208 PHE B N 1
ATOM 4167 C CA . PHE B 1 208 ? 14.625 16.984 -13.953 1 95.81 208 PHE B CA 1
ATOM 4168 C C . PHE B 1 208 ? 15.047 18.375 -14.445 1 95.81 208 PHE B C 1
ATOM 4170 O O . PHE B 1 208 ? 16.078 18.906 -14.016 1 95.81 208 PHE B O 1
ATOM 4177 N N . PRO B 1 209 ? 14.219 18.922 -15.258 1 94.69 209 PRO B N 1
ATOM 4178 C CA . PRO B 1 209 ? 14.594 20.203 -15.859 1 94.69 209 PRO B CA 1
ATOM 4179 C C . PRO B 1 209 ? 14.648 21.344 -14.836 1 94.69 209 PRO B C 1
ATOM 4181 O O . PRO B 1 209 ? 15.328 22.344 -15.055 1 94.69 209 PRO B O 1
ATOM 4184 N N . SER B 1 210 ? 13.883 21.234 -13.766 1 94.31 210 SER B N 1
ATOM 4185 C CA . SER B 1 210 ? 13.852 22.297 -12.758 1 94.31 210 SER B CA 1
ATOM 4186 C C . SER B 1 210 ? 13.539 21.719 -11.375 1 94.31 210 SER B C 1
ATOM 4188 O O . SER B 1 210 ? 13.078 20.578 -11.258 1 94.31 210 SER B O 1
ATOM 4190 N N . LYS B 1 211 ? 13.805 22.516 -10.406 1 93.38 211 LYS B N 1
ATOM 4191 C CA . LYS B 1 211 ? 13.461 22.141 -9.039 1 93.38 211 LYS B CA 1
ATOM 4192 C C . LYS B 1 211 ? 11.953 21.953 -8.883 1 93.38 211 LYS B C 1
ATOM 4194 O O . LYS B 1 211 ? 11.508 21.062 -8.164 1 93.38 211 LYS B O 1
ATOM 4199 N N . ALA B 1 212 ? 11.195 22.828 -9.586 1 94.12 212 ALA B N 1
ATOM 4200 C CA . ALA B 1 212 ? 9.734 22.719 -9.547 1 94.12 212 ALA B CA 1
ATOM 4201 C C . ALA B 1 212 ? 9.266 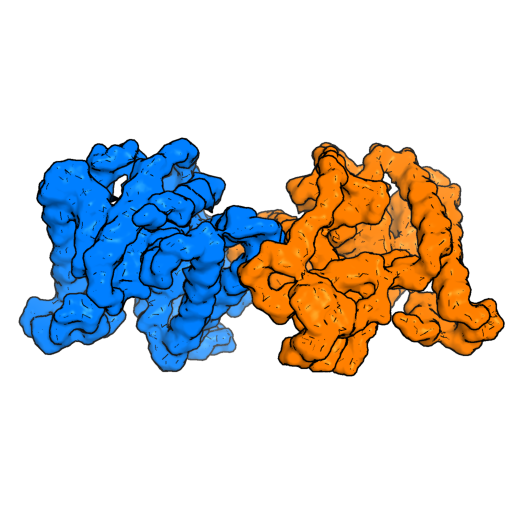21.359 -10.086 1 94.12 212 ALA B C 1
ATOM 4203 O O . ALA B 1 212 ? 8.328 20.766 -9.562 1 94.12 212 ALA B O 1
ATOM 4204 N N . ASP B 1 213 ? 9.953 20.891 -11.039 1 95.69 213 ASP B N 1
ATOM 4205 C CA . ASP B 1 213 ? 9.617 19.594 -11.625 1 95.69 213 ASP B CA 1
ATOM 4206 C C . ASP B 1 213 ? 9.914 18.453 -10.641 1 95.69 213 ASP B C 1
ATOM 4208 O O . ASP B 1 213 ? 9.195 17.453 -10.617 1 95.69 213 ASP B O 1
ATOM 4212 N N . VAL B 1 214 ? 10.953 18.594 -9.898 1 95.5 214 VAL B N 1
ATOM 4213 C CA . VAL B 1 214 ? 11.305 17.594 -8.891 1 95.5 214 VAL B CA 1
ATOM 4214 C C . VAL B 1 214 ? 10.18 17.5 -7.863 1 95.5 214 VAL B C 1
ATOM 4216 O O . VAL B 1 214 ? 9.703 16.406 -7.562 1 95.5 214 VAL B O 1
ATOM 4219 N N . PHE B 1 215 ? 9.766 18.609 -7.387 1 94.56 215 PHE B N 1
ATOM 4220 C CA . PHE B 1 215 ? 8.766 18.625 -6.328 1 94.56 215 PHE B CA 1
ATOM 4221 C C . PHE B 1 215 ? 7.402 18.188 -6.859 1 94.56 215 PHE B C 1
ATOM 4223 O O . PHE B 1 215 ? 6.664 17.484 -6.176 1 94.56 215 PHE B O 1
ATOM 4230 N N . GLN B 1 216 ? 7.09 18.656 -8.047 1 94.81 216 GLN B N 1
ATOM 4231 C CA . GLN B 1 216 ? 5.852 18.188 -8.656 1 94.81 216 GLN B CA 1
ATOM 4232 C C . GLN B 1 216 ? 5.828 16.672 -8.75 1 94.81 216 GLN B C 1
ATOM 4234 O O . GLN B 1 216 ? 4.824 16.031 -8.422 1 94.81 216 GLN B O 1
ATOM 4239 N N . ALA B 1 217 ? 6.922 16.125 -9.188 1 94.56 217 ALA B N 1
ATOM 4240 C CA . ALA B 1 217 ? 7.02 14.68 -9.336 1 94.56 217 ALA B CA 1
ATOM 4241 C C . ALA B 1 217 ? 6.961 13.992 -7.973 1 94.56 217 ALA B C 1
ATOM 4243 O O . ALA B 1 217 ? 6.328 12.945 -7.832 1 94.56 217 ALA B O 1
ATOM 4244 N N . ALA B 1 218 ? 7.645 14.516 -6.996 1 93.94 218 ALA B N 1
ATOM 4245 C CA . ALA B 1 218 ? 7.629 13.961 -5.648 1 93.94 218 ALA B CA 1
ATOM 4246 C C . ALA B 1 218 ? 6.223 13.969 -5.062 1 93.94 218 ALA B C 1
ATOM 4248 O O . ALA B 1 218 ? 5.773 12.977 -4.488 1 93.94 218 ALA B O 1
ATOM 4249 N N . PHE B 1 219 ? 5.523 15.055 -5.246 1 93.88 219 PHE B N 1
ATOM 4250 C CA . PHE B 1 219 ? 4.176 15.18 -4.711 1 93.88 219 PHE B CA 1
ATOM 4251 C C . PHE B 1 219 ? 3.203 14.281 -5.469 1 93.88 219 PHE B C 1
ATOM 4253 O O . PHE B 1 219 ? 2.283 13.719 -4.875 1 93.88 219 PHE B O 1
ATOM 4260 N N . ALA B 1 220 ? 3.41 14.211 -6.766 1 92 220 ALA B N 1
ATOM 4261 C CA . ALA B 1 220 ? 2.594 13.305 -7.562 1 92 220 ALA B CA 1
ATOM 4262 C C . ALA B 1 220 ? 2.777 11.859 -7.105 1 92 220 ALA B C 1
ATOM 4264 O O . ALA B 1 220 ? 1.818 11.086 -7.074 1 92 220 ALA B O 1
ATOM 4265 N N . GLN B 1 221 ? 3.955 11.508 -6.793 1 90.75 221 GLN B N 1
ATOM 4266 C CA . GLN B 1 221 ? 4.242 10.172 -6.277 1 90.75 221 GLN B CA 1
ATOM 4267 C C . GLN B 1 221 ? 3.539 9.938 -4.945 1 90.75 221 GLN B C 1
ATOM 4269 O O . GLN B 1 221 ? 2.93 8.883 -4.738 1 90.75 221 GLN B O 1
ATOM 4274 N N . ALA B 1 222 ? 3.617 10.844 -4.062 1 92.31 222 ALA B N 1
ATOM 4275 C CA . ALA B 1 222 ? 2.938 10.742 -2.775 1 92.31 222 ALA B CA 1
ATOM 4276 C C . ALA B 1 222 ? 1.431 10.586 -2.963 1 92.31 222 ALA B C 1
ATOM 4278 O O . ALA B 1 222 ? 0.798 9.758 -2.299 1 92.31 222 ALA B O 1
ATOM 4279 N N . ALA B 1 223 ? 0.896 11.398 -3.863 1 91.44 223 ALA B N 1
ATOM 4280 C CA . ALA B 1 223 ? -0.534 11.328 -4.152 1 91.44 223 ALA B CA 1
ATOM 4281 C C . ALA B 1 223 ? -0.917 9.953 -4.707 1 91.44 223 ALA B C 1
ATOM 4283 O O . ALA B 1 223 ? -1.953 9.398 -4.34 1 91.44 223 ALA B O 1
ATOM 4284 N N . SER B 1 224 ? -0.078 9.477 -5.578 1 90.44 224 SER B N 1
ATOM 4285 C CA . SER B 1 224 ? -0.337 8.164 -6.164 1 90.44 224 SER B CA 1
ATOM 4286 C C . SER B 1 224 ? -0.317 7.07 -5.102 1 90.44 224 SER B C 1
ATOM 4288 O O . SER B 1 224 ? -1.133 6.148 -5.141 1 90.44 224 SER B O 1
ATOM 4290 N N . TRP B 1 225 ? 0.611 7.125 -4.184 1 92.19 225 TRP B N 1
ATOM 4291 C CA . TRP B 1 225 ? 0.675 6.176 -3.078 1 92.19 225 TRP B CA 1
ATOM 4292 C C . TRP B 1 225 ? -0.58 6.258 -2.215 1 92.19 225 TRP B C 1
ATOM 4294 O O . TRP B 1 225 ? -1.163 5.234 -1.854 1 92.19 225 TRP B O 1
ATOM 4304 N N . GLY B 1 226 ? -0.944 7.449 -1.907 1 94.31 226 GLY B N 1
ATOM 4305 C CA . GLY B 1 226 ? -2.152 7.652 -1.124 1 94.31 226 GLY B CA 1
ATOM 4306 C C . GLY B 1 226 ? -3.4 7.125 -1.806 1 94.31 226 GLY B C 1
ATOM 4307 O O . GLY B 1 226 ? -4.246 6.492 -1.167 1 94.31 226 GLY B O 1
ATOM 4308 N N . GLN B 1 227 ? -3.484 7.387 -3.09 1 90.75 227 GLN B N 1
ATOM 4309 C CA . GLN B 1 227 ? -4.641 6.926 -3.852 1 90.75 227 GLN B CA 1
ATOM 4310 C C . GLN B 1 227 ? -4.707 5.402 -3.889 1 90.75 227 GLN B C 1
ATOM 4312 O O . GLN B 1 227 ? -5.777 4.816 -3.721 1 90.75 227 GLN B O 1
ATOM 4317 N N . ALA B 1 228 ? -3.598 4.828 -4.141 1 90.94 228 ALA B N 1
ATOM 4318 C CA . ALA B 1 228 ? -3.545 3.369 -4.16 1 90.94 228 ALA B CA 1
ATOM 4319 C C . ALA B 1 228 ? -3.934 2.785 -2.807 1 90.94 228 ALA B C 1
ATOM 4321 O O . ALA B 1 228 ? -4.664 1.794 -2.736 1 90.94 228 ALA B O 1
ATOM 4322 N N . MET B 1 229 ? -3.432 3.365 -1.789 1 93.88 229 MET B N 1
ATOM 4323 C CA . MET B 1 229 ? -3.734 2.934 -0.427 1 93.88 229 MET B CA 1
ATOM 4324 C C . MET B 1 229 ? -5.23 3.02 -0.149 1 93.88 229 MET B C 1
ATOM 4326 O O . MET B 1 229 ? -5.82 2.086 0.398 1 93.88 229 MET B O 1
ATOM 4330 N N . LEU B 1 230 ? -5.855 4.09 -0.515 1 93.81 230 LEU B N 1
ATOM 4331 C CA . LEU B 1 230 ? -7.285 4.273 -0.293 1 93.81 230 LEU B CA 1
ATOM 4332 C C . LEU B 1 230 ? -8.094 3.285 -1.125 1 93.81 230 LEU B C 1
ATOM 4334 O O . LEU B 1 230 ? -9.047 2.682 -0.625 1 93.81 230 LEU B O 1
ATOM 4338 N N . GLU B 1 231 ? -7.688 3.145 -2.369 1 88.81 231 GLU B N 1
ATOM 4339 C CA . GLU B 1 231 ? -8.375 2.209 -3.252 1 88.81 231 GLU B CA 1
ATOM 4340 C C . GLU B 1 231 ? -8.336 0.79 -2.691 1 88.81 231 GLU B C 1
ATOM 4342 O O . GLU B 1 231 ? -9.344 0.078 -2.715 1 88.81 231 GLU B O 1
ATOM 4347 N N . GLN B 1 232 ? -7.219 0.39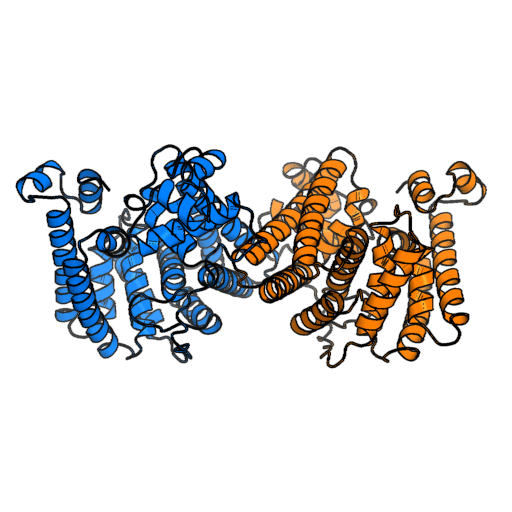2 -2.248 1 91.69 232 GLN B N 1
ATOM 4348 C CA . GLN B 1 232 ? -7.074 -0.928 -1.644 1 91.69 232 GLN B CA 1
ATOM 4349 C C . GLN B 1 232 ? -7.938 -1.06 -0.394 1 91.69 232 GLN B C 1
ATOM 4351 O O . GLN B 1 232 ? -8.602 -2.08 -0.196 1 91.69 232 GLN B O 1
ATOM 4356 N N . ALA B 1 233 ? -7.949 -0.041 0.429 1 92 233 ALA B N 1
ATOM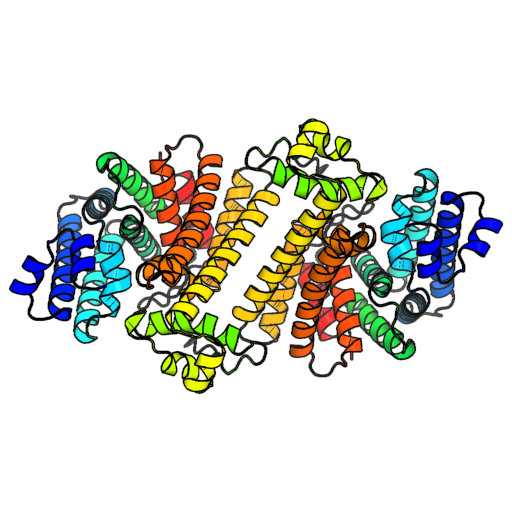 4357 C CA . ALA B 1 233 ? -8.711 -0.06 1.674 1 92 233 ALA B CA 1
ATOM 4358 C C . ALA B 1 233 ? -10.203 -0.207 1.398 1 92 233 ALA B C 1
ATOM 4360 O O . ALA B 1 233 ? -10.875 -1.052 1.999 1 92 233 ALA B O 1
ATOM 4361 N N . TRP B 1 234 ? -10.688 0.589 0.394 1 88.38 234 TRP B N 1
ATOM 4362 C CA . TRP B 1 234 ? -12.102 0.54 0.036 1 88.38 234 TRP B CA 1
ATOM 4363 C C . TRP B 1 234 ? -12.469 -0.828 -0.529 1 88.38 234 TRP B C 1
ATOM 4365 O O . TRP B 1 234 ? -13.547 -1.356 -0.237 1 88.38 234 TRP B O 1
ATOM 4375 N N . THR B 1 235 ? -11.594 -1.304 -1.288 1 85.88 235 THR B N 1
ATOM 4376 C CA . THR B 1 235 ? -11.883 -2.533 -2.02 1 85.88 235 THR B CA 1
ATOM 4377 C C . THR B 1 235 ? -11.859 -3.738 -1.081 1 85.88 235 THR B C 1
ATOM 4379 O O . THR B 1 235 ? -12.688 -4.645 -1.205 1 85.88 235 THR B O 1
ATOM 4382 N N . ALA B 1 236 ? -10.992 -3.721 -0.128 1 88.19 236 ALA B N 1
ATOM 4383 C CA . ALA B 1 236 ? -10.805 -4.863 0.76 1 88.19 236 ALA B CA 1
ATOM 4384 C C . ALA B 1 236 ? -11.781 -4.82 1.93 1 88.19 236 ALA B C 1
ATOM 4386 O O . ALA B 1 236 ? -11.992 -5.828 2.611 1 88.19 236 ALA B O 1
ATOM 4387 N N . ALA B 1 237 ? -12.344 -3.66 2.191 1 90.19 237 ALA B N 1
ATOM 4388 C CA . ALA B 1 237 ? -13.156 -3.461 3.391 1 90.19 237 ALA B CA 1
ATOM 4389 C C . ALA B 1 237 ? -14.445 -4.281 3.326 1 90.19 237 ALA B C 1
ATOM 4391 O O . ALA B 1 237 ? -15.055 -4.402 2.262 1 90.19 237 ALA B O 1
ATOM 4392 N N . THR B 1 238 ? -14.875 -4.816 4.484 1 85.44 238 THR B N 1
ATOM 4393 C CA . THR B 1 238 ? -16.094 -5.617 4.57 1 85.44 238 THR B CA 1
ATOM 4394 C C . THR B 1 238 ? -17.188 -4.852 5.301 1 85.44 238 THR B C 1
ATOM 4396 O O . THR B 1 238 ? -18.344 -5.297 5.34 1 85.44 238 THR B O 1
ATOM 4399 N N . SER B 1 239 ? -16.938 -3.805 5.969 1 90.19 239 SER B N 1
ATOM 4400 C CA . SER B 1 239 ? -17.844 -2.898 6.668 1 90.19 239 SER B CA 1
ATOM 4401 C C . SER B 1 239 ? -17.266 -1.489 6.746 1 90.19 239 SER B C 1
ATOM 4403 O O . SER B 1 239 ? -16.078 -1.288 6.512 1 90.19 239 SER B O 1
ATOM 4405 N N . PRO B 1 240 ? -18.062 -0.531 7 1 91.25 240 PRO B N 1
ATOM 4406 C CA . PRO B 1 240 ? -17.547 0.827 7.156 1 91.25 240 PRO B CA 1
ATOM 4407 C C . PRO B 1 240 ? -16.469 0.925 8.242 1 91.25 240 PRO B C 1
ATOM 4409 O O . PRO B 1 240 ? -15.477 1.633 8.07 1 91.25 240 PRO B O 1
ATOM 4412 N N . ASP B 1 241 ? -16.641 0.206 9.336 1 92.94 241 ASP B N 1
ATOM 4413 C CA . ASP B 1 241 ? -15.648 0.205 10.414 1 92.94 241 ASP B CA 1
ATOM 4414 C C . ASP B 1 241 ? -14.336 -0.413 9.953 1 92.94 241 ASP B C 1
ATOM 4416 O O . ASP B 1 241 ? -13.258 0.105 10.258 1 92.94 241 ASP B O 1
ATOM 4420 N N . ASP B 1 242 ? -14.484 -1.47 9.242 1 93.31 242 ASP B N 1
ATOM 4421 C CA . ASP B 1 242 ? -13.297 -2.109 8.68 1 93.31 242 ASP B CA 1
ATOM 4422 C C . ASP B 1 242 ? -12.594 -1.185 7.691 1 93.31 242 ASP B C 1
ATOM 4424 O O . ASP B 1 242 ? -11.359 -1.129 7.652 1 93.31 242 ASP B O 1
ATOM 4428 N N . MET B 1 243 ? -13.398 -0.497 6.906 1 93.38 243 MET B N 1
ATOM 4429 C CA . MET B 1 243 ? -12.859 0.471 5.957 1 93.38 243 MET B CA 1
ATOM 4430 C C . MET B 1 243 ? -12.062 1.553 6.676 1 93.38 243 MET B C 1
ATOM 4432 O O . MET B 1 243 ? -10.938 1.867 6.281 1 93.38 243 MET B O 1
ATOM 4436 N N . LEU B 1 244 ? -12.633 2.053 7.723 1 96.12 244 LEU B N 1
ATOM 4437 C CA . LEU B 1 244 ? -11.953 3.088 8.5 1 96.12 244 LEU B CA 1
ATOM 4438 C C . LEU B 1 244 ? -10.625 2.578 9.047 1 96.12 244 LEU B C 1
ATOM 4440 O O . LEU B 1 244 ? -9.609 3.266 8.953 1 96.12 244 LEU B O 1
ATOM 4444 N N . ASP B 1 245 ? -10.641 1.404 9.609 1 96.31 245 ASP B N 1
ATOM 4445 C CA . ASP B 1 245 ? -9.43 0.829 10.188 1 96.31 245 ASP B CA 1
ATOM 4446 C C . ASP B 1 245 ? -8.336 0.669 9.141 1 96.31 245 ASP B C 1
ATOM 4448 O O . ASP B 1 245 ? -7.168 0.968 9.398 1 96.31 245 ASP B O 1
ATOM 4452 N N . ARG B 1 246 ? -8.711 0.226 7.988 1 95.38 246 ARG B N 1
ATOM 4453 C CA . ARG B 1 246 ? -7.754 0.031 6.902 1 95.38 246 ARG B CA 1
ATOM 4454 C C . ARG B 1 246 ? -7.195 1.365 6.422 1 95.38 246 ARG B C 1
ATOM 4456 O O . ARG B 1 246 ? -5.996 1.484 6.16 1 95.38 246 ARG B O 1
ATOM 4463 N N . VAL B 1 247 ? -8.086 2.312 6.277 1 96.88 247 VAL B N 1
ATOM 4464 C CA . VAL B 1 247 ? -7.68 3.637 5.816 1 96.88 247 VAL B CA 1
ATOM 4465 C C . VAL B 1 247 ? -6.711 4.258 6.82 1 96.88 247 VAL B C 1
ATOM 4467 O O . VAL B 1 247 ? -5.652 4.766 6.438 1 96.88 247 VAL B O 1
ATOM 4470 N N . LEU B 1 248 ? -7.023 4.211 8.078 1 97.75 248 LEU B N 1
ATOM 4471 C CA . LEU B 1 248 ? -6.184 4.805 9.117 1 97.75 248 LEU B CA 1
ATOM 4472 C C . LEU B 1 248 ? -4.848 4.078 9.211 1 97.75 248 LEU B C 1
ATOM 4474 O O . LEU B 1 248 ? -3.795 4.715 9.297 1 97.75 248 LEU B O 1
ATOM 4478 N N . ALA B 1 249 ? -4.863 2.781 9.203 1 96.81 249 ALA B N 1
ATOM 4479 C CA . ALA B 1 249 ? -3.625 2.01 9.25 1 96.81 249 ALA B CA 1
ATOM 4480 C C . ALA B 1 249 ? -2.725 2.344 8.062 1 96.81 249 ALA B C 1
ATOM 4482 O O . ALA B 1 249 ? -1.511 2.492 8.219 1 96.81 249 ALA B O 1
ATOM 4483 N N . GLY B 1 250 ? -3.344 2.41 6.906 1 96.5 250 GLY B N 1
ATOM 4484 C CA . GLY B 1 250 ? -2.59 2.758 5.715 1 96.5 250 GLY B CA 1
ATOM 4485 C C . GLY B 1 250 ? -2.006 4.156 5.762 1 96.5 250 GLY B C 1
ATOM 4486 O O . GLY B 1 250 ? -0.845 4.363 5.402 1 96.5 250 GLY B O 1
ATOM 4487 N N . ALA B 1 251 ? -2.785 5.109 6.156 1 96.88 251 ALA B N 1
ATOM 4488 C CA . ALA B 1 251 ? -2.332 6.496 6.242 1 96.88 251 ALA B CA 1
ATOM 4489 C C . ALA B 1 251 ? -1.188 6.637 7.242 1 96.88 251 ALA B C 1
ATOM 4491 O O . ALA B 1 251 ? -0.214 7.348 6.984 1 96.88 251 ALA B O 1
ATOM 4492 N N . VAL B 1 252 ? -1.293 6 8.359 1 96.62 252 VAL B N 1
ATOM 4493 C CA . VAL B 1 252 ? -0.256 6.035 9.391 1 96.62 252 VAL B CA 1
ATOM 4494 C C . VAL B 1 252 ? 1.026 5.402 8.852 1 96.62 252 VAL B C 1
ATOM 4496 O O . VAL B 1 252 ? 2.115 5.957 9.016 1 96.62 252 VAL B O 1
ATOM 4499 N N . ARG B 1 253 ? 0.894 4.312 8.203 1 94.31 253 ARG B N 1
ATOM 4500 C CA . ARG B 1 253 ? 2.061 3.646 7.637 1 94.31 253 ARG B CA 1
ATOM 4501 C C . ARG B 1 253 ? 2.77 4.543 6.629 1 94.31 253 ARG B C 1
ATOM 4503 O O . ARG B 1 253 ? 3.992 4.684 6.668 1 94.31 253 ARG B O 1
ATOM 4510 N N . LEU B 1 254 ? 2.031 5.082 5.711 1 94.25 254 LEU B N 1
ATOM 4511 C CA . LEU B 1 254 ? 2.605 5.965 4.699 1 94.25 254 LEU B CA 1
ATOM 4512 C C . LEU B 1 254 ? 3.32 7.145 5.352 1 94.25 254 LEU B C 1
ATOM 4514 O O . LEU B 1 254 ? 4.438 7.496 4.961 1 94.25 254 LEU B O 1
ATOM 4518 N N . SER B 1 255 ? 2.66 7.703 6.348 1 94 255 SER B N 1
ATOM 4519 C CA . SER B 1 255 ? 3.223 8.883 7 1 94 255 SER B CA 1
ATOM 4520 C C . SER B 1 255 ? 4.473 8.523 7.801 1 94 255 SER B C 1
ATOM 4522 O O . SER B 1 255 ? 5.395 9.336 7.91 1 94 255 SER B O 1
ATOM 4524 N N . LYS B 1 256 ? 4.5 7.406 8.367 1 91.88 256 LYS B N 1
ATOM 4525 C CA . LYS B 1 256 ? 5.676 6.98 9.125 1 91.88 256 LYS B CA 1
ATOM 4526 C C . LYS B 1 256 ? 6.828 6.621 8.195 1 91.88 256 LYS B C 1
ATOM 4528 O O . LYS B 1 256 ? 7.988 6.914 8.5 1 91.88 256 LYS B O 1
ATOM 4533 N N . ASP B 1 257 ? 6.52 6.027 7.117 1 89.81 257 ASP B N 1
ATOM 4534 C CA . ASP B 1 257 ? 7.547 5.625 6.16 1 89.81 257 ASP B CA 1
ATOM 4535 C C . ASP B 1 257 ? 8.102 6.832 5.41 1 89.81 257 ASP B C 1
ATOM 4537 O O . ASP B 1 257 ? 9.281 6.852 5.047 1 89.81 257 ASP B O 1
ATOM 4541 N N . PHE B 1 258 ? 7.195 7.824 5.195 1 90.12 258 PHE B N 1
ATOM 4542 C CA . PHE B 1 258 ? 7.59 8.961 4.367 1 90.12 258 PHE B CA 1
ATOM 4543 C C . PHE B 1 258 ? 7.141 10.273 5 1 90.12 258 PHE B C 1
ATOM 4545 O O . PHE B 1 258 ? 6.441 11.062 4.371 1 90.12 258 PHE B O 1
ATOM 4552 N N . PRO B 1 259 ? 7.617 10.547 6.137 1 88.12 259 PRO B N 1
ATOM 4553 C CA . PRO B 1 259 ? 7.121 11.719 6.848 1 88.12 259 PRO B CA 1
ATOM 4554 C C . PRO B 1 259 ? 7.422 13.023 6.113 1 88.12 259 PRO B C 1
ATOM 4556 O O . PRO B 1 259 ? 6.559 13.906 6.027 1 88.12 259 PRO B O 1
ATOM 4559 N N . ALA B 1 260 ? 8.586 13.141 5.5 1 86.75 260 ALA B N 1
ATOM 4560 C CA . ALA B 1 260 ? 8.984 14.391 4.855 1 86.75 260 ALA B CA 1
ATOM 4561 C C . ALA B 1 260 ? 8.109 14.68 3.637 1 86.75 260 ALA B C 1
ATOM 4563 O O . ALA B 1 260 ? 7.648 15.805 3.447 1 86.75 260 ALA B O 1
ATOM 4564 N N . ILE B 1 261 ? 7.902 13.656 2.84 1 88.69 261 ILE B N 1
ATOM 4565 C CA . ILE B 1 261 ? 7.148 13.859 1.606 1 88.69 261 ILE B CA 1
ATOM 4566 C C . ILE B 1 261 ? 5.695 14.188 1.938 1 88.69 261 ILE B C 1
ATOM 4568 O O . ILE B 1 261 ? 5.094 15.07 1.315 1 88.69 261 ILE B O 1
ATOM 4572 N N . ILE B 1 262 ? 5.141 13.516 2.912 1 87.56 262 ILE B N 1
ATOM 4573 C CA . ILE B 1 262 ? 3.748 13.734 3.287 1 87.56 262 ILE B CA 1
ATOM 4574 C C . ILE B 1 262 ? 3.58 15.141 3.867 1 87.56 262 ILE B C 1
ATOM 4576 O O . ILE B 1 262 ? 2.67 15.875 3.48 1 87.56 262 ILE B O 1
ATOM 4580 N N . ARG B 1 263 ? 4.48 15.508 4.707 1 83.81 263 ARG B N 1
ATOM 4581 C CA . ARG B 1 263 ? 4.406 16.828 5.328 1 83.81 263 ARG B CA 1
ATOM 4582 C C . ARG B 1 263 ? 4.594 17.938 4.293 1 83.81 263 ARG B C 1
ATOM 4584 O O . ARG B 1 263 ? 3.865 18.922 4.305 1 83.81 263 ARG B O 1
ATOM 4591 N N . THR B 1 264 ? 5.551 17.781 3.428 1 86.62 264 THR B N 1
ATOM 4592 C CA . THR B 1 264 ? 5.816 18.797 2.42 1 86.62 264 THR B CA 1
ATOM 4593 C C . THR B 1 264 ? 4.672 18.875 1.412 1 86.62 264 THR B C 1
ATOM 4595 O O . THR B 1 264 ? 4.348 19.953 0.913 1 86.62 264 THR B O 1
ATOM 4598 N N . ALA B 1 265 ? 4.117 17.719 1.105 1 87.5 265 ALA B N 1
ATOM 4599 C CA . ALA B 1 265 ? 2.994 17.703 0.172 1 87.5 265 ALA B CA 1
ATOM 4600 C C . ALA B 1 265 ? 1.798 18.469 0.743 1 87.5 265 ALA B C 1
ATOM 4602 O O . ALA B 1 265 ? 1.067 19.125 0.005 1 87.5 265 ALA B O 1
ATOM 4603 N N . LEU B 1 266 ? 1.624 18.422 1.987 1 80.38 266 LEU B N 1
ATOM 4604 C CA . LEU B 1 266 ? 0.52 19.109 2.648 1 80.38 266 LEU B CA 1
ATOM 4605 C C . LEU B 1 266 ? 0.823 20.594 2.809 1 80.38 266 LEU B C 1
ATOM 4607 O O . LEU B 1 266 ? -0.067 21.438 2.656 1 80.38 266 LEU B O 1
ATOM 4611 N N . ASN B 1 267 ? 2.129 20.875 2.969 1 78.62 267 ASN B N 1
ATOM 4612 C CA . ASN B 1 267 ? 2.447 22.219 3.439 1 78.62 267 ASN B CA 1
ATOM 4613 C C . ASN B 1 267 ? 3.045 23.078 2.326 1 78.62 267 ASN B C 1
ATOM 4615 O O . ASN B 1 267 ? 2.975 24.312 2.377 1 78.62 267 ASN B O 1
ATOM 4619 N N . ASN B 1 268 ? 3.609 22.453 1.292 1 80.88 268 ASN B N 1
ATOM 4620 C CA . ASN B 1 268 ? 4.484 23.234 0.417 1 80.88 268 ASN B CA 1
ATOM 4621 C C . ASN B 1 268 ? 4 23.203 -1.03 1 80.88 268 ASN B C 1
ATOM 4623 O O . ASN B 1 268 ? 4.598 23.844 -1.901 1 80.88 268 ASN B O 1
ATOM 4627 N N . THR B 1 269 ? 2.926 22.5 -1.27 1 84.31 269 THR B N 1
ATOM 4628 C CA . THR B 1 269 ? 2.418 22.422 -2.635 1 84.31 269 THR B CA 1
ATOM 4629 C C . THR B 1 269 ? 2.131 23.812 -3.193 1 84.31 269 THR B C 1
ATOM 4631 O O . THR B 1 269 ? 2.422 24.094 -4.359 1 84.31 269 THR B O 1
ATOM 4634 N N . VAL B 1 270 ? 1.683 24.703 -2.404 1 79.75 270 VAL B N 1
ATOM 4635 C CA . VAL B 1 270 ? 1.243 26.031 -2.807 1 79.75 270 VAL B CA 1
ATOM 4636 C C . VAL B 1 270 ? 2.453 26.891 -3.186 1 79.75 270 VAL B C 1
ATOM 4638 O O . VAL B 1 270 ? 2.311 27.922 -3.828 1 79.75 270 VAL B O 1
ATOM 4641 N N . GLU B 1 271 ? 3.605 26.453 -2.82 1 82.81 271 GLU B N 1
ATOM 4642 C CA . GLU B 1 271 ? 4.824 27.219 -3.082 1 82.81 271 GLU B CA 1
ATOM 4643 C C . GLU B 1 271 ? 5.352 26.953 -4.488 1 82.81 271 GLU B C 1
ATOM 4645 O O . GLU B 1 271 ? 6.219 27.672 -4.98 1 82.81 271 GLU B O 1
ATOM 4650 N N . LEU B 1 272 ? 4.859 25.922 -5.098 1 88.5 272 LEU B N 1
ATOM 4651 C CA . LEU B 1 272 ? 5.324 25.578 -6.441 1 88.5 272 LEU B CA 1
ATOM 4652 C C . LEU B 1 272 ? 4.836 26.609 -7.457 1 88.5 272 LEU B C 1
ATOM 4654 O O . LEU B 1 272 ? 3.736 27.156 -7.316 1 88.5 272 LEU B O 1
ATOM 4658 N N . PRO B 1 273 ? 5.672 26.906 -8.422 1 90.19 273 PRO B N 1
ATOM 4659 C CA . PRO B 1 273 ? 5.184 27.766 -9.508 1 90.19 273 PRO B CA 1
ATOM 4660 C C . PRO B 1 273 ? 4.184 27.031 -10.414 1 90.19 273 PRO B C 1
ATOM 4662 O O . PRO B 1 273 ? 4.062 25.812 -10.352 1 90.19 273 PRO B O 1
ATOM 4665 N N . GLU B 1 274 ? 3.414 27.891 -11.133 1 90.56 274 GLU B N 1
ATOM 4666 C CA . GLU B 1 274 ? 2.6 27.297 -12.188 1 90.56 274 GLU B CA 1
ATOM 4667 C C . GLU B 1 274 ? 3.467 26.828 -13.352 1 90.56 274 GLU B C 1
ATOM 4669 O O . GLU B 1 274 ? 4.473 27.453 -13.68 1 90.56 274 GLU B O 1
ATOM 4674 N N . PRO B 1 275 ? 3.141 25.797 -14.016 1 92.81 275 PRO B N 1
ATOM 4675 C CA . PRO B 1 275 ? 1.922 25 -13.93 1 92.81 275 PRO B CA 1
ATOM 4676 C C . PRO B 1 275 ? 2.035 23.859 -12.922 1 92.81 275 PRO B C 1
ATOM 4678 O O . PRO B 1 275 ? 1.044 23.172 -12.633 1 92.81 275 PRO B O 1
ATOM 4681 N N . GLN B 1 276 ? 3.242 23.625 -12.328 1 92.31 276 GLN B N 1
ATOM 4682 C CA . GLN B 1 276 ? 3.48 22.516 -11.422 1 92.31 276 GLN B CA 1
ATOM 4683 C C . GLN B 1 276 ? 2.557 22.578 -10.211 1 92.31 276 GLN B C 1
ATOM 4685 O O . GLN B 1 276 ? 2.078 21.547 -9.734 1 92.31 276 GLN B O 1
ATOM 4690 N N . ARG B 1 277 ? 2.264 23.766 -9.812 1 92.12 277 ARG B N 1
ATOM 4691 C CA . ARG B 1 277 ? 1.385 23.953 -8.664 1 92.12 277 ARG B CA 1
ATOM 4692 C C . ARG B 1 277 ? -0.009 23.406 -8.945 1 92.12 277 ARG B C 1
ATOM 4694 O O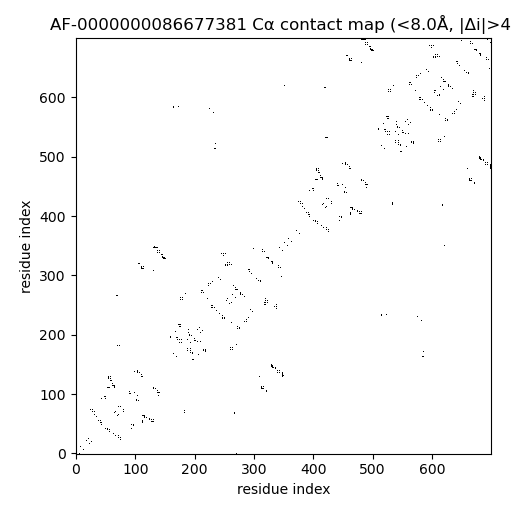 . ARG B 1 277 ? -0.588 22.703 -8.102 1 92.12 277 ARG B O 1
ATOM 4701 N N . VAL B 1 278 ? -0.555 23.688 -10.07 1 91.69 278 VAL B N 1
ATOM 4702 C CA . VAL B 1 278 ? -1.904 23.266 -10.438 1 91.69 278 VAL B CA 1
ATOM 4703 C C . VAL B 1 278 ? -1.998 21.75 -10.414 1 91.69 278 VAL B C 1
ATOM 4705 O O . VAL B 1 278 ? -2.924 21.188 -9.828 1 91.69 278 VAL B O 1
ATOM 4708 N N . ALA B 1 279 ? -1.03 21.141 -10.984 1 91.94 279 ALA B N 1
ATOM 4709 C CA . ALA B 1 279 ? -1.006 19.672 -11.039 1 91.94 279 ALA B CA 1
ATOM 4710 C C . ALA B 1 279 ? -0.897 19.078 -9.633 1 91.94 279 ALA B C 1
ATOM 4712 O O . ALA B 1 279 ? -1.587 18.109 -9.312 1 91.94 279 ALA B O 1
ATOM 4713 N N . ALA B 1 280 ? -0.035 19.625 -8.852 1 91.31 280 ALA B N 1
ATOM 4714 C CA . ALA B 1 280 ? 0.188 19.125 -7.496 1 91.31 280 ALA B CA 1
ATOM 4715 C C . ALA B 1 280 ? -1.055 19.312 -6.633 1 91.31 280 ALA B C 1
ATOM 4717 O O . ALA B 1 280 ? -1.415 18.422 -5.852 1 91.31 280 ALA B O 1
ATOM 4718 N N . LEU B 1 281 ? -1.737 20.453 -6.824 1 90.25 281 LEU B N 1
ATOM 4719 C CA . LEU B 1 281 ? -2.947 20.734 -6.055 1 90.25 281 LEU B CA 1
ATOM 4720 C C . LEU B 1 281 ? -4.07 19.781 -6.457 1 90.25 281 LEU B C 1
ATOM 4722 O O . LEU B 1 281 ? -4.871 19.359 -5.613 1 90.25 281 LEU B O 1
ATOM 4726 N N . ALA B 1 282 ? -4.094 19.438 -7.695 1 91.5 282 ALA B N 1
ATOM 4727 C CA . ALA B 1 282 ? -5.105 18.5 -8.172 1 91.5 282 ALA B CA 1
ATOM 4728 C C . ALA B 1 282 ? -4.93 17.141 -7.516 1 91.5 282 ALA B C 1
ATOM 4730 O O . ALA B 1 282 ? -5.91 16.484 -7.141 1 91.5 282 ALA B O 1
ATOM 4731 N N . GLY B 1 283 ? -3.709 16.672 -7.414 1 91.38 283 GLY B N 1
ATOM 4732 C CA . GLY B 1 283 ? -3.43 15.422 -6.734 1 91.38 283 GLY B CA 1
ATOM 4733 C C . GLY B 1 283 ? -3.812 15.438 -5.266 1 91.38 283 GLY B C 1
ATOM 4734 O O . GLY B 1 283 ? -4.406 14.484 -4.762 1 91.38 283 GLY B O 1
ATOM 4735 N N . ALA B 1 284 ? -3.486 16.516 -4.648 1 90.12 284 ALA B N 1
ATOM 4736 C CA . ALA B 1 284 ? -3.834 16.688 -3.24 1 90.12 284 ALA B CA 1
ATOM 4737 C C . ALA B 1 284 ? -5.348 16.703 -3.047 1 90.12 284 ALA B C 1
ATOM 4739 O O . ALA B 1 284 ? -5.875 16.078 -2.131 1 90.12 284 ALA B O 1
ATOM 4740 N N . ALA B 1 285 ? -6.016 17.422 -3.936 1 90.81 285 ALA B N 1
ATOM 4741 C CA . ALA B 1 285 ? -7.473 17.531 -3.863 1 90.81 285 ALA B CA 1
ATOM 4742 C C . ALA B 1 285 ? -8.141 16.172 -4.066 1 90.81 285 ALA B C 1
ATOM 4744 O O . ALA B 1 285 ? -9.117 15.852 -3.393 1 90.81 285 ALA B O 1
ATOM 4745 N N . GLN B 1 286 ? -7.613 15.469 -4.961 1 91.44 286 GLN B N 1
ATOM 4746 C CA . GLN B 1 286 ? -8.148 14.133 -5.207 1 91.44 286 GLN B CA 1
ATOM 4747 C C . GLN B 1 286 ? -7.973 13.234 -3.984 1 91.44 286 GLN B C 1
ATOM 4749 O O . GLN B 1 286 ? -8.898 12.516 -3.596 1 91.44 286 GLN B O 1
ATOM 4754 N N . TYR B 1 287 ? -6.859 13.25 -3.393 1 92.62 287 TYR B N 1
ATOM 4755 C CA . TYR B 1 287 ? -6.555 12.438 -2.215 1 92.62 287 TYR B CA 1
ATOM 4756 C C . TYR B 1 287 ? -7.457 12.828 -1.046 1 92.62 287 TYR B C 1
ATOM 4758 O O . TYR B 1 287 ? -8.094 11.961 -0.438 1 92.62 287 TYR B O 1
ATOM 4766 N N . THR B 1 288 ? -7.559 14.062 -0.736 1 93.69 288 THR B N 1
ATOM 4767 C CA . THR B 1 288 ? -8.375 14.516 0.386 1 93.69 288 THR B CA 1
ATOM 4768 C C . THR B 1 288 ? -9.859 14.305 0.102 1 93.69 288 THR B C 1
ATOM 4770 O O . THR B 1 288 ? -10.633 14.031 1.016 1 93.69 288 THR B O 1
ATOM 4773 N N . GLY B 1 289 ? -10.242 14.492 -1.169 1 93.25 289 GLY B N 1
ATOM 4774 C CA . GLY B 1 289 ? -11.609 14.195 -1.548 1 93.25 289 GLY B CA 1
ATOM 4775 C C . GLY B 1 289 ? -12.008 12.758 -1.272 1 93.25 289 GLY B C 1
ATOM 4776 O O . GLY B 1 289 ? -13.117 12.492 -0.797 1 93.25 289 GLY B O 1
ATOM 4777 N N . GLU B 1 290 ? -11.102 11.867 -1.56 1 92.56 290 GLU B N 1
ATOM 4778 C CA . GLU B 1 290 ? -11.367 10.453 -1.296 1 92.56 290 GLU B CA 1
ATOM 4779 C C . GLU B 1 290 ? -11.453 10.18 0.203 1 92.56 290 GLU B C 1
ATOM 4781 O O . GLU B 1 290 ? -12.266 9.367 0.647 1 92.56 290 GLU B O 1
ATOM 4786 N N . TRP B 1 291 ? -10.633 10.812 0.973 1 95.25 291 TRP B N 1
ATOM 4787 C CA . TRP B 1 291 ? -10.719 10.734 2.428 1 95.25 291 TRP B CA 1
ATOM 4788 C C . TRP B 1 291 ? -12.094 11.18 2.912 1 95.25 291 TRP B C 1
ATOM 4790 O O . TRP B 1 291 ? -12.711 10.523 3.752 1 95.25 291 TRP B O 1
ATOM 4800 N N . GLN B 1 292 ? -12.531 12.289 2.375 1 95.25 292 GLN B N 1
ATOM 4801 C CA . GLN B 1 292 ? -13.82 12.828 2.783 1 95.25 292 GLN B CA 1
ATOM 4802 C C . GLN B 1 292 ? -14.953 11.867 2.436 1 95.25 292 GLN B C 1
ATOM 4804 O O . GLN B 1 292 ? -15.891 11.695 3.219 1 95.25 292 GLN B O 1
ATOM 4809 N N . ARG B 1 293 ? -14.836 11.25 1.318 1 92.88 293 ARG B N 1
ATOM 4810 C CA . ARG B 1 293 ? -15.836 10.266 0.939 1 92.88 293 ARG B CA 1
ATOM 4811 C C . ARG B 1 293 ? -15.859 9.094 1.923 1 92.88 293 ARG B C 1
ATOM 4813 O O . ARG B 1 293 ? -16.922 8.633 2.326 1 92.88 293 ARG B O 1
ATOM 4820 N N . CYS B 1 294 ? -14.68 8.641 2.295 1 93.31 294 CYS B N 1
ATOM 4821 C CA . CYS B 1 294 ? -14.57 7.555 3.26 1 93.31 294 CYS B CA 1
ATOM 4822 C C . CYS B 1 294 ? -15.188 7.941 4.594 1 93.31 294 CYS B C 1
ATOM 4824 O O . CYS B 1 294 ? -15.977 7.184 5.16 1 93.31 294 CYS B O 1
ATOM 4826 N N . LEU B 1 295 ? -14.867 9.094 5.07 1 95.44 295 LEU B N 1
ATOM 4827 C CA . LEU B 1 295 ? -15.359 9.531 6.375 1 95.44 295 LEU B CA 1
ATOM 4828 C C . LEU B 1 295 ? -16.859 9.766 6.34 1 95.44 295 LEU B C 1
ATOM 4830 O O . LEU B 1 295 ? -17.547 9.547 7.344 1 95.44 295 LEU B O 1
ATOM 4834 N N . ALA B 1 296 ? -17.406 10.188 5.18 1 94.62 296 ALA B N 1
ATOM 4835 C CA . ALA B 1 296 ? -18.844 10.383 5.035 1 94.62 296 ALA B CA 1
ATOM 4836 C C . ALA B 1 296 ? -19.594 9.062 5.137 1 94.62 296 ALA B C 1
ATOM 4838 O O . ALA B 1 296 ? -20.734 9.016 5.621 1 94.62 296 ALA B O 1
ATOM 4839 N N . VAL B 1 297 ? -18.969 8.016 4.719 1 92.44 297 VAL B N 1
ATOM 4840 C CA . VAL B 1 297 ? -19.562 6.684 4.812 1 92.44 297 VAL B CA 1
ATOM 4841 C C . VAL B 1 297 ? -19.578 6.227 6.27 1 92.44 297 VAL B C 1
ATOM 4843 O O . VAL B 1 297 ? -20.547 5.625 6.723 1 92.44 297 VAL B O 1
ATOM 4846 N N . VAL B 1 298 ? -18.578 6.484 6.988 1 94.5 298 VAL B N 1
ATOM 4847 C CA . VAL B 1 298 ? -18.422 6.047 8.375 1 94.5 298 VAL B CA 1
ATOM 4848 C C . VAL B 1 298 ? -19.281 6.914 9.289 1 94.5 298 VAL B C 1
ATOM 4850 O O . VAL B 1 298 ? -19.828 6.43 10.281 1 94.5 298 VAL B O 1
ATOM 4853 N N . ARG B 1 299 ? -19.328 8.195 8.922 1 95.62 299 ARG B N 1
ATOM 4854 C CA . ARG B 1 299 ? -20.078 9.18 9.695 1 95.62 299 ARG B CA 1
ATOM 4855 C C . ARG B 1 299 ? -21.156 9.844 8.836 1 95.62 299 ARG B C 1
ATOM 4857 O O . ARG B 1 299 ? -21.078 11.039 8.547 1 95.62 299 ARG B O 1
ATOM 4864 N N . PRO B 1 300 ? -22.188 9.125 8.547 1 93.38 300 PRO B N 1
ATOM 4865 C CA . PRO B 1 300 ? -23.234 9.695 7.695 1 93.38 300 PRO B CA 1
ATOM 4866 C C . PRO B 1 300 ? -24.016 10.805 8.398 1 93.38 300 PRO B C 1
ATOM 4868 O O . PRO B 1 300 ? -24.75 11.547 7.742 1 93.38 300 PRO B O 1
ATOM 4871 N N . ASP B 1 301 ? -23.859 11.008 9.625 1 94.5 301 ASP B N 1
ATOM 4872 C CA . ASP B 1 301 ? -24.578 12 10.43 1 94.5 301 ASP B CA 1
ATOM 4873 C C . ASP B 1 301 ? -23.922 13.375 10.32 1 94.5 301 ASP B C 1
ATOM 4875 O O . ASP B 1 301 ? -24.516 14.383 10.703 1 94.5 301 ASP B O 1
ATOM 4879 N N . LEU B 1 302 ? -22.766 13.445 9.75 1 94.75 302 LEU B N 1
ATOM 4880 C CA . LEU B 1 302 ? -22.016 14.695 9.727 1 94.75 302 LEU B CA 1
ATOM 4881 C C . LEU B 1 302 ? -22.297 15.469 8.438 1 94.75 302 LEU B C 1
ATOM 4883 O O . LEU B 1 302 ? -22.516 14.859 7.387 1 94.75 302 LEU B O 1
ATOM 4887 N N . SER B 1 303 ? -22.234 16.828 8.586 1 92.88 303 SER B N 1
ATOM 4888 C CA . SER B 1 303 ? -22.344 17.672 7.406 1 92.88 303 SER B CA 1
ATOM 4889 C C . SER B 1 303 ? -21.078 17.609 6.559 1 92.88 303 SER B C 1
ATOM 4891 O O . SER B 1 303 ? -20.047 17.109 7.016 1 92.88 303 SER B O 1
ATOM 4893 N N . LYS B 1 304 ? -21.156 18.094 5.328 1 92.44 304 LYS B N 1
ATOM 4894 C CA . LYS B 1 304 ? -20 18.141 4.438 1 92.44 304 LYS B CA 1
ATOM 4895 C C . LYS B 1 304 ? -18.875 18.969 5.051 1 92.44 304 LYS B C 1
ATOM 4897 O O . LYS B 1 304 ? -17.703 18.625 4.93 1 92.44 304 LYS B O 1
ATOM 4902 N N . GLU B 1 305 ? -19.219 20 5.723 1 90.75 305 GLU B N 1
ATOM 4903 C CA . GLU B 1 305 ? -18.25 20.891 6.352 1 90.75 305 GLU B CA 1
ATOM 4904 C C . GLU B 1 305 ? -17.547 20.188 7.516 1 90.75 305 GLU B C 1
ATOM 4906 O O . GLU B 1 305 ? -16.328 20.312 7.664 1 90.75 305 GLU B O 1
ATOM 4911 N N . ASP B 1 306 ? -18.328 19.484 8.289 1 93.44 306 ASP B N 1
ATOM 4912 C CA . ASP B 1 306 ? -17.75 18.766 9.414 1 93.44 306 ASP B CA 1
ATOM 4913 C C . ASP B 1 306 ? -16.797 17.688 8.938 1 93.44 306 ASP B C 1
ATOM 4915 O O . ASP B 1 306 ? -15.75 17.469 9.555 1 93.44 306 ASP B O 1
ATOM 4919 N N . ILE B 1 307 ? -17.156 17.078 7.836 1 95.44 307 ILE B N 1
ATOM 4920 C CA . ILE B 1 307 ? -16.312 16.031 7.266 1 95.44 307 ILE B CA 1
ATOM 4921 C C . ILE B 1 307 ? -14.992 16.625 6.797 1 95.44 307 ILE B C 1
ATOM 4923 O O . ILE B 1 307 ? -13.93 16.031 6.98 1 95.44 307 ILE B O 1
ATOM 4927 N N . GLU B 1 308 ? -15.047 17.75 6.199 1 93.75 308 GLU B N 1
ATOM 4928 C CA . GLU B 1 308 ? -13.836 18.422 5.742 1 93.75 308 GLU B CA 1
ATOM 4929 C C . GLU B 1 308 ? -12.922 18.766 6.918 1 93.75 308 GLU B C 1
ATOM 4931 O O . GLU B 1 308 ? -11.719 18.5 6.879 1 93.75 308 GLU B O 1
ATOM 4936 N N . VAL B 1 309 ? -13.5 19.359 7.969 1 93.94 309 VAL B N 1
ATOM 4937 C CA . VAL B 1 309 ? -12.734 19.719 9.164 1 93.94 309 VAL B CA 1
ATOM 4938 C C . VAL B 1 309 ? -12.094 18.469 9.758 1 93.94 309 VAL B C 1
ATOM 4940 O O . VAL B 1 309 ? -10.898 18.453 10.062 1 93.94 309 VAL B O 1
ATOM 4943 N N . LEU B 1 310 ? -12.891 17.453 9.852 1 96.12 310 LEU B N 1
ATOM 4944 C CA . LEU B 1 310 ? -12.438 16.203 10.422 1 96.12 310 LEU B CA 1
ATOM 4945 C C . LEU B 1 310 ? -11.312 15.602 9.594 1 96.12 310 LEU B C 1
ATOM 4947 O O . LEU B 1 310 ? -10.312 15.117 10.141 1 96.12 310 LEU B O 1
ATOM 4951 N N . THR B 1 311 ? -11.461 15.609 8.258 1 96.19 311 THR B N 1
ATOM 4952 C CA . THR B 1 311 ? -10.469 15.047 7.344 1 96.19 311 THR B CA 1
ATOM 4953 C C . THR B 1 311 ? -9.109 15.719 7.539 1 96.19 311 THR B C 1
ATOM 4955 O O . THR B 1 311 ? -8.109 15.047 7.77 1 96.19 311 THR B O 1
ATOM 4958 N N . PHE B 1 312 ? -9.094 16.969 7.535 1 94.06 312 PHE B N 1
ATOM 4959 C CA . PHE B 1 312 ? -7.836 17.703 7.613 1 94.06 312 PHE B CA 1
ATOM 4960 C C . PHE B 1 312 ? -7.242 17.609 9.016 1 94.06 312 PHE B C 1
ATOM 4962 O O . PHE B 1 312 ? -6.023 17.562 9.18 1 94.06 312 PHE B O 1
ATOM 4969 N N . ALA B 1 313 ? -8.078 17.594 10.031 1 95.81 313 ALA B N 1
ATOM 4970 C CA . ALA B 1 313 ? -7.59 17.422 11.398 1 95.81 313 ALA B CA 1
ATOM 4971 C C . ALA B 1 313 ? -6.875 16.078 11.562 1 95.81 313 ALA B C 1
ATOM 4973 O O . ALA B 1 313 ? -5.773 16.016 12.117 1 95.81 313 ALA B O 1
ATOM 4974 N N . VAL B 1 314 ? -7.477 15.062 11.055 1 97.06 314 VAL B N 1
ATOM 4975 C CA . VAL B 1 314 ? -6.926 13.719 11.18 1 97.06 314 VAL B CA 1
ATOM 4976 C C . VAL B 1 314 ? -5.629 13.609 10.375 1 97.06 314 VAL B C 1
ATOM 4978 O O . VAL B 1 314 ? -4.633 13.078 10.867 1 97.06 314 VAL B O 1
ATOM 4981 N N . LEU B 1 315 ? -5.652 14.094 9.188 1 95.31 315 LEU B N 1
ATOM 4982 C CA . LEU B 1 315 ? -4.473 14.039 8.336 1 95.31 315 LEU B CA 1
ATOM 4983 C C . LEU B 1 315 ? -3.324 14.836 8.945 1 95.31 315 LEU B C 1
ATOM 4985 O O . LEU B 1 315 ? -2.176 14.383 8.93 1 95.31 315 LEU B O 1
ATOM 4989 N N . ALA B 1 316 ? -3.635 15.977 9.445 1 93.56 316 ALA B N 1
ATOM 4990 C CA . ALA B 1 316 ? -2.609 16.797 10.086 1 93.56 316 ALA B CA 1
ATOM 4991 C C . ALA B 1 316 ? -2.029 16.094 11.305 1 93.56 316 ALA B C 1
ATOM 4993 O O . ALA B 1 316 ? -0.811 16.094 11.508 1 93.56 316 ALA B O 1
ATOM 4994 N N . MET B 1 317 ? -2.871 15.539 12.094 1 94.25 317 MET B N 1
ATOM 4995 C CA . MET B 1 317 ? -2.438 14.828 13.289 1 94.25 317 MET B CA 1
ATOM 4996 C C . MET B 1 317 ? -1.528 13.656 12.93 1 94.25 317 MET B C 1
ATOM 4998 O O . MET B 1 317 ? -0.453 13.5 13.508 1 94.25 317 MET B O 1
ATOM 5002 N N . ILE B 1 318 ? -1.941 12.875 11.992 1 95.19 318 ILE B N 1
ATOM 5003 C CA . ILE B 1 318 ? -1.152 11.727 11.562 1 95.19 318 ILE B CA 1
ATOM 5004 C C . ILE B 1 318 ? 0.19 12.195 11.008 1 95.19 318 ILE B C 1
ATOM 5006 O O . ILE B 1 318 ? 1.241 11.664 11.375 1 95.19 318 ILE B O 1
ATOM 5010 N N . GLY B 1 319 ? 0.138 13.148 10.172 1 91.44 319 GLY B N 1
ATOM 5011 C CA . GLY B 1 319 ? 1.354 13.672 9.57 1 91.44 319 GLY B CA 1
ATOM 5012 C C . GLY B 1 319 ? 2.342 14.203 10.586 1 91.44 319 GLY B C 1
ATOM 5013 O O . GLY B 1 319 ? 3.545 13.961 10.477 1 91.44 319 GLY B O 1
ATOM 5014 N N . ASP B 1 320 ? 1.867 14.867 11.539 1 89.25 320 ASP B N 1
ATOM 5015 C CA . ASP B 1 320 ? 2.734 15.516 12.523 1 89.25 320 ASP B CA 1
ATOM 5016 C C . ASP B 1 320 ? 3.275 14.508 13.531 1 89.25 320 ASP B C 1
ATOM 5018 O O . ASP B 1 320 ? 4.402 14.641 14.008 1 89.25 320 ASP B O 1
ATOM 5022 N N . LEU B 1 321 ? 2.49 13.555 13.867 1 90.44 321 LEU B N 1
ATOM 5023 C CA . LEU B 1 321 ? 2.871 12.641 14.93 1 90.44 321 LEU B CA 1
ATOM 5024 C C . LEU B 1 321 ? 3.65 11.453 14.375 1 90.44 321 LEU B C 1
ATOM 5026 O O . LEU B 1 321 ? 4.281 10.711 15.125 1 90.44 321 LEU B O 1
ATOM 5030 N N . ALA B 1 322 ? 3.564 11.219 13.102 1 88.38 322 ALA B N 1
ATOM 5031 C CA . ALA B 1 322 ? 4.238 10.07 12.492 1 88.38 322 ALA B CA 1
ATOM 5032 C C . ALA B 1 322 ? 5.754 10.25 12.523 1 88.38 322 ALA B C 1
ATOM 5034 O O . ALA B 1 322 ? 6.5 9.266 12.539 1 88.38 322 ALA B O 1
ATOM 5035 N N . GLY B 1 323 ? 6.242 11.414 12.344 1 76.31 323 GLY B N 1
ATOM 5036 C CA . GLY B 1 323 ? 7.676 11.664 12.344 1 76.31 323 GLY B CA 1
ATOM 5037 C C . GLY B 1 323 ? 8.18 12.242 13.656 1 76.31 323 GLY B C 1
ATOM 5038 O O . GLY B 1 323 ? 7.395 12.555 14.547 1 76.31 323 GLY B O 1
ATOM 5039 N N . PRO B 1 324 ? 9.555 12.102 13.766 1 62.47 324 PRO B N 1
ATOM 5040 C CA . PRO B 1 324 ? 10.133 12.734 14.945 1 62.47 324 PRO B CA 1
ATOM 5041 C C . PRO B 1 324 ? 9.977 14.258 14.938 1 62.47 324 PRO B C 1
ATOM 5043 O O . PRO B 1 324 ? 9.828 14.859 13.867 1 62.47 324 PRO B O 1
ATOM 5046 N N . THR B 1 325 ? 9.469 14.758 15.938 1 54.44 325 THR B N 1
ATOM 5047 C CA . THR B 1 325 ? 9.414 16.219 16 1 54.44 325 THR B CA 1
ATOM 5048 C C . THR B 1 325 ? 10.727 16.781 16.531 1 54.44 325 THR B C 1
ATOM 5050 O O . THR B 1 325 ? 11.445 16.109 17.266 1 54.44 325 THR B O 1
ATOM 5053 N N . SER B 1 326 ? 11.242 17.922 15.812 1 51.12 326 SER B N 1
ATOM 5054 C CA . SER B 1 326 ? 12.492 18.641 16.062 1 51.12 326 SER B CA 1
ATOM 5055 C C . SER B 1 326 ? 12.914 18.531 17.516 1 51.12 326 SER B C 1
ATOM 5057 O O . SER B 1 326 ? 14.102 18.359 17.812 1 51.12 326 SER B O 1
ATOM 5059 N N . GLY B 1 327 ? 12.008 18.594 18.516 1 50.47 327 GLY B N 1
ATOM 5060 C CA . GLY B 1 327 ? 12.414 18.734 19.906 1 50.47 327 GLY B CA 1
ATOM 5061 C C . GLY B 1 327 ? 12.156 17.5 20.734 1 50.47 327 GLY B C 1
ATOM 5062 O O . GLY B 1 327 ? 12.727 17.344 21.828 1 50.47 327 GLY B O 1
ATOM 5063 N N . ASP B 1 328 ? 11.297 16.75 20.344 1 56.12 328 ASP B N 1
ATOM 5064 C CA . ASP B 1 328 ? 10.977 15.609 21.219 1 56.12 328 ASP B CA 1
ATOM 5065 C C . ASP B 1 328 ? 11.156 14.289 20.484 1 56.12 328 ASP B C 1
ATOM 5067 O O . ASP B 1 328 ? 10.773 14.156 19.312 1 56.12 328 ASP B O 1
ATOM 5071 N N . ASN B 1 329 ? 12.297 13.641 20.656 1 61.25 329 ASN B N 1
ATOM 5072 C CA . ASN B 1 329 ? 12.617 12.305 20.156 1 61.25 329 ASN B CA 1
ATOM 5073 C C . ASN B 1 329 ? 11.508 11.305 20.484 1 61.25 329 ASN B C 1
ATOM 5075 O O . ASN B 1 329 ? 11.781 10.125 20.75 1 61.25 329 ASN B O 1
ATOM 5079 N N . VAL B 1 330 ? 10.359 11.961 20.672 1 69.81 330 VAL B N 1
ATOM 5080 C CA . VAL B 1 330 ? 9.281 11.039 21.031 1 69.81 330 VAL B CA 1
ATOM 5081 C C . VAL B 1 330 ? 8.594 10.547 19.75 1 69.81 330 VAL B C 1
ATOM 5083 O O . VAL B 1 330 ? 8.227 11.336 18.891 1 69.81 330 VAL B O 1
ATOM 5086 N N . VAL B 1 331 ? 8.609 9.305 19.625 1 77.19 331 VAL B N 1
ATOM 5087 C CA . VAL B 1 331 ? 7.938 8.68 18.484 1 77.19 331 VAL B CA 1
ATOM 5088 C C . VAL B 1 331 ? 6.672 7.973 18.969 1 77.19 331 VAL B C 1
ATOM 5090 O O . VAL B 1 331 ? 6.688 7.277 19.984 1 77.19 331 VAL B O 1
ATOM 5093 N N . VAL B 1 332 ? 5.594 8.297 18.359 1 87.81 332 VAL B N 1
ATOM 5094 C CA . VAL B 1 332 ? 4.34 7.617 18.656 1 87.81 332 VAL B CA 1
ATOM 5095 C C . VAL B 1 332 ? 4.246 6.332 17.844 1 87.81 332 VAL B C 1
ATOM 5097 O O . VAL B 1 332 ? 4.355 6.355 16.609 1 87.81 332 VAL B O 1
ATOM 5100 N N . PRO B 1 333 ? 4.078 5.203 18.562 1 90.5 333 PRO B N 1
ATOM 5101 C CA . PRO B 1 333 ? 3.918 3.959 17.812 1 90.5 333 PRO B CA 1
ATOM 5102 C C . PRO B 1 333 ? 2.734 4.008 16.844 1 90.5 333 PRO B C 1
ATOM 5104 O O . PRO B 1 333 ? 1.727 4.656 17.125 1 90.5 333 PRO B O 1
ATOM 5107 N N . ALA B 1 334 ? 2.889 3.275 15.719 1 92.62 334 ALA B N 1
ATOM 5108 C CA . ALA B 1 334 ? 1.858 3.254 14.68 1 92.62 334 ALA B CA 1
ATOM 5109 C C . ALA B 1 334 ? 0.508 2.842 15.258 1 92.62 334 ALA B C 1
ATOM 5111 O O . ALA B 1 334 ? -0.519 3.451 14.953 1 92.62 334 ALA B O 1
ATOM 5112 N N . ALA B 1 335 ? 0.51 1.818 16.031 1 92.25 335 ALA B N 1
ATOM 5113 C CA . ALA B 1 335 ? -0.735 1.307 16.609 1 92.25 335 ALA B CA 1
ATOM 5114 C C . ALA B 1 335 ? -1.438 2.373 17.438 1 92.25 335 ALA B C 1
ATOM 5116 O O . ALA B 1 335 ? -2.664 2.504 17.391 1 92.25 335 ALA B O 1
ATOM 5117 N N . ASP B 1 336 ? -0.692 3.137 18.219 1 92.62 336 ASP B N 1
ATOM 5118 C CA . ASP B 1 336 ? -1.252 4.195 19.062 1 92.62 336 ASP B CA 1
ATOM 5119 C C . ASP B 1 336 ? -1.815 5.328 18.219 1 92.62 336 ASP B C 1
ATOM 5121 O O . ASP B 1 336 ? -2.842 5.918 18.562 1 92.62 336 ASP B O 1
ATOM 5125 N N . LEU B 1 337 ? -1.099 5.629 17.188 1 94.75 337 LEU B N 1
ATOM 5126 C CA . LEU B 1 337 ? -1.552 6.688 16.297 1 94.75 337 LEU B CA 1
ATOM 5127 C C . LEU B 1 337 ? -2.873 6.312 15.633 1 94.75 337 LEU B C 1
ATOM 5129 O O . LEU B 1 337 ? -3.752 7.164 15.469 1 94.75 337 LEU B O 1
ATOM 5133 N N . VAL B 1 338 ? -3.035 5.035 15.281 1 95.75 338 VAL B N 1
ATOM 5134 C CA . VAL B 1 338 ? -4.281 4.555 14.688 1 95.75 338 VAL B CA 1
ATOM 5135 C C . VAL B 1 338 ? -5.414 4.664 15.703 1 95.75 338 VAL B C 1
ATOM 5137 O O . VAL B 1 338 ? -6.523 5.082 15.367 1 95.75 338 VAL B O 1
ATOM 5140 N N . VAL B 1 339 ? -5.121 4.301 16.922 1 94.38 339 VAL B N 1
ATOM 5141 C CA . VAL B 1 339 ? -6.121 4.363 17.984 1 94.38 339 VAL B CA 1
ATOM 5142 C C . VAL B 1 339 ? -6.559 5.809 18.203 1 94.38 339 VAL B C 1
ATOM 5144 O O . VAL B 1 339 ? -7.758 6.094 18.297 1 94.38 339 VAL B O 1
ATOM 5147 N N . LEU B 1 340 ? -5.637 6.68 18.281 1 95.19 340 LEU B N 1
ATOM 5148 C CA . LEU B 1 340 ? -5.93 8.094 18.469 1 95.19 340 LEU B CA 1
ATOM 5149 C C . LEU B 1 340 ? -6.77 8.633 17.312 1 95.19 340 LEU B C 1
ATOM 5151 O O . LEU B 1 340 ? -7.797 9.281 17.531 1 95.19 340 LEU B O 1
ATOM 5155 N N . ALA B 1 341 ? -6.34 8.359 16.078 1 97.06 341 ALA B N 1
ATOM 5156 C CA . ALA B 1 341 ? -7.055 8.836 14.891 1 97.06 341 ALA B CA 1
ATOM 5157 C C . ALA B 1 341 ? -8.469 8.266 14.844 1 97.06 341 ALA B C 1
ATOM 5159 O O . ALA B 1 341 ? -9.414 8.969 14.484 1 97.06 341 ALA B O 1
ATOM 5160 N N . ARG B 1 342 ? -8.578 7.012 15.141 1 96.31 342 ARG B N 1
ATOM 5161 C CA . ARG B 1 342 ? -9.891 6.359 15.148 1 96.31 342 ARG B CA 1
ATOM 5162 C C . ARG B 1 342 ? -10.836 7.027 16.141 1 96.31 342 ARG B C 1
ATOM 5164 O O . ARG B 1 342 ? -12.008 7.238 15.836 1 96.31 342 ARG B O 1
ATOM 5171 N N . ARG B 1 343 ? -10.359 7.32 17.328 1 94.44 343 ARG B N 1
ATOM 5172 C CA . ARG B 1 343 ? -11.156 8.008 18.328 1 94.44 343 ARG B CA 1
ATOM 5173 C C . ARG B 1 343 ? -11.633 9.367 17.828 1 94.44 343 ARG B C 1
ATOM 5175 O O . ARG B 1 343 ? -12.789 9.742 18.016 1 94.44 343 ARG B O 1
ATOM 5182 N N . VAL B 1 344 ? -10.773 10.055 17.234 1 96.31 344 VAL B N 1
ATOM 5183 C CA . VAL B 1 344 ? -11.102 11.383 16.719 1 96.31 344 VAL B CA 1
ATOM 5184 C C . VAL B 1 344 ? -12.195 11.266 15.656 1 96.31 344 VAL B C 1
ATOM 5186 O O . VAL B 1 344 ? -13.148 12.047 15.656 1 96.31 344 VAL B O 1
ATOM 5189 N N . VAL B 1 345 ? -12.07 10.273 14.773 1 96.69 345 VAL B N 1
ATOM 5190 C CA . VAL B 1 345 ? -13.039 10.117 13.695 1 96.69 345 VAL B CA 1
ATOM 5191 C C . VAL B 1 345 ? -14.398 9.727 14.273 1 96.69 345 VAL B C 1
ATOM 5193 O O . VAL B 1 345 ? -15.438 10.242 13.844 1 96.69 345 VAL B O 1
ATOM 5196 N N . LEU B 1 346 ? -14.398 8.906 15.227 1 94.12 346 LEU B N 1
ATOM 5197 C CA . LEU B 1 346 ? -15.656 8.328 15.695 1 94.12 346 LEU B CA 1
ATOM 5198 C C . LEU B 1 346 ? -16.312 9.234 16.719 1 94.12 346 LEU B C 1
ATOM 5200 O O . LEU B 1 346 ? -17.547 9.219 16.875 1 94.12 346 LEU B O 1
ATOM 5204 N N . THR B 1 347 ? -15.523 10.109 17.438 1 86.94 347 THR B N 1
ATOM 5205 C CA . THR B 1 347 ? -16.125 10.867 18.531 1 86.94 347 THR B CA 1
ATOM 5206 C C . THR B 1 347 ? -15.867 12.359 18.359 1 86.94 347 THR B C 1
ATOM 5208 O O . THR B 1 347 ? -16.391 13.18 19.109 1 86.94 347 THR B O 1
ATOM 5211 N N . GLY B 1 348 ? -15.078 12.82 17.484 1 80 348 GLY B N 1
ATOM 5212 C CA . GLY B 1 348 ? -14.594 14.188 17.422 1 80 348 GLY B CA 1
ATOM 5213 C C . GLY B 1 348 ? -15.633 15.172 16.922 1 80 348 GLY B C 1
ATOM 5214 O O . GLY B 1 348 ? -15.445 16.391 17.047 1 80 348 GLY B O 1
ATOM 5215 N N . VAL B 1 349 ? -16.656 14.617 16.219 1 70.75 349 VAL B N 1
ATOM 5216 C CA . VAL B 1 349 ? -17.688 15.555 15.797 1 70.75 349 VAL B CA 1
ATOM 5217 C C . VAL B 1 349 ? -19.062 15.023 16.203 1 70.75 349 VAL B C 1
ATOM 5219 O O . VAL B 1 349 ? -19.406 13.875 15.922 1 70.75 349 VAL B O 1
ATOM 5222 N N . ALA B 1 350 ? -19.672 15.375 17.391 1 59.81 350 ALA B N 1
ATOM 5223 C CA . ALA B 1 350 ? -21.016 14.977 17.812 1 59.81 350 ALA B CA 1
ATOM 5224 C C . ALA B 1 350 ? -22.062 15.977 17.328 1 59.81 350 ALA B C 1
ATOM 5226 O O . ALA B 1 350 ? -21.766 17.156 17.156 1 59.81 350 ALA B O 1
#

Radius of gyration: 28.9 Å; Cα contacts (8 Å, |Δi|>4): 922; chains: 2; bounding box: 55×94×68 Å

Foldseek 3Di:
DPLCVVCVLQVHHSVVLVVVAPDPQRSLLVVLVVLLVQLVVLLVPVVQQNLLSLLLSLLVRLCNLLSVQQVLLVHDPVSSVVSVVSVVVSLCSSLVSFQVDSLLSLLLVLLSSLSNLVNPDDDSPLSSQLSSLLSVLSRPDDDFPWDLPPPPVCVVPQLCPVVVDDLLRQLLQVQLVVQNVQRHLVRDALQNSQVSSVHGSVVSCVNPVGSLRSLLVSLLVLLVQLVVQLVVLVVVAPALVSSLLSNLLSLLVSCLVRLSSLSCLSRPLCVRDPPSSVSSVVSVCVSLVSQLVSLCRNCVPDDSVSSSSLSSSLNSSSSSQSDQDPPRSIHGDSVSSSVSNSSSSVGSGD/DPLCVLCVLQVHHSVVLVVVAPDPQRSLLVVLVVLLVQLVVLLVPVVQQNLLSLLLSLLVRLCNLLSVQQVLLVHDPVSSVVSVVSVVVSLCSSLVSFQVDSLLSLLLVLLSSLSNLVNPDDDSPLSSQLSSLLSVLSSPDDDFPWDLPPPPVCVVPQLCPVVVDDLLRQLLQVQLVVQNVQRHLVRDALQNSQVSSVHGSVVSCVNPVGSLRSLLVSLLVLLVQLVVQLVVLVVVAPALVSSLLSNLLSLLVSCLVRLSSLSCLSRPLCVRDPPSSVSSVVSVCVSLVSQLVSLCRNCVVDDSVSSSSLSSSLSSSSSSQSDQDPPGSIHGDSVSSSVSNSSSSVGSGD

InterPro domains:
  IPR001647 DNA-binding HTH domain, TetR-type [PF00440] (2-30)
  IPR001647 DNA-binding HTH domain, TetR-type [PF00440] (183-218)
  IPR001647 DNA-binding HTH domain, TetR-type [PS50977] (1-39)
  IPR001647 DNA-binding HTH domain, TetR-type [PS50977] (165-226)
  IPR009057 Homedomain-like superfamily [SSF46689] (2-41)
  IPR009057 Homedomain-like superfamily [SSF46689] (166-243)
  IPR050109 HTH-type, TetR-like transcriptional regulator [PTHR30055] (166-350)